Protein AF-0000000066191200 (afdb_homodimer)

Solvent-accessible surface area (backbone atoms only — not comparable to full-atom values): 23880 Å² total; per-residue (Å²): 100,79,45,73,62,51,55,38,44,75,76,69,47,83,77,57,67,74,49,50,51,47,50,52,52,48,51,20,62,73,69,69,31,70,76,47,74,62,40,51,51,49,48,55,51,48,44,44,68,54,44,47,63,60,53,66,74,54,88,66,87,59,62,50,33,34,36,16,46,46,16,55,95,29,44,56,43,51,54,49,34,61,74,22,79,61,20,36,28,38,33,28,24,67,48,64,70,37,46,52,52,46,52,53,49,39,59,75,62,66,52,83,44,58,47,79,45,80,41,52,55,29,58,48,19,56,72,45,51,47,69,18,46,28,31,32,42,38,91,70,67,57,52,23,33,45,50,44,39,44,47,33,19,29,20,67,73,15,38,38,47,36,58,36,51,77,62,44,65,63,33,53,63,45,16,47,49,30,29,59,66,44,28,39,42,82,72,46,76,42,74,49,70,48,95,87,65,52,56,38,30,39,40,32,29,34,24,78,40,78,47,52,82,73,43,36,51,59,82,68,42,45,77,77,60,49,48,98,102,78,45,74,62,48,55,38,45,75,74,72,49,83,78,56,67,72,47,49,51,47,50,51,53,49,51,18,62,74,69,70,32,69,75,46,74,64,43,52,52,48,48,53,53,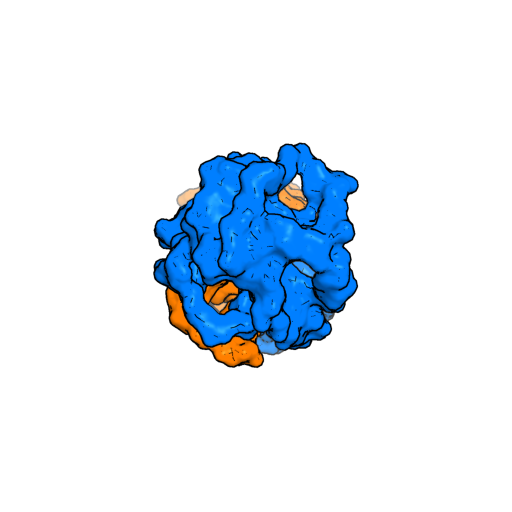50,43,43,67,54,45,47,63,61,54,67,74,53,88,67,88,59,64,50,34,35,38,16,45,44,16,56,96,29,44,54,41,50,53,49,34,62,74,20,79,61,22,37,29,39,35,28,25,66,46,65,69,36,48,52,53,46,52,51,50,38,61,75,62,66,54,83,43,57,47,78,45,80,41,52,54,31,59,49,19,56,72,45,51,47,70,17,46,27,32,31,44,37,92,68,67,58,54,23,34,45,50,43,40,44,46,32,18,30,21,68,71,14,37,39,47,36,60,36,51,78,63,44,64,62,32,52,65,45,15,48,49,28,29,60,65,44,28,39,42,82,72,44,78,42,74,50,69,47,94,86,66,51,56,38,28,39,39,32,29,35,24,77,40,78,49,54,82,73,44,35,50,59,80,66,42,43,77,77,58,50,47,98

Sequence (456 aa):
MDSVKNILLEYGLRFQEPQIEKVDKYIEELLGVPYNLTAHRDLDSAVHKNVVEILLPLKEELKGTLLDVGSGNGVPGLILAIFFSKLKVVLLDSREKSVNFLRGVIEKLDLENVSVVKERAENFSKERREEFDYVTARAVARLNVLVEICTPALKTGGKLLFYKGPSYIEELKEAQRAMKELKVELEKVREYSLKTGERRALLILRKYESSPEKYPRRVGVPFKRPLLMDSVKNILLEYGLRFQEPQIEKVDKYIEELLGVPYNLTAHRDLDSAVHKNVVEILLPLKEELKGTLLDVGSGNGVPGLILAIFFSKLKVVLLDSREKSVNFLRGVIEKLDLENVSVVKERAENFSKERREEFDYVTARAVARLNVLVEICTPALKTGGKLLFYKGPSYIEELKEAQRAMKELKVELEKVREYSLKTGERRALLILRKYESSPEKYPRRVGVPFKRPLL

Organism: Thermotoga petrophila (strain ATCC BAA-488 / DSM 13995 / JCM 10881 / RKU-1) (NCBI:txid390874)

Radius of gyration: 31.67 Å; Cα contacts (8 Å, |Δi|>4): 921; chains: 2; bounding box: 40×92×59 Å

InterPro domains:
  IPR003682 rRNA small subunit methyltransferase G [MF_00074] (12-205)
  IPR003682 rRNA small subunit methyltransferase G [PF02527] (19-193)
  IPR003682 rRNA small subunit methyltransferase G [PIRSF003078] (2-208)
  IPR003682 rRNA small subunit methyltransferase G [PTHR31760] (13-227)
  IPR003682 rRNA small subunit methyltransferase G [TIGR00138] (35-199)
  IPR029063 S-adenosyl-L-methionine-dependent methyltransferase superfamily [G3DSA:3.40.50.150] (1-228)
  IPR029063 S-adenosyl-L-methionine-dependent methyltransferase superfamily [SSF53335] (7-227)

Foldseek 3Di:
DQQLQNVCVVVPHDDDPVVSVVVQVVVCVVVVHRPDPVVVVVVVVCCCVAACLQCVLDPDQDAWEEEEAQCQQHPPQNNSCVVHVRYQYEYEEQDPVRQVNVVVVCVVVVRDRYYYDHDHLQVVLLVQFQRGQEYEYEPPDQPLLCLQSTLRNHHQFHKYKYKAFPCNVVSVVQNVQSCVQQQKAWDDKGWDADPVGGTMIITIIHHHDHHDSCTPPDPPCCHVPGDD/DQQLQNVCVVVPHDDDPVVSVVVQVVVCVVVVHRPDPVVVVVVVVCCCVAACLQCVLDPDQDAWEEEEAQCQQHPPQNNSCVVHVRYQYEYEDQDPVRQVNVVVVCVVVVRDRYYYDHDHLQVVLLVQFQRGQEYEYEPPDQPQLCLQSTLRNHHQFHKYKYKAFPCNVVSVVQNVQSCVQQQKDWDDKGWDADPVGGTIIITIIHHHDHHDSCTPPDPPCCHVPGDD

Nearest PDB structures (foldseek):
  3g8a-assembly1_A  TM=9.547E-01  e=7.821E-21  Thermus thermophilus HB8
  3g8a-assembly3_C  TM=8.118E-01  e=1.588E-20  Thermus thermophilus HB8
  1xdz-assembly1_A  TM=7.901E-01  e=1.926E-20  Bacillus subtilis
  3g8a-assembly4_D  TM=8.098E-01  e=4.447E-20  Thermus thermophilus HB8
  7cfe-assembly1_A  TM=8.409E-01  e=4.857E-14  Mycobacterium tuberculosis H37Rv

pLDDT: mean 92.58, std 9.24, range [41.25, 98.88]

Structure (mmCIF, N/CA/C/O backbone):
data_AF-0000000066191200-model_v1
#
loop_
_entity.id
_entity.type
_entity.pdbx_description
1 polymer 'Ribosomal RNA small subunit methyltransferase G'
#
loop_
_atom_site.group_PDB
_atom_site.id
_atom_site.type_symbol
_atom_site.label_atom_id
_atom_site.label_alt_id
_atom_site.label_comp_id
_atom_site.label_asym_id
_atom_site.label_entity_id
_atom_site.label_seq_id
_atom_site.pdbx_PDB_ins_code
_atom_site.Cartn_x
_atom_site.Cartn_y
_atom_site.Cartn_z
_atom_site.occupancy
_atom_site.B_iso_or_equiv
_atom_site.auth_seq_id
_atom_site.auth_comp_id
_atom_site.auth_asym_id
_atom_site.auth_atom_id
_atom_site.pdbx_PDB_model_num
ATOM 1 N N . MET A 1 1 ? 2.039 -7.996 11.617 1 41.59 1 MET A N 1
ATOM 2 C CA . MET A 1 1 ? 1.553 -7.867 10.25 1 41.59 1 MET A CA 1
ATOM 3 C C . MET A 1 1 ? 2.131 -8.961 9.359 1 41.59 1 MET A C 1
ATOM 5 O O . MET A 1 1 ? 3.35 -9.086 9.234 1 41.59 1 MET A O 1
ATOM 9 N N . ASP A 1 2 ? 1.38 -10.008 9.25 1 57.22 2 ASP A N 1
ATOM 10 C CA . ASP A 1 2 ? 2.082 -11.242 8.898 1 57.22 2 ASP A CA 1
ATOM 11 C C . ASP A 1 2 ? 2.633 -11.172 7.477 1 57.22 2 ASP A C 1
ATOM 13 O O . ASP A 1 2 ? 1.9 -10.859 6.535 1 57.22 2 ASP A O 1
ATOM 17 N N . SER A 1 3 ? 4 -10.922 7.441 1 70.94 3 SER A N 1
ATOM 18 C CA . SER A 1 3 ? 4.789 -11.008 6.219 1 70.94 3 SER A CA 1
ATOM 19 C C . SER A 1 3 ? 4.488 -12.289 5.453 1 70.94 3 SER A C 1
ATOM 21 O O . SER A 1 3 ? 3.877 -13.211 5.996 1 70.94 3 SER A O 1
ATOM 23 N N . VAL A 1 4 ? 4.57 -12.258 4.203 1 84.12 4 VAL A N 1
ATOM 24 C CA . VAL A 1 4 ? 4.492 -13.461 3.383 1 84.12 4 VAL A CA 1
ATOM 25 C C . VAL A 1 4 ? 5.18 -14.625 4.098 1 84.12 4 VAL A C 1
ATOM 27 O O . VAL A 1 4 ? 4.629 -15.719 4.191 1 84.12 4 VAL A O 1
ATOM 30 N N . LYS A 1 5 ? 6.211 -14.242 4.676 1 83.81 5 LYS A N 1
ATOM 31 C CA . LYS A 1 5 ? 7.008 -15.25 5.371 1 83.81 5 LYS A CA 1
ATOM 32 C C . LYS A 1 5 ? 6.234 -15.844 6.551 1 83.81 5 LYS A C 1
ATOM 34 O O . LYS A 1 5 ? 6.172 -17.062 6.707 1 83.81 5 LYS A O 1
ATOM 39 N N . ASN A 1 6 ? 5.578 -15.031 7.305 1 82.88 6 ASN A N 1
ATOM 40 C CA . ASN A 1 6 ? 4.852 -15.484 8.484 1 82.88 6 ASN A CA 1
ATOM 41 C C . ASN A 1 6 ? 3.641 -16.328 8.109 1 82.88 6 ASN A C 1
ATOM 43 O O . ASN A 1 6 ? 3.348 -17.328 8.766 1 82.88 6 ASN A O 1
ATOM 47 N N . ILE A 1 7 ? 2.967 -15.945 7.125 1 85 7 ILE A N 1
ATOM 48 C CA . ILE A 1 7 ? 1.795 -16.688 6.676 1 85 7 ILE A CA 1
ATOM 49 C C . ILE A 1 7 ? 2.215 -18.078 6.207 1 85 7 ILE A C 1
ATOM 51 O O . ILE A 1 7 ? 1.591 -19.078 6.57 1 85 7 ILE A O 1
ATOM 55 N N . LEU A 1 8 ? 3.293 -18.188 5.422 1 89.88 8 LEU A N 1
ATOM 56 C CA . LEU A 1 8 ? 3.787 -19.484 4.941 1 89.88 8 LEU A CA 1
ATOM 57 C C . LEU A 1 8 ? 4.219 -20.359 6.105 1 89.88 8 LEU A C 1
ATOM 59 O O . LEU A 1 8 ? 3.934 -21.562 6.121 1 89.88 8 LEU A O 1
ATOM 63 N N . LEU A 1 9 ? 4.789 -19.734 7.102 1 86.88 9 LEU A N 1
ATOM 64 C CA . LEU A 1 9 ? 5.27 -20.469 8.266 1 86.88 9 LEU A CA 1
ATOM 65 C C . LEU A 1 9 ? 4.109 -21.078 9.047 1 86.88 9 LEU A C 1
ATOM 67 O O . LEU A 1 9 ? 4.238 -22.156 9.617 1 86.88 9 LEU A O 1
ATOM 71 N N . GLU A 1 10 ? 2.998 -20.391 9.055 1 85.44 10 GLU A N 1
ATOM 72 C CA . GLU A 1 10 ? 1.811 -20.891 9.742 1 85.44 10 GLU A CA 1
ATOM 73 C C . GLU A 1 10 ? 1.377 -22.25 9.172 1 85.44 10 GLU A C 1
ATOM 75 O O . GLU A 1 10 ? 0.724 -23.031 9.867 1 85.44 10 GLU A O 1
ATOM 80 N N . TYR A 1 11 ? 1.729 -22.625 7.914 1 90.38 11 TYR A N 1
ATOM 81 C CA . TYR A 1 11 ? 1.366 -23.891 7.27 1 90.38 11 TYR A CA 1
ATOM 82 C C . TYR A 1 11 ? 2.547 -24.844 7.254 1 90.38 11 TYR A C 1
ATOM 84 O O . TYR A 1 11 ? 2.502 -25.891 6.586 1 90.38 11 TYR A O 1
ATOM 92 N N . GLY A 1 12 ? 3.662 -24.391 7.844 1 86.56 12 GLY A N 1
ATOM 93 C CA . GLY A 1 12 ? 4.855 -25.234 7.879 1 86.56 12 GLY A CA 1
ATOM 94 C C . GLY A 1 12 ? 5.68 -25.141 6.609 1 86.56 12 GLY A C 1
ATOM 95 O O . GLY A 1 12 ? 6.52 -26.016 6.352 1 86.56 12 GLY A O 1
ATOM 96 N N . LEU A 1 13 ? 5.383 -24.188 5.828 1 88.88 13 LEU A N 1
ATOM 97 C CA . LEU A 1 13 ? 6.129 -23.984 4.594 1 88.88 13 LEU A CA 1
ATOM 98 C C . LEU A 1 13 ? 7.324 -23.062 4.832 1 88.88 13 LEU A C 1
ATOM 100 O O . LEU A 1 13 ? 7.156 -21.891 5.16 1 88.88 13 LEU A O 1
ATOM 104 N N . ARG A 1 14 ? 8.555 -23.531 4.648 1 86.25 14 ARG A N 1
ATOM 105 C CA . ARG A 1 14 ? 9.789 -22.781 4.852 1 86.25 14 ARG A CA 1
ATOM 106 C C . ARG A 1 14 ? 10.594 -22.688 3.561 1 86.25 14 ARG A C 1
ATOM 108 O O . ARG A 1 14 ? 10.859 -23.703 2.91 1 86.25 14 ARG A O 1
ATOM 115 N N . PHE A 1 15 ? 10.883 -21.547 3.215 1 88.5 15 PHE A N 1
ATOM 116 C CA . PHE A 1 15 ? 11.617 -21.312 1.979 1 88.5 15 PHE A CA 1
ATOM 117 C C . PHE A 1 15 ? 12.742 -20.312 2.201 1 88.5 15 PHE A C 1
ATOM 119 O O . PHE A 1 15 ? 12.82 -19.688 3.264 1 88.5 15 PHE A O 1
ATOM 126 N N . GLN A 1 16 ? 13.609 -20.188 1.279 1 87.69 16 GLN A N 1
ATOM 127 C CA . GLN A 1 16 ? 14.75 -19.281 1.376 1 87.69 16 GLN A CA 1
ATOM 128 C C . GLN A 1 16 ? 14.32 -17.844 1.173 1 87.69 16 GLN A C 1
ATOM 130 O O . GLN A 1 16 ? 13.336 -17.562 0.478 1 87.69 16 GLN A O 1
ATOM 135 N N . GLU A 1 17 ? 15.078 -16.922 1.713 1 87.5 17 GLU A N 1
ATOM 136 C CA . GLU A 1 17 ? 14.742 -15.5 1.727 1 87.5 17 GLU A CA 1
ATOM 137 C C . GLU A 1 17 ? 14.578 -14.961 0.31 1 87.5 17 GLU A C 1
ATOM 139 O O . GLU A 1 17 ? 13.648 -14.203 0.032 1 87.5 17 GLU A O 1
ATOM 144 N N . PRO A 1 18 ? 15.453 -15.391 -0.629 1 89.19 18 PRO A N 1
ATOM 145 C CA . PRO A 1 18 ? 15.273 -14.867 -1.983 1 89.19 18 PRO A CA 1
ATOM 146 C C . PRO A 1 18 ? 13.93 -15.25 -2.594 1 89.19 18 PRO A C 1
ATOM 148 O O . PRO A 1 18 ? 13.344 -14.461 -3.344 1 89.19 18 PRO A O 1
ATOM 151 N N . GLN A 1 19 ? 13.406 -16.422 -2.266 1 90.94 19 GLN A N 1
ATOM 152 C CA . GLN A 1 19 ? 12.109 -16.859 -2.764 1 90.94 19 GLN A CA 1
ATOM 153 C C . GLN A 1 19 ? 10.984 -16.047 -2.135 1 90.94 19 GLN A C 1
ATOM 155 O O . GLN A 1 19 ? 10.055 -15.617 -2.826 1 90.94 19 GLN A O 1
ATOM 160 N N . ILE A 1 20 ? 11.133 -15.773 -0.891 1 89.81 20 ILE A N 1
ATOM 161 C CA . ILE A 1 20 ? 10.133 -14.992 -0.168 1 89.81 20 ILE A CA 1
ATOM 162 C C . ILE A 1 20 ? 10.094 -13.57 -0.724 1 89.81 20 ILE A C 1
ATOM 164 O O . ILE A 1 20 ? 9.016 -13 -0.909 1 89.81 20 ILE A O 1
ATOM 168 N N . GLU A 1 21 ? 11.195 -13.039 -1.001 1 86.5 21 GLU A N 1
ATOM 169 C CA . GLU A 1 21 ? 11.289 -11.688 -1.545 1 86.5 21 GLU A CA 1
ATOM 170 C C . GLU A 1 21 ? 10.602 -11.586 -2.904 1 86.5 21 GLU A C 1
ATOM 172 O O . GLU A 1 21 ? 9.945 -10.594 -3.203 1 86.5 21 GLU A O 1
ATOM 177 N N . LYS A 1 22 ? 10.797 -12.594 -3.732 1 91.81 22 LYS A N 1
ATOM 178 C CA . LYS A 1 22 ? 10.148 -12.602 -5.039 1 91.81 22 LYS A CA 1
ATOM 179 C C . LYS A 1 22 ? 8.625 -12.656 -4.895 1 91.81 22 LYS A C 1
ATOM 181 O O . LYS A 1 22 ? 7.906 -11.969 -5.629 1 91.81 22 LYS A O 1
ATOM 186 N N . VAL A 1 23 ? 8.141 -13.43 -3.926 1 93.06 23 VAL A N 1
ATOM 187 C CA . VAL A 1 23 ? 6.699 -13.516 -3.688 1 93.06 23 VAL A CA 1
ATOM 188 C C . VAL A 1 23 ? 6.18 -12.164 -3.197 1 93.06 23 VAL A C 1
ATOM 190 O O . VAL A 1 23 ? 5.105 -11.719 -3.613 1 93.06 23 VAL A O 1
ATOM 193 N N . ASP A 1 24 ? 6.969 -11.547 -2.342 1 87 24 ASP A N 1
ATOM 194 C CA . ASP A 1 24 ? 6.59 -10.219 -1.858 1 87 24 ASP A CA 1
ATOM 195 C C . ASP A 1 24 ? 6.41 -9.242 -3.018 1 87 24 ASP A C 1
ATOM 197 O O . ASP A 1 24 ? 5.406 -8.531 -3.086 1 87 24 ASP A O 1
ATOM 201 N N . LYS A 1 25 ? 7.352 -9.227 -3.91 1 87.06 25 LYS A N 1
ATOM 202 C CA . LYS A 1 25 ? 7.297 -8.336 -5.066 1 87.06 25 LYS A CA 1
ATOM 203 C C . LYS A 1 25 ? 6.102 -8.672 -5.957 1 87.06 25 LYS A C 1
ATOM 205 O O . LYS A 1 25 ? 5.43 -7.773 -6.469 1 87.06 25 LYS A O 1
ATOM 210 N N . TYR A 1 26 ? 5.82 -9.977 -6.137 1 92.88 26 TYR A N 1
ATOM 211 C CA . TYR A 1 26 ? 4.68 -10.414 -6.934 1 92.88 26 TYR A CA 1
ATOM 212 C C . TYR A 1 26 ? 3.371 -9.914 -6.328 1 92.88 26 TYR A C 1
ATOM 214 O O . TYR A 1 26 ? 2.516 -9.375 -7.035 1 92.88 26 TYR A O 1
ATOM 222 N N . ILE A 1 27 ? 3.264 -10.094 -5.055 1 90.25 27 ILE A N 1
ATOM 223 C CA . ILE A 1 27 ? 2.037 -9.703 -4.367 1 90.25 27 ILE A CA 1
ATOM 224 C C . ILE A 1 27 ? 1.85 -8.188 -4.465 1 90.25 27 ILE A C 1
ATOM 226 O O . ILE A 1 27 ? 0.728 -7.707 -4.637 1 90.25 27 ILE A O 1
ATOM 230 N N . GLU A 1 28 ? 2.932 -7.473 -4.363 1 82.75 28 GLU A N 1
ATOM 231 C CA . GLU A 1 28 ? 2.875 -6.023 -4.531 1 82.75 28 GLU A CA 1
ATOM 232 C C . GLU A 1 28 ? 2.35 -5.648 -5.914 1 82.75 28 GLU A C 1
ATOM 234 O O . GLU A 1 28 ? 1.542 -4.727 -6.047 1 82.75 28 GLU A O 1
ATOM 239 N N . GLU A 1 29 ? 2.848 -6.312 -6.895 1 84.44 29 GLU A N 1
ATOM 240 C CA . GLU A 1 29 ? 2.387 -6.062 -8.258 1 84.44 29 GLU A CA 1
ATOM 241 C C . GLU A 1 29 ? 0.909 -6.41 -8.414 1 84.44 29 GLU A C 1
ATOM 243 O O . GLU A 1 29 ? 0.165 -5.695 -9.086 1 84.44 29 GLU A O 1
ATOM 248 N N . LEU A 1 30 ? 0.568 -7.508 -7.836 1 88 30 LEU A N 1
ATOM 249 C CA . LEU A 1 30 ? -0.807 -7.984 -7.934 1 88 30 LEU A CA 1
ATOM 250 C C . LEU A 1 30 ? -1.772 -6.996 -7.289 1 88 30 LEU A C 1
ATOM 252 O O . LEU A 1 30 ? -2.824 -6.691 -7.852 1 88 30 LEU A O 1
ATOM 256 N N . LEU A 1 31 ? -1.353 -6.551 -6.133 1 79.81 31 LEU A N 1
ATOM 257 C CA . LEU A 1 31 ? -2.246 -5.703 -5.352 1 79.81 31 LEU A CA 1
ATOM 258 C C . LEU A 1 31 ? -2.078 -4.238 -5.73 1 79.81 31 LEU A C 1
ATOM 260 O O . LEU A 1 31 ? -2.936 -3.408 -5.414 1 79.81 31 LEU A O 1
ATOM 264 N N . GLY A 1 32 ? -0.93 -3.996 -6.379 1 73.31 32 GLY A N 1
ATOM 265 C CA . GLY A 1 32 ? -0.67 -2.625 -6.789 1 73.31 32 GLY A CA 1
ATOM 266 C C . GLY A 1 32 ? -0.205 -1.739 -5.648 1 73.31 32 GLY A C 1
ATOM 267 O O . GLY A 1 32 ? -0.301 -0.513 -5.73 1 73.31 32 GLY A O 1
ATOM 268 N N . VAL A 1 33 ? 0.051 -2.355 -4.492 1 63.72 33 VAL A N 1
ATOM 269 C CA . VAL A 1 33 ? 0.463 -1.56 -3.342 1 63.72 33 VAL A CA 1
ATOM 270 C C . VAL A 1 33 ? 1.687 -2.195 -2.684 1 63.72 33 VAL A C 1
ATOM 272 O O . VAL A 1 33 ? 1.822 -3.422 -2.666 1 63.72 33 VAL A O 1
ATOM 275 N N . PRO A 1 34 ? 2.709 -1.412 -2.334 1 59.5 34 PRO A N 1
ATOM 276 C CA . PRO A 1 34 ? 3.832 -1.988 -1.589 1 59.5 34 PRO A CA 1
ATOM 277 C C . PRO A 1 34 ? 3.424 -2.496 -0.208 1 59.5 34 PRO A C 1
ATOM 279 O O . PRO A 1 34 ? 2.627 -1.854 0.48 1 59.5 34 PRO A O 1
ATOM 282 N N . TYR A 1 35 ? 3.518 -3.746 0.075 1 58.38 35 TYR A N 1
ATOM 283 C CA . TYR A 1 35 ? 3.162 -4.25 1.398 1 58.38 35 TYR A CA 1
ATOM 284 C C . TYR A 1 35 ? 4.406 -4.645 2.184 1 58.38 35 TYR A C 1
ATOM 286 O O . TYR A 1 35 ? 4.328 -4.934 3.381 1 58.38 35 TYR A O 1
ATOM 294 N N . ASN A 1 36 ? 5.527 -4.438 1.757 1 56.78 36 ASN A N 1
ATOM 295 C CA . ASN A 1 36 ? 6.762 -4.922 2.367 1 56.78 36 ASN A CA 1
ATOM 296 C C . ASN A 1 36 ? 7.207 -4.023 3.52 1 56.78 36 ASN A C 1
ATOM 298 O O . ASN A 1 36 ? 6.574 -3 3.793 1 56.78 36 ASN A O 1
ATOM 302 N N . LEU A 1 37 ? 8.219 -4.617 4.309 1 54.88 37 LEU A N 1
ATOM 303 C CA . LEU A 1 37 ? 8.914 -3.955 5.406 1 54.88 37 LEU A CA 1
ATOM 304 C C . LEU A 1 37 ? 9.148 -2.48 5.094 1 54.88 37 LEU A C 1
ATOM 306 O O . LEU A 1 37 ? 9.016 -1.628 5.973 1 54.88 37 LEU A O 1
ATOM 310 N N . THR A 1 38 ? 9.25 -2.248 3.871 1 55.5 38 THR A N 1
ATOM 311 C CA . THR A 1 38 ? 9.492 -0.864 3.482 1 55.5 38 THR A CA 1
ATOM 312 C C . THR A 1 38 ? 8.234 -0.026 3.66 1 55.5 38 THR A C 1
ATOM 314 O O . THR A 1 38 ? 8.297 1.115 4.121 1 55.5 38 THR A O 1
ATOM 317 N N . ALA A 1 39 ? 7.117 -0.71 3.344 1 63.22 39 ALA A N 1
ATOM 318 C CA . ALA A 1 39 ? 5.855 0.011 3.492 1 63.22 39 ALA A CA 1
ATOM 319 C C . ALA A 1 39 ? 5.562 0.306 4.961 1 63.22 39 ALA A C 1
ATOM 321 O O . ALA A 1 39 ? 5.086 1.393 5.301 1 63.22 39 ALA A O 1
ATOM 322 N N . HIS A 1 40 ? 5.977 -0.629 5.762 1 65.88 40 HIS A N 1
ATOM 323 C CA . HIS A 1 40 ? 5.781 -0.438 7.195 1 65.88 40 HIS A CA 1
ATOM 324 C C . HIS A 1 40 ? 6.668 0.684 7.727 1 65.88 40 HIS A C 1
ATOM 326 O O . HIS A 1 40 ? 6.223 1.506 8.531 1 65.88 40 HIS A O 1
ATOM 332 N N . ARG A 1 41 ? 7.852 0.611 7.309 1 69.31 41 ARG A N 1
ATOM 333 C CA . ARG A 1 41 ? 8.789 1.651 7.727 1 69.31 41 ARG A CA 1
ATOM 334 C C . ARG A 1 41 ? 8.344 3.02 7.219 1 69.31 41 ARG A C 1
ATOM 336 O O . ARG A 1 41 ? 8.438 4.016 7.941 1 69.31 41 ARG A O 1
ATOM 343 N N . ASP A 1 42 ? 7.84 3.002 6.043 1 75.88 42 ASP A N 1
ATOM 344 C CA . ASP A 1 42 ? 7.379 4.254 5.453 1 75.88 42 ASP A CA 1
ATOM 345 C C . ASP A 1 42 ? 6.164 4.801 6.207 1 75.88 42 ASP A C 1
ATOM 347 O O . ASP A 1 42 ? 6.066 6.008 6.438 1 75.88 42 ASP A O 1
ATOM 351 N N . LEU A 1 43 ? 5.309 3.869 6.562 1 79.94 43 LEU A N 1
ATOM 352 C CA . LEU A 1 43 ? 4.133 4.266 7.328 1 79.94 43 LEU A CA 1
ATOM 353 C C . LEU A 1 43 ? 4.531 4.84 8.68 1 79.94 43 LEU A C 1
ATOM 355 O O . LEU A 1 43 ? 4.039 5.895 9.086 1 79.94 43 LEU A O 1
ATOM 359 N N . ASP A 1 44 ? 5.395 4.125 9.359 1 83 44 ASP A N 1
ATOM 360 C CA . ASP A 1 44 ? 5.871 4.559 10.664 1 83 44 ASP A CA 1
ATOM 361 C C . ASP A 1 44 ? 6.492 5.953 10.594 1 83 44 ASP A C 1
ATOM 363 O O . ASP A 1 44 ? 6.148 6.832 11.383 1 83 44 ASP A O 1
ATOM 367 N N . SER A 1 45 ? 7.344 6.145 9.641 1 87.38 45 SER A N 1
ATOM 368 C CA . SER A 1 45 ? 8.008 7.43 9.461 1 87.38 45 SER A CA 1
ATOM 369 C C . SER A 1 45 ? 7.008 8.531 9.117 1 87.38 45 SER A C 1
ATOM 371 O O . SER A 1 45 ? 7.086 9.633 9.656 1 87.38 45 SER A O 1
ATOM 373 N N . ALA A 1 46 ? 6.059 8.227 8.297 1 89.88 46 ALA A N 1
ATOM 374 C CA . ALA A 1 46 ? 5.07 9.211 7.859 1 89.88 46 ALA A CA 1
ATOM 375 C C . ALA A 1 46 ? 4.188 9.656 9.023 1 89.88 46 ALA A C 1
ATOM 377 O O . ALA A 1 46 ? 3.893 10.844 9.164 1 89.88 46 ALA A O 1
ATOM 378 N N . VAL A 1 47 ? 3.803 8.711 9.875 1 90.94 47 VAL A N 1
ATOM 379 C CA . VAL A 1 47 ? 2.93 9.031 11 1 90.94 47 VAL A CA 1
ATOM 380 C C . VAL A 1 47 ? 3.691 9.867 12.023 1 90.94 47 VAL A C 1
ATOM 382 O O . VAL A 1 47 ? 3.168 10.859 12.539 1 90.94 47 VAL A O 1
ATOM 385 N N . HIS A 1 48 ? 4.891 9.547 12.305 1 92.94 48 HIS A N 1
ATOM 386 C CA . HIS A 1 48 ? 5.684 10.289 13.273 1 92.94 48 HIS A CA 1
ATOM 387 C C . HIS A 1 48 ? 5.945 11.719 12.805 1 92.94 48 HIS A C 1
ATOM 389 O O . HIS A 1 48 ? 5.738 12.672 13.555 1 92.94 48 HIS A O 1
ATOM 395 N N . LYS A 1 49 ? 6.344 11.844 11.57 1 93.31 49 LYS A N 1
ATOM 396 C CA . LYS A 1 49 ? 6.766 13.133 11.031 1 93.31 49 LYS A CA 1
ATOM 397 C C . LYS A 1 49 ? 5.57 14.055 10.789 1 93.31 49 LYS A C 1
ATOM 399 O O . LYS A 1 49 ? 5.656 15.258 11.016 1 93.31 49 LYS A O 1
ATOM 404 N N . ASN A 1 50 ? 4.445 13.461 10.391 1 95.12 50 ASN A N 1
ATOM 405 C CA . ASN A 1 50 ? 3.365 14.312 9.922 1 95.12 50 ASN A CA 1
ATOM 406 C C . ASN A 1 50 ? 2.256 14.445 10.961 1 95.12 50 ASN A C 1
ATOM 408 O O . ASN A 1 50 ? 1.439 15.367 10.891 1 95.12 50 ASN A O 1
ATOM 412 N N . VAL A 1 51 ? 2.193 13.523 11.93 1 95.25 51 VAL A N 1
ATOM 413 C CA . VAL A 1 51 ? 1.055 13.531 12.844 1 95.25 51 VAL A CA 1
ATOM 414 C C . VAL A 1 51 ? 1.543 13.695 14.281 1 95.25 51 VAL A C 1
ATOM 416 O O . VAL A 1 51 ? 1.217 14.68 14.945 1 95.25 51 VAL A O 1
ATOM 419 N N . VAL A 1 52 ? 2.432 12.844 14.727 1 94.88 52 VAL A N 1
ATOM 420 C CA . VAL A 1 52 ? 2.887 12.844 16.109 1 94.88 52 VAL A CA 1
ATOM 421 C C . VAL A 1 52 ? 3.637 14.141 16.406 1 94.88 52 VAL A C 1
ATOM 423 O O . VAL A 1 52 ? 3.381 14.797 17.422 1 94.88 52 VAL A O 1
ATOM 426 N N . GLU A 1 53 ? 4.535 14.492 15.516 1 95.75 53 GLU A N 1
ATOM 427 C CA . GLU A 1 53 ? 5.355 15.688 15.695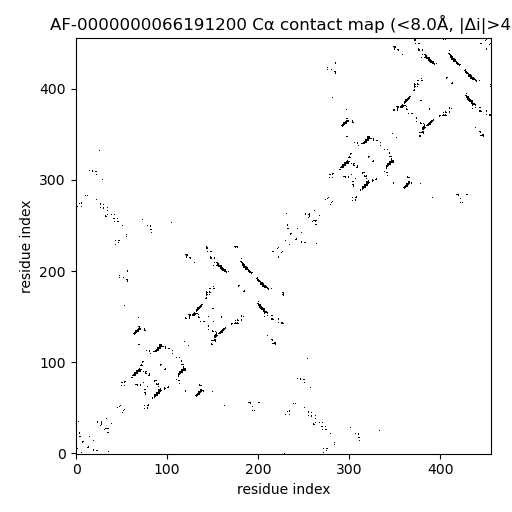 1 95.75 53 GLU A CA 1
ATOM 428 C C . GLU A 1 53 ? 4.488 16.922 15.891 1 95.75 53 GLU A C 1
ATOM 430 O O . GLU A 1 53 ? 4.855 17.828 16.641 1 95.75 53 GLU A O 1
ATOM 435 N N . ILE A 1 54 ? 3.328 16.969 15.305 1 97.06 54 ILE A N 1
ATOM 436 C CA . ILE A 1 54 ? 2.459 18.141 15.328 1 97.06 54 ILE A CA 1
ATOM 437 C C . ILE A 1 54 ? 1.622 18.125 16.609 1 97.06 54 ILE A C 1
ATOM 439 O O . ILE A 1 54 ? 1.461 19.156 17.266 1 97.06 54 ILE A O 1
ATOM 443 N N . LEU A 1 55 ? 1.13 16.969 17.047 1 96.25 55 LEU A N 1
ATOM 444 C CA . LEU A 1 55 ? 0.137 16.906 18.109 1 96.25 55 LEU A CA 1
ATOM 445 C C . LEU A 1 55 ? 0.812 16.812 19.484 1 96.25 55 LEU A C 1
ATOM 447 O O . LEU A 1 55 ? 0.272 17.297 20.469 1 96.25 55 LEU A O 1
ATOM 451 N N . LEU A 1 56 ? 1.996 16.297 19.5 1 94.44 56 LEU A N 1
ATOM 452 C CA . LEU A 1 56 ? 2.654 15.938 20.75 1 94.44 56 LEU A CA 1
ATOM 453 C C . LEU A 1 56 ? 2.902 17.172 21.625 1 94.44 56 LEU A C 1
ATOM 455 O O .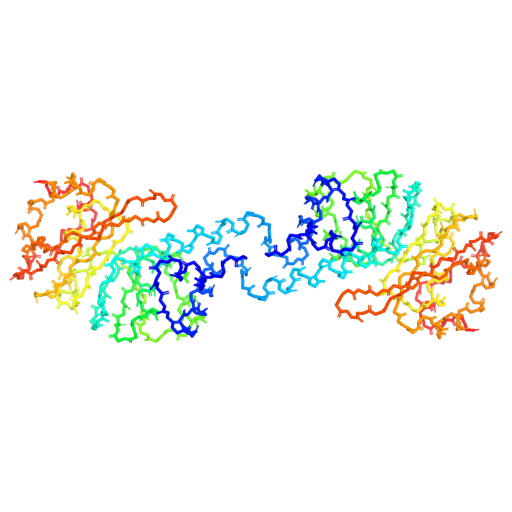 LEU A 1 56 ? 2.637 17.156 22.828 1 94.44 56 LEU A O 1
ATOM 459 N N . PRO A 1 57 ? 3.357 18.234 21.062 1 95.5 57 PRO A N 1
ATOM 460 C CA . PRO A 1 57 ? 3.691 19.375 21.922 1 95.5 57 PRO A CA 1
ATOM 461 C C . PRO A 1 57 ? 2.473 20.219 22.281 1 95.5 57 PRO A C 1
ATOM 463 O O . PRO A 1 57 ? 2.574 21.141 23.109 1 95.5 57 PRO A O 1
ATOM 466 N N . LEU A 1 58 ? 1.346 19.906 21.672 1 93.5 58 LEU A N 1
ATOM 467 C CA . LEU A 1 58 ? 0.162 20.703 21.938 1 93.5 58 LEU A CA 1
ATOM 468 C C . LEU A 1 58 ? -0.466 20.312 23.266 1 93.5 58 LEU A C 1
ATOM 470 O O . LEU A 1 58 ? -0.573 19.125 23.594 1 93.5 58 LEU A O 1
ATOM 474 N N . LYS A 1 59 ? -0.714 21.219 24.141 1 85.19 59 LYS A N 1
ATOM 475 C CA . LYS A 1 59 ? -1.23 20.938 25.469 1 85.19 59 LYS A CA 1
ATOM 476 C C . LYS A 1 59 ? -2.727 21.234 25.547 1 85.19 59 LYS A C 1
ATOM 478 O O . LYS A 1 59 ? -3.408 20.75 26.469 1 85.19 59 LYS A O 1
ATOM 483 N N . GLU A 1 60 ? -3.195 22.016 24.641 1 86 60 GLU A N 1
ATOM 484 C CA . GLU A 1 60 ? -4.609 22.375 24.656 1 86 60 GLU A CA 1
ATOM 485 C C . GLU A 1 60 ? -5.207 22.359 23.25 1 86 60 GLU A C 1
ATOM 487 O O . GLU A 1 60 ? -4.48 22.438 22.266 1 86 60 GLU A O 1
ATOM 492 N N . GLU A 1 61 ? -6.504 22.25 23.344 1 89.94 61 GLU A N 1
ATOM 493 C CA . GLU A 1 61 ? -7.227 22.328 22.078 1 89.94 61 GLU A CA 1
ATOM 494 C C . GLU A 1 61 ? -7.207 23.75 21.516 1 89.94 61 GLU A C 1
ATOM 496 O O . GLU A 1 61 ? -7.32 24.719 22.25 1 89.94 61 GLU A O 1
ATOM 501 N N . LEU A 1 62 ? -7.055 23.781 20.281 1 95 62 LEU A N 1
ATOM 502 C CA . LEU A 1 62 ? -7.117 25.078 19.609 1 95 62 LEU A CA 1
ATOM 503 C C . LEU A 1 62 ? -8.516 25.328 19.047 1 95 62 LEU A C 1
ATOM 505 O O . LEU A 1 62 ? -9.195 24.391 18.625 1 95 62 LEU A O 1
ATOM 509 N N . LYS A 1 63 ? -8.93 26.516 19.109 1 97.56 63 LYS A N 1
ATOM 510 C CA . LYS A 1 63 ? -10.195 26.969 18.531 1 97.56 63 LYS A CA 1
ATOM 511 C C . LYS A 1 63 ? -10.023 28.312 17.812 1 97.56 63 LYS A C 1
ATOM 513 O O . LYS A 1 63 ? -9.039 29.016 18.031 1 97.56 63 LYS A O 1
ATOM 518 N N . GLY A 1 64 ? -10.977 28.594 16.969 1 98.19 64 GLY A N 1
ATOM 519 C CA . GLY A 1 64 ? -10.875 29.828 16.203 1 98.19 64 GLY A CA 1
ATOM 520 C C . GLY A 1 64 ? -10.328 29.625 14.805 1 98.19 64 GLY A C 1
ATOM 521 O O . GLY A 1 64 ? -10.719 28.672 14.109 1 98.19 64 GLY A O 1
ATOM 522 N N . THR A 1 65 ? -9.422 30.641 14.398 1 98.75 65 THR A N 1
ATOM 523 C CA . THR A 1 65 ? -8.922 30.609 13.023 1 98.75 65 THR A CA 1
ATOM 524 C C . THR A 1 65 ? -7.414 30.406 13 1 98.75 65 THR A C 1
ATOM 526 O O . THR A 1 65 ? -6.695 30.938 13.852 1 98.75 65 THR A O 1
ATOM 529 N N . LEU A 1 66 ? -6.98 29.594 12.062 1 98.88 66 LEU A N 1
ATOM 530 C CA . LEU A 1 66 ? -5.559 29.312 11.922 1 98.88 66 LEU A CA 1
ATOM 531 C C . LEU A 1 66 ? -5.133 29.391 10.461 1 98.88 66 LEU A C 1
ATOM 533 O O . LEU A 1 66 ? -5.832 28.906 9.57 1 98.88 66 LEU A O 1
ATOM 537 N N . LEU A 1 67 ? -4.031 30.078 10.234 1 98.88 67 LEU A N 1
ATOM 538 C CA . LEU A 1 67 ? -3.381 30.125 8.93 1 98.88 67 LEU A CA 1
ATOM 539 C C . LEU A 1 67 ? -2.117 29.281 8.914 1 98.88 67 LEU A C 1
ATOM 541 O O . LEU A 1 67 ? -1.256 29.422 9.789 1 98.88 67 LEU A O 1
ATOM 545 N N . ASP A 1 68 ? -2.045 28.344 8.008 1 98.88 68 ASP A N 1
ATOM 546 C CA . ASP A 1 68 ? -0.833 27.562 7.773 1 98.88 68 ASP A CA 1
ATOM 547 C C . ASP A 1 68 ? -0.086 28.078 6.539 1 98.88 68 ASP A C 1
ATOM 549 O O . ASP A 1 68 ? -0.516 27.844 5.406 1 98.88 68 ASP A O 1
ATOM 553 N N . VAL A 1 69 ? 1.036 28.719 6.75 1 98.62 69 VAL A N 1
ATOM 554 C CA . VAL A 1 69 ? 1.814 29.312 5.672 1 98.62 69 VAL A CA 1
ATOM 555 C C . VAL A 1 69 ? 2.807 28.297 5.121 1 98.62 69 VAL A C 1
ATOM 557 O O . VAL A 1 69 ? 3.604 27.719 5.867 1 98.62 69 VAL A O 1
ATOM 560 N N . GLY A 1 70 ? 2.807 28.062 3.797 1 97.88 70 GLY A N 1
ATOM 561 C CA . GLY A 1 70 ? 3.621 27 3.209 1 97.88 70 GLY A CA 1
ATOM 562 C C . GLY A 1 70 ? 3.168 25.609 3.6 1 97.88 70 GLY A C 1
ATOM 563 O O . GLY A 1 70 ? 3.971 24.797 4.066 1 97.88 70 GLY A O 1
ATOM 564 N N . SER A 1 71 ? 1.926 25.328 3.281 1 97.44 71 SER A N 1
ATOM 565 C CA . SER A 1 71 ? 1.291 24.141 3.854 1 97.44 71 SER A CA 1
ATOM 566 C C . SER A 1 71 ? 1.854 22.859 3.246 1 97.44 71 SER A C 1
ATOM 568 O O . SER A 1 71 ? 1.786 21.797 3.859 1 97.44 71 SER A O 1
ATOM 570 N N . GLY A 1 72 ? 2.412 22.969 2.006 1 96.38 72 GLY A N 1
ATOM 571 C CA . GLY A 1 72 ? 2.975 21.781 1.384 1 96.38 72 GLY A CA 1
ATOM 572 C C . GLY A 1 72 ? 1.991 20.641 1.302 1 96.38 72 GLY A C 1
ATOM 573 O O . GLY A 1 72 ? 0.941 20.75 0.667 1 96.38 72 GLY A O 1
ATOM 574 N N . ASN A 1 73 ? 2.303 19.531 1.984 1 95.25 73 ASN A N 1
ATOM 575 C CA . ASN A 1 73 ? 1.399 18.391 2.004 1 95.25 73 ASN A CA 1
ATOM 576 C C . ASN A 1 73 ? 0.343 18.516 3.096 1 95.25 73 ASN A C 1
ATOM 578 O O . ASN A 1 73 ? -0.33 17.547 3.441 1 95.25 73 ASN A O 1
ATOM 582 N N . GLY A 1 74 ? 0.232 19.688 3.668 1 97.81 74 GLY A N 1
ATOM 583 C CA . GLY A 1 74 ? -0.877 20 4.555 1 97.81 74 GLY A CA 1
ATOM 584 C C . GLY A 1 74 ? -0.482 20.016 6.02 1 97.81 74 GLY A C 1
ATOM 585 O O . GLY A 1 74 ? -1.335 20.188 6.898 1 97.81 74 GLY A O 1
ATOM 586 N N . VAL A 1 75 ? 0.833 19.953 6.32 1 97.62 75 VAL A N 1
ATOM 587 C CA . VAL A 1 75 ? 1.294 19.828 7.703 1 97.62 75 VAL A CA 1
ATOM 588 C C . VAL A 1 75 ? 1.991 21.109 8.125 1 97.62 75 VAL A C 1
ATOM 590 O O . VAL A 1 75 ? 2.889 21.609 7.434 1 97.62 75 VAL A O 1
ATOM 593 N N . PRO A 1 76 ? 1.543 21.719 9.109 1 98 76 PRO A N 1
ATOM 594 C CA . PRO A 1 76 ? 0.736 21.141 10.18 1 98 76 PRO A CA 1
ATOM 595 C C . PRO A 1 76 ? -0.756 21.406 10.016 1 98 76 PRO A C 1
ATOM 597 O O . PRO A 1 76 ? -1.581 20.797 10.695 1 98 76 PRO A O 1
ATOM 600 N N . GLY A 1 77 ? -1.198 22.266 9.258 1 98.56 77 GLY A N 1
ATOM 601 C CA . GLY A 1 77 ? -2.545 22.812 9.211 1 98.56 77 GLY A CA 1
ATOM 602 C C . GLY A 1 77 ? -3.615 21.75 9.055 1 98.56 77 GLY A C 1
ATOM 603 O O . GLY A 1 77 ? -4.586 21.734 9.82 1 98.56 77 GLY A O 1
ATOM 604 N N . LEU A 1 78 ? -3.461 20.875 8.148 1 97.81 78 LEU A N 1
ATOM 605 C CA . LEU A 1 78 ? -4.449 19.844 7.859 1 97.81 78 LEU A CA 1
ATOM 606 C C . LEU A 1 78 ? -4.617 18.906 9.055 1 97.81 78 LEU A C 1
ATOM 608 O O . LEU A 1 78 ? -5.738 18.531 9.398 1 97.81 78 LEU A O 1
ATOM 612 N N . ILE A 1 79 ? -3.561 18.516 9.672 1 97.25 79 ILE A N 1
ATOM 613 C CA . ILE A 1 79 ? -3.588 17.625 10.836 1 97.25 79 ILE A CA 1
ATOM 614 C C . ILE A 1 79 ? -4.32 18.297 11.984 1 97.25 79 ILE A C 1
ATOM 616 O O . ILE A 1 79 ? -5.164 17.688 12.648 1 97.25 79 ILE A O 1
ATOM 620 N N . LEU A 1 80 ? -4.02 19.578 12.227 1 97.56 80 LEU A N 1
ATOM 621 C CA . LEU A 1 80 ? -4.691 20.312 13.281 1 97.56 80 LEU A CA 1
ATOM 622 C C . LEU A 1 80 ? -6.191 20.406 13.016 1 97.56 80 LEU A C 1
ATOM 624 O O . LEU A 1 80 ? -7 20.281 13.938 1 97.56 80 LEU A O 1
ATOM 628 N N . ALA A 1 81 ? -6.551 20.594 11.781 1 97.38 81 ALA A N 1
ATOM 629 C CA . ALA A 1 81 ? -7.961 20.672 11.414 1 97.38 81 ALA A CA 1
ATOM 630 C C . ALA A 1 81 ? -8.688 19.359 11.719 1 97.38 81 ALA A C 1
ATOM 632 O O . ALA A 1 81 ? -9.844 19.375 12.141 1 97.38 81 ALA A O 1
ATOM 633 N N . ILE A 1 82 ? -8.039 18.266 11.453 1 95.19 82 ILE A N 1
ATOM 634 C CA . ILE A 1 82 ? -8.641 16.953 11.656 1 95.19 82 ILE A CA 1
ATOM 635 C C . ILE A 1 82 ? -8.93 16.75 13.141 1 95.19 82 ILE A C 1
ATOM 637 O O . ILE A 1 82 ? -9.984 16.219 13.508 1 95.19 82 ILE A O 1
ATOM 641 N N . PHE A 1 83 ? -8.07 17.25 14.031 1 93.31 83 PHE A N 1
ATOM 642 C CA . PHE A 1 83 ? -8.164 16.891 15.438 1 93.31 83 PHE A CA 1
ATOM 643 C C . PHE A 1 83 ? -8.852 17.984 16.234 1 93.31 83 PHE A C 1
ATOM 645 O O . PHE A 1 83 ? -9.344 17.75 17.344 1 93.31 83 PHE A O 1
ATOM 652 N N . PHE A 1 84 ? -8.898 19.156 15.695 1 94.5 84 PHE A N 1
ATOM 653 C CA . PHE A 1 84 ? -9.57 20.266 16.359 1 94.5 84 PHE A CA 1
ATOM 654 C C . PHE A 1 84 ? -10.734 20.781 15.523 1 94.5 84 PHE A C 1
ATOM 656 O O . PHE A 1 84 ? -10.578 21.703 14.719 1 94.5 84 PHE A O 1
ATOM 663 N N . SER A 1 85 ? -11.898 20.297 15.836 1 91.94 85 SER A N 1
ATOM 664 C CA . SER A 1 85 ? -13.07 20.531 15 1 91.94 85 SER A CA 1
ATOM 665 C C . SER A 1 85 ? -13.531 21.969 15.078 1 91.94 85 SER A C 1
ATOM 667 O O . SER A 1 85 ? -14.234 22.453 14.188 1 91.94 85 SER A O 1
ATOM 669 N N . LYS A 1 86 ? -13.141 22.672 16.109 1 96.19 86 LYS A N 1
ATOM 670 C CA . LYS A 1 86 ? -13.57 24.047 16.281 1 96.19 86 LYS A CA 1
ATOM 671 C C . LYS A 1 86 ? -12.562 25.031 15.695 1 96.19 86 LYS A C 1
ATOM 673 O O . LYS A 1 86 ? -12.695 26.25 15.844 1 96.19 86 LYS A O 1
ATOM 678 N N . LEU A 1 87 ? -11.578 24.484 15.109 1 97.62 87 LEU A N 1
ATOM 679 C CA . LEU A 1 87 ? -10.555 25.281 14.453 1 97.62 87 LEU A CA 1
ATOM 680 C C . LEU A 1 87 ? -10.836 25.406 12.961 1 97.62 87 LEU A C 1
ATOM 682 O O . LEU A 1 87 ? -11 24.391 12.266 1 97.62 87 LEU A O 1
ATOM 686 N N . LYS A 1 88 ? -10.992 26.625 12.461 1 98.69 88 LYS A N 1
ATOM 687 C CA . LYS A 1 88 ? -11.078 26.891 11.031 1 98.69 88 LYS A CA 1
ATOM 688 C C . LYS A 1 88 ? -9.695 27.156 10.438 1 98.69 88 LYS A C 1
ATOM 690 O O . LYS A 1 88 ? -9.023 28.109 10.844 1 98.69 88 LYS A O 1
ATOM 695 N N . VAL A 1 89 ? -9.336 26.328 9.453 1 98.81 89 VAL A N 1
ATOM 696 C CA . VAL A 1 89 ? -7.953 26.359 8.992 1 98.81 89 VAL A CA 1
ATOM 697 C C . VAL A 1 89 ? -7.898 26.797 7.535 1 98.81 89 VAL A C 1
ATOM 699 O O . VAL A 1 89 ? -8.695 26.344 6.707 1 98.81 89 VAL A O 1
ATOM 702 N N . VAL A 1 90 ? -6.992 27.734 7.254 1 98.81 90 VAL A N 1
ATOM 703 C CA . VAL A 1 90 ? -6.645 28.109 5.891 1 98.81 90 VAL A CA 1
ATOM 704 C C . VAL A 1 90 ? -5.238 27.609 5.559 1 98.81 90 VAL A C 1
ATOM 706 O O . VAL A 1 90 ? -4.277 27.938 6.262 1 98.81 90 VAL A O 1
ATOM 709 N N . LEU A 1 91 ? -5.172 26.766 4.539 1 98.81 91 LEU A N 1
ATOM 710 C CA . LEU A 1 91 ? -3.893 26.297 4.02 1 98.81 91 LEU A CA 1
ATOM 711 C C . LEU A 1 91 ? -3.408 27.172 2.877 1 98.81 91 LEU A C 1
ATOM 713 O O . LEU A 1 91 ? -4.102 27.328 1.868 1 98.81 91 LEU A O 1
ATOM 717 N N . LEU A 1 92 ? -2.211 27.734 3.055 1 98.75 92 LEU A N 1
ATOM 718 C CA . LEU A 1 92 ? -1.662 28.672 2.082 1 98.75 92 LEU A CA 1
ATOM 719 C C . LEU A 1 92 ? -0.39 28.125 1.449 1 98.75 92 LEU A C 1
ATOM 721 O O . LEU A 1 92 ? 0.563 27.781 2.154 1 98.75 92 LEU A O 1
ATOM 725 N N . ASP A 1 93 ? -0.44 28.031 0.162 1 98.12 93 ASP A N 1
ATOM 726 C CA . ASP A 1 93 ? 0.743 27.625 -0.59 1 98.12 93 ASP A CA 1
ATOM 727 C C . ASP A 1 93 ? 0.772 28.281 -1.967 1 98.12 93 ASP A C 1
ATOM 729 O O . ASP A 1 93 ? -0.273 28.469 -2.594 1 98.12 93 ASP A O 1
ATOM 733 N N . SER A 1 94 ? 1.958 28.5 -2.41 1 96.44 94 SER A N 1
ATOM 734 C CA . SER A 1 94 ? 2.066 29.188 -3.699 1 96.44 94 SER A CA 1
ATOM 735 C C . SER A 1 94 ? 2.189 28.172 -4.84 1 96.44 94 SER A C 1
ATOM 737 O O . SER A 1 94 ? 2.047 28.531 -6.012 1 96.44 94 SER A O 1
ATOM 739 N N . ARG A 1 95 ? 2.418 26.969 -4.617 1 95.88 95 ARG A N 1
ATOM 740 C CA . ARG A 1 95 ? 2.664 25.953 -5.645 1 95.88 95 ARG A CA 1
ATOM 741 C C . ARG A 1 95 ? 1.375 25.234 -6.023 1 95.88 95 ARG A C 1
ATOM 743 O O . ARG A 1 95 ? 0.686 24.688 -5.164 1 95.88 95 ARG A O 1
ATOM 750 N N . GLU A 1 96 ? 1.23 25.109 -7.262 1 94.38 96 GLU A N 1
ATOM 751 C CA . GLU A 1 96 ? 0.013 24.516 -7.805 1 94.38 96 GLU A CA 1
ATOM 752 C C . GLU A 1 96 ? -0.097 23.031 -7.422 1 94.38 96 GLU A C 1
ATOM 754 O O . GLU A 1 96 ? -1.179 22.562 -7.074 1 94.38 96 GLU A O 1
ATOM 759 N N . LYS A 1 97 ? 0.918 22.312 -7.527 1 93.38 97 LYS A N 1
ATOM 760 C CA . LYS A 1 97 ? 0.92 20.891 -7.199 1 93.38 97 LYS A CA 1
ATOM 761 C C . LYS A 1 97 ? 0.478 20.656 -5.758 1 93.38 97 LYS A C 1
ATOM 763 O O . LYS A 1 97 ? -0.3 19.75 -5.48 1 93.38 97 LYS A O 1
ATOM 768 N N . SER A 1 98 ? 0.975 21.5 -4.875 1 94.69 98 SER A N 1
ATOM 769 C CA . SER A 1 98 ? 0.595 21.406 -3.471 1 94.69 98 SER A CA 1
ATOM 770 C C . SER A 1 98 ? -0.883 21.719 -3.271 1 94.69 98 SER A C 1
ATOM 772 O O . SER A 1 98 ? -1.594 20.984 -2.582 1 94.69 98 SER A O 1
ATOM 774 N N . VAL A 1 99 ? -1.325 22.719 -3.9 1 96.62 99 VAL A N 1
ATOM 775 C CA . VAL A 1 99 ? -2.707 23.172 -3.768 1 96.62 99 VAL A CA 1
ATOM 776 C C . VAL A 1 99 ? -3.654 22.094 -4.301 1 96.62 99 VAL A C 1
ATOM 778 O O . VAL A 1 99 ? -4.668 21.781 -3.67 1 96.62 99 VAL A O 1
ATOM 781 N N . ASN A 1 100 ? -3.342 21.531 -5.418 1 94.75 100 ASN A N 1
ATOM 782 C CA . ASN A 1 100 ? -4.16 20.469 -6.004 1 94.75 100 ASN A CA 1
ATOM 783 C C . ASN A 1 100 ? -4.199 19.234 -5.113 1 94.75 100 ASN A C 1
ATOM 785 O O . ASN A 1 100 ? -5.254 18.625 -4.934 1 94.75 100 ASN A O 1
ATOM 789 N N . PHE A 1 101 ? -3.082 18.859 -4.648 1 94.12 101 PHE A N 1
ATOM 790 C CA . PHE A 1 101 ? -3.023 17.734 -3.727 1 94.12 101 PHE A CA 1
ATOM 791 C C . PHE A 1 101 ? -3.934 17.969 -2.525 1 94.12 101 PHE A C 1
ATOM 793 O O . PHE A 1 101 ? -4.719 17.094 -2.16 1 94.12 101 PHE A O 1
ATOM 800 N N . LEU A 1 102 ? -3.842 19.188 -1.941 1 96.81 102 LEU A N 1
ATOM 801 C CA . LEU A 1 102 ? -4.59 19.531 -0.734 1 96.81 102 LEU A CA 1
ATOM 802 C C . LEU A 1 102 ? -6.09 19.547 -1.012 1 96.81 102 LEU A C 1
ATOM 804 O O . LEU A 1 102 ? -6.879 19.062 -0.201 1 96.81 102 LEU A O 1
ATOM 808 N N . ARG A 1 103 ? -6.461 20.062 -2.109 1 96 103 ARG A N 1
ATOM 809 C CA . ARG A 1 103 ? -7.871 20.062 -2.475 1 96 103 ARG A CA 1
ATOM 810 C C . ARG A 1 103 ? -8.414 18.641 -2.578 1 96 103 ARG A C 1
ATOM 812 O O . ARG A 1 103 ? -9.508 18.344 -2.09 1 96 103 ARG A O 1
ATOM 819 N N . GLY A 1 104 ? -7.672 17.812 -3.207 1 93.69 104 GLY A N 1
ATOM 820 C CA . GLY A 1 104 ? -8.047 16.406 -3.318 1 93.69 104 GLY A CA 1
ATOM 821 C C . GLY A 1 104 ? -8.211 15.727 -1.972 1 93.69 104 GLY A C 1
ATOM 822 O O . GLY A 1 104 ? -9.172 14.992 -1.754 1 93.69 104 GLY A O 1
ATOM 823 N N . VAL A 1 105 ? -7.301 15.969 -1.096 1 94.19 105 VAL A N 1
ATOM 824 C CA . VAL A 1 105 ? -7.316 15.352 0.228 1 94.19 105 VAL A CA 1
ATOM 825 C C . VAL A 1 105 ? -8.516 15.859 1.019 1 94.19 105 VAL A C 1
ATOM 827 O O . VAL A 1 105 ? -9.219 15.078 1.662 1 94.19 105 VAL A O 1
ATOM 830 N N . ILE A 1 106 ? -8.766 17.172 0.981 1 95.94 106 ILE A N 1
ATOM 831 C CA . ILE A 1 106 ? -9.867 17.781 1.716 1 95.94 106 ILE A CA 1
ATOM 832 C C . ILE A 1 106 ? -11.195 17.188 1.258 1 95.94 106 ILE A C 1
ATOM 834 O O . ILE A 1 106 ? -12.055 16.875 2.082 1 95.94 106 ILE A O 1
ATOM 838 N N . GLU A 1 107 ? -11.312 17.016 -0.002 1 93.5 107 GLU A N 1
ATOM 839 C CA . GLU A 1 107 ? -12.523 16.406 -0.56 1 93.5 107 GLU A CA 1
ATOM 840 C C . GLU A 1 107 ? -12.672 14.953 -0.116 1 93.5 107 GLU A C 1
ATOM 842 O O . GLU A 1 107 ? -13.75 14.547 0.334 1 93.5 107 GLU A O 1
ATOM 847 N N . LYS A 1 108 ? -11.641 14.242 -0.208 1 90.19 108 LYS A N 1
ATOM 848 C CA . LYS A 1 108 ? -11.656 12.82 0.121 1 90.19 108 LYS A CA 1
ATOM 849 C C . LYS A 1 108 ? -11.977 12.602 1.598 1 90.19 108 LYS A C 1
ATOM 851 O O . LYS A 1 108 ? -12.625 11.609 1.96 1 90.19 108 LYS A O 1
ATOM 856 N N . LEU A 1 109 ? -11.523 13.516 2.436 1 93.19 109 LEU A N 1
ATOM 857 C CA . LEU A 1 109 ? -11.703 13.375 3.877 1 93.19 109 LEU A CA 1
ATOM 858 C C . LEU A 1 109 ? -12.992 14.055 4.328 1 93.19 109 LEU A C 1
ATOM 860 O O . LEU A 1 109 ? -13.375 13.945 5.496 1 93.19 109 LEU A O 1
ATOM 864 N N . ASP A 1 110 ? -13.617 14.75 3.5 1 93.5 110 ASP A N 1
ATOM 865 C CA . ASP A 1 110 ? -14.852 15.469 3.785 1 93.5 110 ASP A CA 1
ATOM 866 C C . ASP A 1 110 ? -14.664 16.469 4.934 1 93.5 110 ASP A C 1
ATOM 868 O O . ASP A 1 110 ? -15.422 16.453 5.902 1 93.5 110 ASP A O 1
ATOM 872 N N . LEU A 1 111 ? -13.602 17.203 4.855 1 95.19 111 LEU A N 1
ATOM 873 C CA . LEU A 1 111 ? -13.328 18.234 5.863 1 95.19 111 LEU A CA 1
ATOM 874 C C . LEU A 1 111 ? -14.055 19.531 5.531 1 95.19 111 LEU A C 1
ATOM 876 O O . LEU A 1 111 ? -13.883 20.078 4.441 1 95.19 111 LEU A O 1
ATOM 880 N N . GLU A 1 112 ? -14.742 20.031 6.465 1 95.75 112 GLU A N 1
ATOM 881 C CA . GLU A 1 112 ? -15.547 21.234 6.227 1 95.75 112 GLU A CA 1
ATOM 882 C C . GLU A 1 112 ? -14.891 22.469 6.84 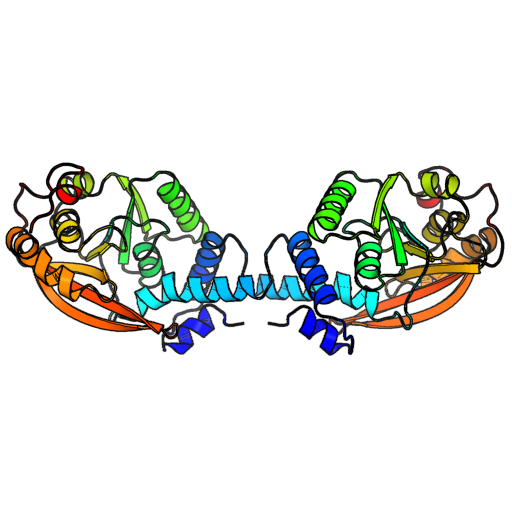1 95.75 112 GLU A C 1
ATOM 884 O O . GLU A 1 112 ? -15.25 23.594 6.504 1 95.75 112 GLU A O 1
ATOM 889 N N . ASN A 1 113 ? -13.914 22.25 7.688 1 98.06 113 ASN A N 1
ATOM 890 C CA . ASN A 1 113 ? -13.312 23.359 8.414 1 98.06 113 ASN A CA 1
ATOM 891 C C . ASN A 1 113 ? -11.953 23.734 7.828 1 98.06 113 ASN A C 1
ATOM 893 O O . ASN A 1 113 ? -11.125 24.328 8.516 1 98.06 113 ASN A O 1
ATOM 897 N N . VAL A 1 114 ? -11.672 23.359 6.598 1 98.44 114 VAL A N 1
ATOM 898 C CA . VAL A 1 114 ? -10.383 23.625 5.973 1 98.44 114 VAL A CA 1
ATOM 899 C C . VAL A 1 114 ? -10.594 24.219 4.586 1 98.44 114 VAL A C 1
ATOM 901 O O . VAL A 1 114 ? -11.477 23.797 3.844 1 98.44 114 VAL A O 1
ATOM 904 N N . SER A 1 115 ? -9.852 25.219 4.234 1 98.12 115 SER A N 1
ATOM 905 C CA . SER A 1 115 ? -9.797 25.766 2.881 1 98.12 115 SER A CA 1
ATOM 906 C C . SER A 1 115 ? -8.352 25.938 2.414 1 98.12 115 SER A C 1
ATOM 908 O O . SER A 1 115 ? -7.434 26 3.232 1 98.12 115 SER A O 1
ATOM 910 N N . VAL A 1 116 ? -8.18 25.953 1.082 1 98.38 116 VAL A N 1
ATOM 911 C CA . VAL A 1 116 ? -6.852 26.078 0.491 1 98.38 116 VAL A CA 1
ATOM 912 C C . VAL A 1 116 ? -6.805 27.328 -0.394 1 98.38 116 VAL A C 1
ATOM 914 O O . VAL A 1 116 ? -7.754 27.609 -1.128 1 98.38 116 VAL A O 1
ATOM 917 N N . VAL A 1 117 ? -5.719 28.062 -0.261 1 98.12 117 VAL A N 1
ATOM 918 C CA . VAL A 1 117 ? -5.531 29.266 -1.062 1 98.12 117 VAL A CA 1
ATOM 919 C C . VAL A 1 117 ? -4.172 29.219 -1.761 1 98.12 117 VAL A C 1
ATOM 921 O O . VAL A 1 117 ? -3.16 28.906 -1.137 1 98.12 117 VAL A O 1
ATOM 924 N N . LYS A 1 118 ? -4.188 29.484 -3.039 1 98 118 LYS A N 1
ATOM 925 C CA . LYS A 1 118 ? -2.938 29.609 -3.787 1 98 118 LYS A CA 1
ATOM 926 C C . LYS A 1 118 ? -2.484 31.062 -3.863 1 98 118 LYS A C 1
ATOM 928 O O . LYS A 1 118 ? -3.041 31.844 -4.625 1 98 118 LYS A O 1
ATOM 933 N N . GLU A 1 119 ? -1.483 31.375 -3.084 1 97.31 119 GLU A N 1
ATOM 934 C CA . GLU A 1 119 ? -0.961 32.719 -3.037 1 97.31 119 GLU A CA 1
ATOM 935 C C . GLU A 1 119 ? 0.395 32.781 -2.338 1 97.31 119 GLU A C 1
ATOM 937 O O . GLU A 1 119 ? 0.725 31.891 -1.552 1 97.31 119 GLU A O 1
ATOM 942 N N . ARG A 1 120 ? 1.105 33.812 -2.623 1 96.56 120 ARG A N 1
ATOM 943 C CA . ARG A 1 120 ? 2.334 34.062 -1.879 1 96.56 120 ARG A CA 1
ATOM 944 C C . ARG A 1 120 ? 2.027 34.594 -0.478 1 96.56 120 ARG A C 1
ATOM 946 O O . ARG A 1 120 ? 1.132 35.406 -0.299 1 96.56 120 ARG A O 1
ATOM 953 N N . ALA A 1 121 ? 2.824 34.188 0.464 1 97.44 121 ALA A N 1
ATOM 954 C CA . ALA A 1 121 ? 2.592 34.5 1.868 1 97.44 121 ALA A CA 1
ATOM 955 C C . ALA A 1 121 ? 2.609 36 2.09 1 97.44 121 ALA A C 1
ATOM 957 O O . ALA A 1 121 ? 1.773 36.531 2.822 1 97.44 121 ALA A O 1
ATOM 958 N N . GLU A 1 122 ? 3.578 36.688 1.486 1 96.62 122 GLU A N 1
ATOM 959 C CA . GLU A 1 122 ? 3.705 38.125 1.648 1 96.62 122 GLU A CA 1
ATOM 960 C C . GLU A 1 122 ? 2.445 38.844 1.182 1 96.62 122 GLU A C 1
ATOM 962 O O . GLU A 1 122 ? 1.916 39.719 1.89 1 96.62 122 GLU A O 1
ATOM 967 N N . ASN A 1 123 ? 1.983 38.469 0.063 1 96.88 123 ASN A N 1
ATOM 968 C CA . ASN A 1 123 ? 0.773 39.062 -0.487 1 96.88 123 ASN A CA 1
ATOM 969 C C . ASN A 1 123 ? -0.449 38.75 0.372 1 96.88 123 ASN A C 1
ATOM 971 O O . ASN A 1 123 ? -1.254 39.656 0.662 1 96.88 123 ASN A O 1
ATOM 975 N N . PHE A 1 124 ? -0.563 37.562 0.751 1 97.62 124 PHE A N 1
ATOM 976 C CA . PHE A 1 124 ? -1.721 37.125 1.52 1 97.62 124 PHE A CA 1
ATOM 977 C C . PHE A 1 124 ? -1.794 37.844 2.855 1 97.62 124 PHE A C 1
ATOM 979 O O . PHE A 1 124 ? -2.844 38.375 3.221 1 97.62 124 PHE A O 1
ATOM 986 N N . SER A 1 125 ? -0.666 37.938 3.549 1 97.12 125 SER A N 1
ATOM 987 C CA . SER A 1 125 ? -0.639 38.531 4.875 1 97.12 125 SER A CA 1
ATOM 988 C C . SER A 1 125 ? -0.851 40.062 4.793 1 97.12 125 SER A C 1
ATOM 990 O O . SER A 1 125 ? -1.373 40.656 5.727 1 97.12 125 SER A O 1
ATOM 992 N N . LYS A 1 126 ? -0.428 40.594 3.717 1 94.88 126 LYS A N 1
ATOM 993 C CA . LYS A 1 126 ? -0.654 42.031 3.508 1 94.88 126 LYS A CA 1
ATOM 994 C C . LYS A 1 126 ? -2.133 42.312 3.275 1 94.88 126 LYS A C 1
ATOM 996 O O . LYS A 1 126 ? -2.654 43.344 3.758 1 94.88 126 LYS A O 1
ATOM 1001 N N . GLU A 1 127 ? -2.736 41.438 2.57 1 95.88 127 GLU A N 1
ATOM 1002 C CA . GLU A 1 127 ? -4.137 41.656 2.211 1 95.88 127 GLU A CA 1
ATOM 1003 C C . GLU A 1 127 ? -5.062 41.219 3.354 1 95.88 127 GLU A C 1
ATOM 1005 O O . GLU A 1 127 ? -6.125 41.812 3.543 1 95.88 127 GLU A O 1
ATOM 1010 N N . ARG A 1 128 ? -4.707 40.219 4.059 1 96.88 128 ARG A N 1
ATOM 1011 C CA . ARG A 1 128 ? -5.535 39.688 5.133 1 96.88 128 ARG A CA 1
ATOM 1012 C C . ARG A 1 128 ? -4.895 39.906 6.492 1 96.88 128 ARG A C 1
ATOM 1014 O O . ARG A 1 128 ? -4.641 38.969 7.242 1 96.88 128 ARG A O 1
ATOM 1021 N N . ARG A 1 129 ? -4.805 41.156 6.859 1 97.38 129 ARG A N 1
ATOM 1022 C CA . ARG A 1 129 ? -4.129 41.531 8.094 1 97.38 129 ARG A CA 1
ATOM 1023 C C . ARG A 1 129 ? -5 41.281 9.312 1 97.38 129 ARG A C 1
ATOM 1025 O O . ARG A 1 129 ? -6.211 41.5 9.273 1 97.38 129 ARG A O 1
ATOM 1032 N N . GLU A 1 130 ? -4.41 40.781 10.336 1 97.94 130 GLU A N 1
ATOM 1033 C CA . GLU A 1 130 ? -4.996 40.594 11.664 1 97.94 130 GLU A CA 1
ATOM 1034 C C . GLU A 1 130 ? -6.324 39.844 11.578 1 97.94 130 GLU A C 1
ATOM 1036 O O . GLU A 1 130 ? -7.316 40.281 12.172 1 97.94 130 GLU A O 1
ATOM 1041 N N . GLU A 1 131 ? -6.32 38.75 10.891 1 98.44 131 GLU A N 1
ATOM 1042 C CA . GLU A 1 131 ? -7.551 37.969 10.695 1 98.44 131 GLU A CA 1
ATOM 1043 C C . GLU A 1 131 ? -7.5 36.656 11.438 1 98.44 131 GLU A C 1
ATOM 1045 O O . GLU A 1 131 ? -8.531 36 11.633 1 98.44 131 GLU A O 1
ATOM 1050 N N . PHE A 1 132 ? -6.363 36.281 11.867 1 98.88 132 PHE A N 1
ATOM 1051 C CA . PHE A 1 132 ? -6.227 34.906 12.367 1 98.88 132 PHE A CA 1
ATOM 1052 C C . PHE A 1 132 ? -5.844 34.906 13.836 1 98.88 132 PHE A C 1
ATOM 1054 O O . PHE A 1 132 ? -5.035 35.719 14.281 1 98.88 132 PHE A O 1
ATOM 1061 N N . ASP A 1 133 ? -6.371 33.938 14.562 1 98.81 133 ASP A N 1
ATOM 1062 C CA . ASP A 1 133 ? -6.012 33.719 15.969 1 98.81 133 ASP A CA 1
ATOM 1063 C C . ASP A 1 133 ? -4.645 33.062 16.094 1 98.81 133 ASP A C 1
ATOM 1065 O O . ASP A 1 133 ? -3.91 33.312 17.047 1 98.81 133 ASP A O 1
ATOM 1069 N N . TYR A 1 134 ? -4.359 32.188 15.141 1 98.81 134 TYR A N 1
ATOM 1070 C CA . TYR A 1 134 ? -3.092 31.484 15.086 1 98.81 134 TYR A CA 1
ATOM 1071 C C . TYR A 1 134 ? -2.51 31.516 13.672 1 98.81 134 TYR A C 1
ATOM 1073 O O . TYR A 1 134 ? -3.25 31.5 12.688 1 98.81 134 TYR A O 1
ATOM 1081 N N . VAL A 1 135 ? -1.203 31.578 13.594 1 98.88 135 VAL A N 1
ATOM 1082 C CA . VAL A 1 135 ? -0.487 31.359 12.344 1 98.88 135 VAL A CA 1
ATOM 1083 C C . VAL A 1 135 ? 0.655 30.375 12.562 1 98.88 135 VAL A C 1
ATOM 1085 O O . VAL A 1 135 ? 1.357 30.438 13.578 1 98.88 135 VAL A O 1
ATOM 1088 N N . THR A 1 136 ? 0.701 29.406 11.695 1 98.81 136 THR A N 1
ATOM 1089 C CA . THR A 1 136 ? 1.771 28.422 11.797 1 98.81 136 THR A CA 1
ATOM 1090 C C . THR A 1 136 ? 2.463 28.234 10.445 1 98.81 136 THR A C 1
ATOM 1092 O O . THR A 1 136 ? 1.979 28.719 9.422 1 98.81 136 THR A O 1
ATOM 1095 N N . ALA A 1 137 ? 3.648 27.672 10.492 1 98 137 ALA A N 1
ATOM 1096 C CA . ALA A 1 137 ? 4.473 27.312 9.344 1 98 137 ALA A CA 1
ATOM 1097 C C . ALA A 1 137 ? 5.531 26.281 9.734 1 98 137 ALA A C 1
ATOM 1099 O O . ALA A 1 137 ? 6.07 26.328 10.844 1 98 137 ALA A O 1
ATOM 1100 N N . ARG A 1 138 ? 5.773 25.391 8.82 1 96.75 138 ARG A N 1
ATOM 1101 C CA . ARG A 1 138 ? 6.812 24.391 9.047 1 96.75 138 ARG A CA 1
ATOM 1102 C C . ARG A 1 138 ? 7.648 24.172 7.789 1 96.75 138 ARG A C 1
ATOM 1104 O O . ARG A 1 138 ? 7.105 23.922 6.711 1 96.75 138 ARG A O 1
ATOM 1111 N N . ALA A 1 139 ? 9 24.234 7.973 1 92.62 139 ALA A N 1
ATOM 1112 C CA . ALA A 1 139 ? 9.984 23.938 6.934 1 92.62 139 ALA A CA 1
ATOM 1113 C C . ALA A 1 139 ? 9.891 24.938 5.785 1 92.62 139 ALA A C 1
ATOM 1115 O O . ALA A 1 139 ? 10.125 24.594 4.629 1 92.62 139 ALA A O 1
ATOM 1116 N N . VAL A 1 140 ? 9.477 26.141 6.094 1 91.81 140 VAL A N 1
ATOM 1117 C CA . VAL A 1 140 ? 9.328 27.172 5.074 1 91.81 140 VAL A CA 1
ATOM 1118 C C . VAL A 1 140 ? 10.578 28.062 5.047 1 91.81 140 VAL A C 1
ATOM 1120 O O . VAL A 1 140 ? 11.125 28.344 3.977 1 91.81 140 VAL A O 1
ATOM 1123 N N . ALA A 1 141 ? 11.016 28.547 6.184 1 94.25 141 ALA A N 1
ATOM 1124 C CA . ALA A 1 141 ? 12.125 29.484 6.297 1 94.25 141 ALA A CA 1
ATOM 1125 C C . ALA A 1 141 ? 12.641 29.562 7.734 1 94.25 141 ALA A C 1
ATOM 1127 O O . ALA A 1 141 ? 12.094 28.906 8.625 1 94.25 141 ALA A O 1
ATOM 1128 N N . ARG A 1 142 ? 13.727 30.297 7.828 1 95.62 142 ARG A N 1
ATOM 1129 C CA . ARG A 1 142 ? 14.242 30.547 9.172 1 95.62 142 ARG A CA 1
ATOM 1130 C C . ARG A 1 142 ? 13.297 31.453 9.953 1 95.62 142 ARG A C 1
ATOM 1132 O O . ARG A 1 142 ? 12.445 32.125 9.367 1 95.62 142 ARG A O 1
ATOM 1139 N N . LEU A 1 143 ? 13.492 31.562 11.242 1 97.69 143 LEU A N 1
ATOM 1140 C CA . LEU A 1 143 ? 12.531 32.188 12.148 1 97.69 143 LEU A CA 1
ATOM 1141 C C . LEU A 1 143 ? 12.352 33.656 11.828 1 97.69 143 LEU A C 1
ATOM 1143 O O . LEU A 1 143 ? 11.234 34.188 11.875 1 97.69 143 LEU A O 1
ATOM 1147 N N . ASN A 1 144 ? 13.438 34.344 11.508 1 97.25 144 ASN A N 1
ATOM 1148 C CA . ASN A 1 144 ? 13.336 35.781 11.242 1 97.25 144 ASN A CA 1
ATOM 1149 C C . ASN A 1 144 ? 12.461 36.062 10.023 1 97.25 144 ASN A C 1
ATOM 1151 O O . ASN A 1 144 ? 11.68 37 10.023 1 97.25 144 ASN A O 1
ATOM 1155 N N . VAL A 1 145 ? 12.547 35.219 9.039 1 97.25 145 VAL A N 1
ATOM 1156 C CA . VAL A 1 145 ? 11.719 35.375 7.84 1 97.25 145 VAL A CA 1
ATOM 1157 C C . VAL A 1 145 ? 10.273 35 8.164 1 97.25 145 VAL A C 1
ATOM 1159 O O . VAL A 1 145 ? 9.344 35.688 7.766 1 97.25 145 VAL A O 1
ATOM 1162 N N . LEU A 1 146 ? 10.109 33.969 8.914 1 98.38 146 LEU A N 1
ATOM 1163 C CA . LEU A 1 146 ? 8.773 33.5 9.266 1 98.38 146 LEU A CA 1
ATOM 1164 C C . LEU A 1 146 ? 8.008 34.562 10.047 1 98.38 146 LEU A C 1
ATOM 1166 O O . LEU A 1 146 ? 6.816 34.781 9.812 1 98.38 146 LEU A O 1
ATOM 1170 N N . VAL A 1 147 ? 8.664 35.156 10.977 1 98.38 147 VAL A N 1
ATOM 1171 C CA . VAL A 1 147 ? 8.031 36.219 11.773 1 98.38 147 VAL A CA 1
ATOM 1172 C C . VAL A 1 147 ? 7.508 37.312 10.852 1 98.38 147 VAL A C 1
ATOM 1174 O O . VAL A 1 147 ? 6.367 37.75 11 1 98.38 147 VAL A O 1
ATOM 1177 N N . GLU A 1 148 ? 8.305 37.656 9.891 1 97.62 148 GLU A N 1
ATOM 1178 C CA . GLU A 1 148 ? 7.914 38.75 9.023 1 97.62 148 GLU A CA 1
ATOM 1179 C C . GLU A 1 148 ? 6.723 38.375 8.148 1 97.62 148 GLU A C 1
ATOM 1181 O O . GLU A 1 148 ? 5.785 39.156 7.992 1 97.62 148 GLU A O 1
ATOM 1186 N N . ILE A 1 149 ? 6.684 37.219 7.605 1 97.81 149 ILE A N 1
ATOM 1187 C CA . ILE A 1 149 ? 5.691 36.875 6.586 1 97.81 149 ILE A CA 1
ATOM 1188 C C . ILE A 1 149 ? 4.41 36.406 7.246 1 97.81 149 ILE A C 1
ATOM 1190 O O . ILE A 1 149 ? 3.342 36.406 6.633 1 97.81 149 ILE A O 1
ATOM 1194 N N . CYS A 1 150 ? 4.438 36.062 8.523 1 98.62 150 CYS A N 1
ATOM 1195 C CA . CYS A 1 150 ? 3.283 35.438 9.172 1 98.62 150 CYS A CA 1
ATOM 1196 C C . CYS A 1 150 ? 2.586 36.438 10.094 1 98.62 150 CYS A C 1
ATOM 1198 O O . CYS A 1 150 ? 1.357 36.469 10.18 1 98.62 150 CYS A O 1
ATOM 1200 N N . THR A 1 151 ? 3.27 37.312 10.758 1 98.62 151 THR A N 1
ATOM 1201 C CA . THR A 1 151 ? 2.773 38.094 11.883 1 98.62 151 THR A CA 1
ATOM 1202 C C . THR A 1 151 ? 1.69 39.094 11.422 1 98.62 151 THR A C 1
ATOM 1204 O O . THR A 1 151 ? 0.703 39.281 12.125 1 98.62 151 THR A O 1
ATOM 1207 N N . PRO A 1 152 ? 1.833 39.656 10.266 1 98.62 152 PRO A N 1
ATOM 1208 C CA . PRO A 1 152 ? 0.818 40.656 9.867 1 98.62 152 PRO A CA 1
ATOM 1209 C C . PRO A 1 152 ? -0.579 40.031 9.766 1 98.62 152 PRO A C 1
ATOM 1211 O O . PRO A 1 152 ? -1.575 40.719 9.984 1 98.62 152 PRO A O 1
ATOM 1214 N N . ALA A 1 153 ? -0.66 38.812 9.445 1 98.62 153 ALA A N 1
ATOM 1215 C CA . ALA A 1 153 ? -1.952 38.125 9.328 1 98.62 153 ALA A CA 1
ATOM 1216 C C . ALA A 1 153 ? -2.521 37.781 10.703 1 98.62 153 ALA A C 1
ATOM 1218 O O . ALA A 1 153 ? -3.707 37.469 10.828 1 98.62 153 ALA A O 1
ATOM 1219 N N . LEU A 1 154 ? -1.753 37.844 11.703 1 98.75 154 LEU A N 1
ATOM 1220 C CA . LEU A 1 154 ? -2.092 37.438 13.062 1 98.75 154 LEU A CA 1
ATOM 1221 C C . LEU A 1 154 ? -2.781 38.594 13.805 1 98.75 154 LEU A C 1
ATOM 1223 O O . LEU A 1 154 ? -2.332 39.719 13.742 1 98.75 154 LEU A O 1
ATOM 1227 N N . LYS A 1 155 ? -3.842 38.25 14.516 1 98.69 155 LYS A N 1
ATOM 1228 C CA . LYS A 1 155 ? -4.496 39.219 15.375 1 98.69 155 LYS A CA 1
ATOM 1229 C C . LYS A 1 155 ? -3.588 39.656 16.531 1 98.69 155 LYS A C 1
ATOM 1231 O O . LYS A 1 155 ? -2.758 38.875 16.984 1 98.69 155 LYS A O 1
ATOM 1236 N N . THR A 1 156 ? -3.828 40.906 16.906 1 98.44 156 THR A N 1
ATOM 1237 C CA . THR A 1 156 ? -3.197 41.25 18.172 1 98.44 156 THR A CA 1
ATOM 1238 C C . THR A 1 156 ? -3.693 40.344 19.297 1 98.44 156 THR A C 1
ATOM 1240 O O . THR A 1 156 ? -4.898 40.125 19.422 1 98.44 156 THR A O 1
ATOM 1243 N N . GLY A 1 157 ? -2.789 39.812 20.094 1 98.31 157 GLY A N 1
ATOM 1244 C CA . GLY A 1 157 ? -3.135 38.844 21.109 1 98.31 157 GLY A CA 1
ATOM 1245 C C . GLY A 1 157 ? -3.064 37.406 20.609 1 98.31 157 GLY A C 1
ATOM 1246 O O . GLY A 1 157 ? -3.107 36.469 21.406 1 98.31 157 GLY A O 1
ATOM 1247 N N . GLY A 1 158 ? -2.943 37.281 19.281 1 98.69 158 GLY A N 1
ATOM 1248 C CA . GLY A 1 158 ? -2.84 35.969 18.688 1 98.69 158 GLY A CA 1
ATOM 1249 C C . GLY A 1 158 ? -1.476 35.344 18.891 1 98.69 158 GLY A C 1
ATOM 1250 O O . GLY A 1 158 ? -0.569 35.969 19.438 1 98.69 158 GLY A O 1
ATOM 1251 N N . LYS A 1 159 ? -1.346 34.094 18.359 1 98.69 159 LYS A N 1
ATOM 1252 C CA . LYS A 1 159 ? -0.103 33.375 18.609 1 98.69 159 LYS A CA 1
ATOM 1253 C C . LYS A 1 159 ? 0.456 32.781 17.312 1 98.69 159 LYS A C 1
ATOM 1255 O O . LYS A 1 159 ? -0.298 32.281 16.484 1 98.69 159 LYS A O 1
ATOM 1260 N N . LEU A 1 160 ? 1.764 32.906 17.219 1 98.81 160 LEU A N 1
ATOM 1261 C CA . LEU A 1 160 ? 2.512 32.125 16.234 1 98.81 160 LEU A CA 1
ATOM 1262 C C . LEU A 1 160 ? 2.939 30.781 16.797 1 98.81 160 LEU A C 1
ATOM 1264 O O . LEU A 1 160 ? 3.398 30.703 17.938 1 98.81 160 LEU A O 1
ATOM 1268 N N . LEU A 1 161 ? 2.711 29.75 16.047 1 98.75 161 LEU A N 1
ATOM 1269 C CA . LEU A 1 161 ? 3.119 28.391 16.422 1 98.75 161 LEU A CA 1
ATOM 1270 C C . LEU A 1 161 ? 4.098 27.812 15.398 1 98.75 161 LEU A C 1
ATOM 1272 O O . LEU A 1 161 ? 3.684 27.297 14.359 1 98.75 161 LEU A O 1
ATOM 1276 N N . PHE A 1 162 ? 5.406 27.812 15.734 1 98.69 162 PHE A N 1
ATOM 1277 C CA . PHE A 1 162 ? 6.398 27.359 14.766 1 98.69 162 PHE A CA 1
ATOM 1278 C C . PHE A 1 162 ? 7.098 26.094 15.242 1 98.69 162 PHE A C 1
ATOM 1280 O O . PHE A 1 162 ? 7.707 26.078 16.312 1 98.69 162 PHE A O 1
ATOM 1287 N N . TYR A 1 163 ? 6.973 25.062 14.453 1 97.75 163 TYR A N 1
ATOM 1288 C CA . TYR A 1 163 ? 7.684 23.812 14.703 1 97.75 163 TYR A CA 1
ATOM 1289 C C . TYR A 1 163 ? 9.117 23.891 14.18 1 97.75 163 TYR A C 1
ATOM 1291 O O . TYR A 1 163 ? 9.336 24.141 12.992 1 97.75 163 TYR A O 1
ATOM 1299 N N . LYS A 1 164 ? 10.094 23.672 15.07 1 97.44 164 LYS A N 1
ATOM 1300 C CA . LYS A 1 164 ? 11.492 23.844 14.695 1 97.44 164 LYS A CA 1
ATOM 1301 C C . LYS A 1 164 ? 12.336 22.656 15.164 1 97.44 164 LYS A C 1
ATOM 1303 O O . LYS A 1 164 ? 11.945 21.938 16.078 1 97.44 164 LYS A O 1
ATOM 1308 N N . GLY A 1 165 ? 13.438 22.453 14.469 1 95.56 165 GLY A N 1
ATOM 1309 C CA . GLY A 1 165 ? 14.453 21.516 14.922 1 95.56 165 GLY A CA 1
ATOM 1310 C C . GLY A 1 165 ? 15.352 22.094 16 1 95.56 165 GLY A C 1
ATOM 1311 O O . GLY A 1 165 ? 15.062 23.156 16.562 1 95.56 165 GLY A O 1
ATOM 1312 N N . PRO A 1 166 ? 16.453 21.438 16.188 1 93 166 PRO A N 1
ATOM 1313 C CA . PRO A 1 166 ? 17.328 21.781 17.312 1 93 166 PRO A CA 1
ATOM 1314 C C . PRO A 1 166 ? 18.016 23.125 17.109 1 93 166 PRO A C 1
ATOM 1316 O O . PRO A 1 166 ? 18.484 23.734 18.078 1 93 166 PRO A O 1
ATOM 1319 N N . SER A 1 167 ? 18.109 23.609 16 1 94.94 167 SER A N 1
ATOM 1320 C CA . SER A 1 167 ? 18.812 24.859 15.734 1 94.94 167 SER A CA 1
ATOM 1321 C C . SER A 1 167 ? 17.953 26.062 16.094 1 94.94 167 SER A C 1
ATOM 1323 O O . SER A 1 167 ? 18.281 27.203 15.734 1 94.94 167 SER A O 1
ATOM 1325 N N . TYR A 1 168 ? 16.844 25.812 16.781 1 96.5 168 TYR A N 1
ATOM 1326 C CA . TYR A 1 168 ? 15.906 26.891 17.031 1 96.5 168 TYR A CA 1
ATOM 1327 C C . TYR A 1 168 ? 16.531 27.953 17.938 1 96.5 168 TYR A C 1
ATOM 1329 O O . TYR A 1 168 ? 16.172 29.141 17.859 1 96.5 168 TYR A O 1
ATOM 1337 N N . ILE A 1 169 ? 17.484 27.578 18.734 1 96.19 169 ILE A N 1
ATOM 1338 C CA . ILE A 1 169 ? 18.125 28.516 19.656 1 96.19 169 ILE A CA 1
ATOM 1339 C C . ILE A 1 169 ? 18.875 29.594 18.859 1 96.19 169 ILE A C 1
ATOM 1341 O O . ILE A 1 169 ? 18.766 30.781 19.156 1 96.19 169 ILE A O 1
ATOM 1345 N N . GLU A 1 170 ? 19.594 29.109 17.906 1 97.06 170 GLU A N 1
ATOM 1346 C CA . GLU A 1 170 ? 20.312 30.031 17.031 1 97.06 170 GLU A CA 1
ATOM 1347 C C . GLU A 1 170 ? 19.328 30.906 16.25 1 97.06 170 GLU A C 1
ATOM 1349 O O . GLU A 1 170 ? 19.562 32.094 16.062 1 97.06 170 GLU A O 1
ATOM 1354 N N . GLU A 1 171 ? 18.297 30.359 15.867 1 97.25 171 GLU A N 1
ATOM 1355 C CA . GLU A 1 171 ? 17.297 31.094 15.094 1 97.25 171 GLU A CA 1
ATOM 1356 C C . GLU A 1 171 ? 16.641 32.156 15.938 1 97.25 171 GLU A C 1
ATOM 1358 O O . GLU A 1 171 ? 16.328 33.25 15.43 1 97.25 171 GLU A O 1
ATOM 1363 N N . LEU A 1 172 ? 16.391 31.875 17.172 1 97.44 172 LEU A N 1
ATOM 1364 C CA . LEU A 1 172 ? 15.789 32.844 18.062 1 97.44 172 LEU A CA 1
ATOM 1365 C C . LEU A 1 172 ? 16.672 34.094 18.219 1 97.44 172 LEU A C 1
ATOM 1367 O O . LEU A 1 172 ? 16.188 35.219 18.234 1 97.44 172 LEU A O 1
ATOM 1371 N N . LYS A 1 173 ? 17.938 33.812 18.266 1 96.62 173 LYS A N 1
ATOM 1372 C CA . LYS A 1 173 ? 18.891 34.906 18.375 1 96.62 173 LYS A CA 1
ATOM 1373 C C . LYS A 1 173 ? 18.859 35.781 17.109 1 96.62 173 LYS A C 1
ATOM 1375 O O . LYS A 1 173 ? 18.859 37 17.203 1 96.62 173 LYS A O 1
ATOM 1380 N N . GLU A 1 174 ? 18.766 35.156 16.016 1 96.5 174 GLU A N 1
ATOM 1381 C CA . GLU A 1 174 ? 18.781 35.844 14.727 1 96.5 174 GLU A CA 1
ATOM 1382 C C . GLU A 1 174 ? 17.484 36.625 14.5 1 96.5 174 GLU A C 1
ATOM 1384 O O . GLU A 1 174 ? 17.469 37.594 13.766 1 96.5 174 GLU A O 1
ATOM 1389 N N . ALA A 1 175 ? 16.453 36.219 15.234 1 97.81 175 ALA A N 1
ATOM 1390 C CA . ALA A 1 175 ? 15.117 36.75 14.914 1 97.81 175 ALA A CA 1
ATOM 1391 C C . ALA A 1 175 ? 14.742 37.906 15.844 1 97.81 175 ALA A C 1
ATOM 1393 O O . ALA A 1 175 ? 13.641 38.438 15.758 1 97.81 175 ALA A O 1
ATOM 1394 N N . GLN A 1 176 ? 15.641 38.312 16.688 1 97.62 176 GLN A N 1
ATOM 1395 C CA . GLN A 1 176 ? 15.336 39.312 17.719 1 97.62 176 GLN A CA 1
ATOM 1396 C C . GLN A 1 176 ? 14.844 40.625 17.078 1 97.62 176 GLN A C 1
ATOM 1398 O O . GLN A 1 176 ? 13.844 41.188 17.516 1 97.62 176 GLN A O 1
ATOM 1403 N N . ARG A 1 177 ? 15.492 41.094 16.109 1 96.88 177 ARG A N 1
ATOM 1404 C CA . ARG A 1 177 ? 15.109 42.312 15.438 1 96.88 177 ARG A CA 1
ATOM 1405 C C . ARG A 1 177 ? 13.742 42.188 14.781 1 96.88 177 ARG A C 1
ATOM 1407 O O . ARG A 1 177 ? 12.906 43.094 14.898 1 96.88 177 ARG A O 1
ATOM 1414 N N . ALA A 1 178 ? 13.555 41.125 14.094 1 97.5 178 ALA A N 1
ATOM 1415 C CA . ALA A 1 178 ? 12.266 40.875 13.453 1 97.5 178 ALA A CA 1
ATOM 1416 C C . ALA A 1 178 ? 11.133 40.844 14.477 1 97.5 178 ALA A C 1
ATOM 1418 O O . ALA A 1 178 ? 10.078 41.469 14.258 1 97.5 178 ALA A O 1
ATOM 1419 N N . MET A 1 179 ? 11.359 40.219 15.57 1 98.44 179 MET A N 1
ATOM 1420 C CA . MET A 1 179 ? 10.359 40.094 16.625 1 98.44 179 MET A CA 1
ATOM 1421 C C . MET A 1 179 ? 10.016 41.469 17.203 1 98.44 179 MET A C 1
ATOM 1423 O O . MET A 1 179 ? 8.852 41.781 17.422 1 98.44 179 MET A O 1
ATOM 1427 N N . LYS A 1 180 ? 11.031 42.219 17.391 1 98.06 180 LYS A N 1
ATOM 1428 C CA . LYS A 1 180 ? 10.828 43.562 17.906 1 98.06 180 LYS A CA 1
ATOM 1429 C C . LYS A 1 180 ? 10.062 44.406 16.922 1 98.06 180 LYS A C 1
ATOM 1431 O O . LYS A 1 180 ? 9.102 45.094 17.281 1 98.06 180 LYS A O 1
ATOM 1436 N N . GLU A 1 181 ? 10.492 44.375 15.719 1 97.38 181 GLU A N 1
ATOM 1437 C CA . GLU A 1 181 ? 9.883 45.188 14.688 1 97.38 181 GLU A CA 1
ATOM 1438 C C . GLU A 1 181 ? 8.43 44.812 14.453 1 97.38 181 GLU A C 1
ATOM 1440 O O . GLU A 1 181 ? 7.578 45.656 14.188 1 97.38 181 GLU A O 1
ATOM 1445 N N . LEU A 1 182 ? 8.141 43.562 14.57 1 98.06 182 LEU A N 1
ATOM 1446 C CA . LEU A 1 182 ? 6.816 43.062 14.227 1 98.06 182 LEU A CA 1
ATOM 1447 C C . LEU A 1 182 ? 5.953 42.906 15.469 1 98.06 182 LEU A C 1
ATOM 1449 O O . LEU A 1 182 ? 4.805 42.469 15.391 1 98.06 182 LEU A O 1
ATOM 1453 N N . LYS A 1 183 ? 6.461 43.219 16.578 1 98.44 183 LYS A N 1
ATOM 1454 C CA . LYS A 1 183 ? 5.742 43.344 17.844 1 98.44 183 LYS A CA 1
ATOM 1455 C C . LYS A 1 183 ? 5.258 41.969 18.328 1 98.44 183 LYS A C 1
ATOM 1457 O O . LYS A 1 183 ? 4.102 41.812 18.734 1 98.44 183 LYS A O 1
ATOM 1462 N N . VAL A 1 184 ? 6.172 41.031 18.312 1 98.56 184 VAL A N 1
ATOM 1463 C CA . VAL A 1 184 ? 5.891 39.719 18.875 1 98.56 184 VAL A CA 1
ATOM 1464 C C . VAL A 1 184 ? 6.949 39.344 19.922 1 98.56 184 VAL A C 1
ATOM 1466 O O . VAL A 1 184 ? 8.07 39.875 19.875 1 98.56 184 VAL A O 1
ATOM 1469 N N . GLU A 1 185 ? 6.543 38.531 20.844 1 98.62 185 GLU A N 1
ATOM 1470 C CA . GLU A 1 185 ? 7.465 38.094 21.875 1 98.62 185 GLU A CA 1
ATOM 1471 C C . GLU A 1 185 ? 7.34 36.562 22.094 1 98.62 185 GLU A C 1
ATOM 1473 O O . GLU A 1 185 ? 6.266 36 21.906 1 98.62 185 GLU A O 1
ATOM 1478 N N . LEU A 1 186 ? 8.414 36 22.484 1 98.5 186 LEU A N 1
ATOM 1479 C CA . LEU A 1 186 ? 8.422 34.562 22.797 1 98.5 186 LEU A CA 1
ATOM 1480 C C . LEU A 1 186 ? 7.691 34.281 24.094 1 98.5 186 LEU A C 1
ATOM 1482 O O . LEU A 1 186 ? 8.094 34.781 25.156 1 98.5 186 LEU A O 1
ATOM 1486 N N . GLU A 1 187 ? 6.707 33.531 23.984 1 98.12 187 GLU A N 1
ATOM 1487 C CA . GLU A 1 187 ? 5.918 33.219 25.172 1 98.12 187 GLU A CA 1
ATOM 1488 C C . GLU A 1 187 ? 6.375 31.891 25.781 1 98.12 187 GLU A C 1
ATOM 1490 O O . GLU A 1 187 ? 6.473 31.766 27.016 1 98.12 187 GLU A O 1
ATOM 1495 N N . LYS A 1 188 ? 6.633 30.953 24.938 1 97.5 188 LYS A N 1
ATOM 1496 C CA . LYS A 1 188 ? 6.965 29.625 25.438 1 97.5 188 LYS A CA 1
ATOM 1497 C C . LYS A 1 188 ? 7.734 28.812 24.406 1 97.5 188 LYS A C 1
ATOM 1499 O O . LYS A 1 188 ? 7.508 28.953 23.203 1 97.5 188 LYS A O 1
ATOM 1504 N N . VAL A 1 189 ? 8.648 28.031 24.906 1 97.69 189 VAL A N 1
ATOM 1505 C CA . VAL A 1 189 ? 9.289 26.984 24.109 1 97.69 189 VAL A CA 1
ATOM 1506 C C . VAL A 1 189 ? 8.938 25.609 24.672 1 97.69 189 VAL A C 1
ATOM 1508 O O . VAL A 1 189 ? 9.172 25.328 25.859 1 97.69 189 VAL A O 1
ATOM 1511 N N . ARG A 1 190 ? 8.359 24.781 23.875 1 97.44 190 ARG A N 1
ATOM 1512 C CA . ARG A 1 190 ? 8.07 23.406 24.266 1 97.44 190 ARG A CA 1
ATOM 1513 C C . ARG A 1 190 ? 8.977 22.422 23.531 1 97.44 190 ARG A C 1
ATOM 1515 O O . ARG A 1 190 ? 8.742 22.109 22.359 1 97.44 190 ARG A O 1
ATOM 1522 N N . GLU A 1 191 ? 9.898 21.922 24.281 1 96.81 191 GLU A N 1
ATOM 1523 C CA . GLU A 1 191 ? 10.805 20.938 23.703 1 96.81 191 GLU A CA 1
ATOM 1524 C C . GLU A 1 191 ? 10.242 19.531 23.828 1 96.81 191 GLU A C 1
ATOM 1526 O O . GLU A 1 191 ? 9.594 19.203 24.828 1 96.81 191 GLU A O 1
ATOM 1531 N N . TYR A 1 192 ? 10.461 18.734 22.859 1 94.62 192 TYR A N 1
ATOM 1532 C CA . TYR A 1 192 ? 10 17.344 22.875 1 94.62 192 TYR A CA 1
ATOM 1533 C C . TYR A 1 192 ? 10.859 16.469 21.953 1 94.62 192 TYR A C 1
ATOM 1535 O O . TYR A 1 192 ? 11.641 16.984 21.156 1 94.62 192 TYR A O 1
ATOM 1543 N N . SER A 1 193 ? 10.742 15.18 22.188 1 93.56 193 SER A N 1
ATOM 1544 C CA . SER A 1 193 ? 11.477 14.203 21.391 1 93.56 193 SER A CA 1
ATOM 1545 C C . SER A 1 193 ? 10.555 13.109 20.859 1 93.56 193 SER A C 1
ATOM 1547 O O . SER A 1 193 ? 9.617 12.703 21.547 1 93.56 193 SER A O 1
ATOM 1549 N N . LEU A 1 194 ? 10.82 12.695 19.703 1 91.5 194 LEU A N 1
ATOM 1550 C CA . LEU A 1 194 ? 10.094 11.57 19.125 1 91.5 194 LEU A CA 1
ATOM 1551 C C . LEU A 1 194 ? 10.789 10.258 19.469 1 91.5 194 LEU A C 1
ATOM 1553 O O . LEU A 1 194 ? 11.984 10.234 19.75 1 91.5 194 LEU A O 1
ATOM 1557 N N . LYS A 1 195 ? 10.055 9.234 19.391 1 86 195 LYS A N 1
ATOM 1558 C CA . LYS A 1 195 ? 10.625 7.922 19.672 1 86 195 LYS A CA 1
ATOM 1559 C C . LYS A 1 195 ? 11.633 7.52 18.594 1 86 195 LYS A C 1
ATOM 1561 O O . LYS A 1 195 ? 12.469 6.645 18.828 1 86 195 LYS A O 1
ATOM 1566 N N . THR A 1 196 ? 11.555 8.195 17.5 1 84.44 196 THR A N 1
ATOM 1567 C CA . THR A 1 196 ? 12.492 7.938 16.406 1 84.44 196 THR A CA 1
ATOM 1568 C C . THR A 1 196 ? 13.828 8.625 16.672 1 84.44 196 THR A C 1
ATOM 1570 O O . THR A 1 196 ? 14.789 8.438 15.914 1 84.44 196 THR A O 1
ATOM 1573 N N . GLY A 1 197 ? 13.914 9.477 17.656 1 87.88 197 GLY A N 1
ATOM 1574 C CA . GLY A 1 197 ? 15.18 10.062 18.078 1 87.88 197 GLY A CA 1
ATOM 1575 C C . GLY A 1 197 ? 15.289 11.539 17.766 1 87.88 197 GLY A C 1
ATOM 1576 O O . GLY A 1 197 ? 16.172 12.227 18.281 1 87.88 197 GLY A O 1
ATOM 1577 N N . GLU A 1 198 ? 14.398 12.023 17.031 1 90.38 198 GLU A N 1
ATOM 1578 C CA . GLU A 1 198 ? 14.461 13.438 16.641 1 90.38 198 GLU A CA 1
ATOM 1579 C C . GLU A 1 198 ? 14.102 14.344 17.812 1 90.38 198 GLU A C 1
ATOM 1581 O O . GLU A 1 198 ? 13.164 14.055 18.562 1 90.38 198 GLU A O 1
ATOM 1586 N N . ARG A 1 199 ? 14.883 15.406 17.953 1 94.69 199 ARG A N 1
ATOM 1587 C CA . ARG A 1 199 ? 14.578 16.469 18.906 1 94.69 199 ARG A CA 1
ATOM 1588 C C . ARG A 1 199 ? 13.914 17.656 18.219 1 94.69 199 ARG A C 1
ATOM 1590 O O . ARG A 1 199 ? 14.383 18.109 17.172 1 94.69 199 ARG A O 1
ATOM 1597 N N . ARG A 1 200 ? 12.812 18.078 18.844 1 96.5 200 ARG A N 1
ATOM 1598 C CA . ARG A 1 200 ? 12.008 19.125 18.234 1 96.5 200 ARG A CA 1
ATOM 1599 C C . ARG A 1 200 ? 11.594 20.156 19.281 1 96.5 200 ARG A C 1
ATOM 1601 O O . ARG A 1 200 ? 11.742 19.938 20.484 1 96.5 200 ARG A O 1
ATOM 1608 N N . ALA A 1 201 ? 11.172 21.344 18.797 1 97.88 201 ALA A N 1
ATOM 1609 C CA . ALA A 1 201 ? 10.625 22.375 19.672 1 97.88 201 ALA A CA 1
ATOM 1610 C C . ALA A 1 201 ? 9.461 23.094 19 1 97.88 201 ALA A C 1
ATOM 1612 O O . ALA A 1 201 ? 9.508 23.375 17.797 1 97.88 201 ALA A O 1
ATOM 1613 N N . LEU A 1 202 ? 8.445 23.297 19.781 1 98.31 202 LEU A N 1
ATOM 1614 C CA . LEU A 1 202 ? 7.383 24.219 19.375 1 98.31 202 LEU A CA 1
ATOM 1615 C C . LEU A 1 202 ? 7.59 25.594 19.984 1 98.31 202 LEU A C 1
ATOM 1617 O O . LEU A 1 202 ? 7.555 25.75 21.219 1 98.31 202 LEU A O 1
ATOM 1621 N N . LEU A 1 203 ? 7.832 26.594 19.141 1 98.69 203 LEU A N 1
ATOM 1622 C CA . LEU A 1 203 ? 7.941 27.984 19.594 1 98.69 203 LEU A CA 1
ATOM 1623 C C . LEU A 1 203 ? 6.582 28.672 19.562 1 98.69 203 LEU A C 1
ATOM 1625 O O . LEU A 1 203 ? 5.91 28.688 18.516 1 98.69 203 LEU A O 1
ATOM 1629 N N . ILE A 1 204 ? 6.215 29.188 20.688 1 98.62 204 ILE A N 1
ATOM 1630 C CA . ILE A 1 204 ? 4.973 29.938 20.797 1 98.62 204 ILE A CA 1
ATOM 1631 C C . ILE A 1 204 ? 5.293 31.422 21.016 1 98.62 204 ILE A C 1
ATOM 1633 O O . ILE A 1 204 ? 5.863 31.797 22.031 1 98.62 204 ILE A O 1
ATOM 1637 N N . LEU A 1 205 ? 4.957 32.25 20.031 1 98.81 205 LEU A N 1
ATOM 1638 C CA . LEU A 1 205 ? 5.16 33.688 20.109 1 98.81 205 LEU A CA 1
ATOM 1639 C C . LEU A 1 205 ? 3.822 34.406 20.172 1 98.81 205 LEU A C 1
ATOM 1641 O O . LEU A 1 205 ? 2.877 34.062 19.469 1 98.81 205 LEU A O 1
ATOM 1645 N N . ARG A 1 206 ? 3.754 35.438 20.922 1 98.75 206 ARG A N 1
ATOM 1646 C CA . ARG A 1 206 ? 2.531 36.188 21.078 1 98.75 206 ARG A CA 1
ATOM 1647 C C . ARG A 1 206 ? 2.695 37.594 20.5 1 98.75 206 ARG A C 1
ATOM 1649 O O . ARG A 1 206 ? 3.705 38.281 20.75 1 98.75 206 ARG A O 1
ATOM 1656 N N . LYS A 1 207 ? 1.709 38.031 19.766 1 98.75 207 LYS A N 1
ATOM 1657 C CA . LYS A 1 207 ? 1.685 39.375 19.25 1 98.75 207 LYS A CA 1
ATOM 1658 C C . LYS A 1 207 ? 1.091 40.344 20.266 1 98.75 207 LYS A C 1
ATOM 1660 O O . LYS A 1 207 ? -0.046 40.156 20.703 1 98.75 207 LYS A O 1
ATOM 1665 N N . TYR A 1 208 ? 1.825 41.375 20.531 1 98.31 208 TYR A N 1
ATOM 1666 C CA . TYR A 1 208 ? 1.345 42.219 21.625 1 98.31 208 TYR A CA 1
ATOM 1667 C C . TYR A 1 208 ? 0.896 43.594 21.109 1 98.31 208 TYR A C 1
ATOM 1669 O O . TYR A 1 208 ? 0.243 44.344 21.828 1 98.31 208 TYR A O 1
ATOM 1677 N N . GLU A 1 209 ? 1.208 43.906 19.875 1 98.19 209 GLU A N 1
ATOM 1678 C CA . GLU A 1 209 ? 0.772 45.125 19.188 1 98.19 209 GLU A CA 1
ATOM 1679 C C . GLU A 1 209 ? 0.638 44.906 17.688 1 98.19 209 GLU A C 1
ATOM 1681 O O . GLU A 1 209 ? 1.208 43.969 17.141 1 98.19 209 GLU A O 1
ATOM 1686 N N . SER A 1 210 ? -0.091 45.781 17.062 1 97.56 210 SER A N 1
ATOM 1687 C CA . SER A 1 210 ? -0.263 45.656 15.617 1 97.56 210 SER A CA 1
ATOM 1688 C C . SER A 1 210 ? 1.07 45.812 14.891 1 97.56 210 SER A C 1
ATOM 1690 O O . SER A 1 210 ? 1.91 46.625 15.258 1 97.56 210 SER A O 1
ATOM 1692 N N . SER A 1 211 ? 1.187 45.031 13.867 1 96.31 211 SER A N 1
ATOM 1693 C CA . SER A 1 211 ? 2.404 45.125 13.07 1 96.31 211 SER A CA 1
ATOM 1694 C C . SER A 1 211 ? 2.428 46.375 12.211 1 96.31 211 SER A C 1
ATOM 1696 O O . SER A 1 211 ? 1.398 46.781 11.664 1 96.31 211 SER A O 1
ATOM 1698 N N . PRO A 1 212 ? 3.629 46.938 12.055 1 96.5 212 PRO A N 1
ATOM 1699 C CA . PRO A 1 212 ? 3.729 48.094 11.141 1 96.5 212 PRO A CA 1
ATOM 1700 C C . PRO A 1 212 ? 3.283 47.75 9.719 1 96.5 212 PRO A C 1
ATOM 1702 O O . PRO A 1 212 ? 3.537 46.656 9.234 1 96.5 212 PRO A O 1
ATOM 1705 N N . GLU A 1 213 ? 2.725 48.719 9 1 94.94 213 GLU A N 1
ATOM 1706 C CA . GLU A 1 213 ? 2.127 48.531 7.68 1 94.94 213 GLU A CA 1
ATOM 1707 C C . GLU A 1 213 ? 3.186 48.188 6.637 1 94.94 213 GLU A C 1
ATOM 1709 O O . GLU A 1 213 ? 2.883 47.562 5.617 1 94.94 213 GLU A O 1
ATOM 1714 N N . LYS A 1 214 ? 4.336 48.531 6.949 1 95.12 214 LYS A N 1
ATOM 1715 C CA . LYS A 1 214 ? 5.398 48.312 5.973 1 95.12 214 LYS A CA 1
ATOM 1716 C C . LYS A 1 214 ? 5.734 46.844 5.855 1 95.12 214 LYS A C 1
ATOM 1718 O O . LYS A 1 214 ? 6.395 46.406 4.902 1 95.12 214 LYS A O 1
ATOM 1723 N N . TYR A 1 215 ? 5.203 46.156 6.812 1 95.06 215 TYR A N 1
ATOM 1724 C CA . TYR A 1 215 ? 5.449 44.719 6.781 1 95.06 215 TYR A CA 1
ATOM 1725 C C . TYR A 1 215 ? 4.184 43.938 6.402 1 95.06 215 TYR A C 1
ATOM 1727 O O . TYR A 1 215 ? 3.074 44.375 6.715 1 95.06 215 TYR A O 1
ATOM 1735 N N . PRO A 1 216 ? 4.352 42.719 5.723 1 94.5 216 PRO A N 1
ATOM 1736 C CA . PRO A 1 216 ? 5.609 42.156 5.207 1 94.5 216 PRO A CA 1
ATOM 1737 C C . PRO A 1 216 ? 6.16 42.969 4.027 1 94.5 216 PRO A C 1
ATOM 1739 O O . PRO A 1 216 ? 5.41 43.688 3.352 1 94.5 216 PRO A O 1
ATOM 1742 N N . ARG A 1 217 ? 7.352 42.938 3.83 1 88.44 217 ARG A N 1
ATOM 1743 C CA . ARG A 1 217 ? 7.953 43.531 2.637 1 88.44 217 ARG A CA 1
ATOM 1744 C C . ARG A 1 217 ? 7.547 42.75 1.385 1 88.44 217 ARG A C 1
ATOM 1746 O O . ARG A 1 217 ? 6.852 41.75 1.472 1 88.44 217 ARG A O 1
ATOM 1753 N N . ARG A 1 218 ? 7.922 43.25 0.306 1 88.62 218 ARG A N 1
ATOM 1754 C CA . ARG A 1 218 ? 7.504 42.719 -0.978 1 88.62 218 ARG A CA 1
ATOM 1755 C C . ARG A 1 218 ? 7.938 41.25 -1.119 1 88.62 218 ARG A C 1
ATOM 1757 O O . ARG A 1 218 ? 8.875 40.812 -0.445 1 88.62 218 ARG A O 1
ATOM 1764 N N . VAL A 1 219 ? 7.207 40.656 -2.094 1 90.62 219 VAL A N 1
ATOM 1765 C CA . VAL A 1 219 ? 7.426 39.25 -2.318 1 90.62 219 VAL A CA 1
ATOM 1766 C C . VAL A 1 219 ? 8.906 38.969 -2.584 1 90.62 219 VAL A C 1
ATOM 1768 O O . VAL A 1 219 ? 9.531 39.688 -3.391 1 90.62 219 VAL A O 1
ATOM 1771 N N . GLY A 1 220 ? 9.445 37.969 -1.871 1 90.5 220 GLY A N 1
ATOM 1772 C CA . GLY A 1 220 ? 10.82 37.562 -2.096 1 90.5 220 GLY A CA 1
ATOM 1773 C C . GLY A 1 220 ? 11.812 38.281 -1.202 1 90.5 220 GLY A C 1
ATOM 1774 O O . GLY A 1 220 ? 12.867 37.75 -0.868 1 90.5 220 GLY A O 1
ATOM 1775 N N . VAL A 1 221 ? 11.609 39.469 -0.717 1 90.38 221 VAL A N 1
ATOM 1776 C CA . VAL A 1 221 ? 12.547 40.312 0.012 1 90.38 221 VAL A CA 1
ATOM 1777 C C . VAL A 1 221 ? 12.844 39.688 1.378 1 90.38 221 VAL A C 1
ATOM 1779 O O . VAL A 1 221 ? 14.008 39.531 1.767 1 90.38 221 VAL A O 1
ATOM 1782 N N . PRO A 1 222 ? 11.859 39.281 2.113 1 90.31 222 PRO A N 1
ATOM 1783 C CA . PRO A 1 222 ? 12.164 38.688 3.422 1 90.31 222 PRO A CA 1
ATOM 1784 C C . PRO A 1 222 ? 13.102 37.469 3.328 1 90.31 222 PRO A C 1
ATOM 1786 O O . PRO A 1 222 ? 13.898 37.25 4.238 1 90.31 222 PRO A O 1
ATOM 1789 N N . PHE A 1 223 ? 13.047 36.812 2.273 1 88.62 223 PHE A N 1
ATOM 1790 C CA . PHE A 1 223 ? 13.852 35.594 2.086 1 88.62 223 PHE A CA 1
ATOM 1791 C C . PHE A 1 223 ? 15.273 35.938 1.664 1 88.62 223 PHE A C 1
ATOM 1793 O O . PHE A 1 223 ? 16.234 35.312 2.105 1 88.62 223 PHE A O 1
ATOM 1800 N N . LYS A 1 224 ? 15.383 36.938 0.811 1 86.5 224 LYS A N 1
ATOM 1801 C CA . LYS A 1 224 ? 16.672 37.344 0.28 1 86.5 224 LYS A CA 1
ATOM 1802 C C . LYS A 1 224 ? 17.438 38.219 1.287 1 86.5 224 LYS A C 1
ATOM 1804 O O . LYS A 1 224 ? 18.656 38.125 1.393 1 86.5 224 LYS A O 1
ATOM 1809 N N . ARG A 1 225 ? 16.703 39.125 2.033 1 89.06 225 ARG A N 1
ATOM 1810 C CA . ARG A 1 225 ? 17.281 40.031 3.012 1 89.06 225 ARG A CA 1
ATOM 1811 C C . ARG A 1 225 ? 16.531 39.969 4.336 1 89.06 225 ARG A C 1
ATOM 1813 O O . ARG A 1 225 ? 15.852 40.906 4.723 1 89.06 225 ARG A O 1
ATOM 1820 N N . PRO A 1 226 ? 16.781 38.969 5.012 1 91.25 226 PRO A N 1
ATOM 1821 C CA . PRO A 1 226 ? 16.062 38.812 6.281 1 91.25 226 PRO A CA 1
ATOM 1822 C C . PRO A 1 226 ? 16.422 39.906 7.293 1 91.25 226 PRO A C 1
ATOM 1824 O O . PRO A 1 226 ? 17.5 40.469 7.234 1 91.25 226 PRO A O 1
ATOM 1827 N N . LEU A 1 227 ? 15.438 40.125 8.164 1 89.25 227 LEU A N 1
ATOM 1828 C CA . LEU A 1 227 ? 15.688 41.062 9.266 1 89.25 227 LEU A CA 1
ATOM 1829 C C . LEU A 1 227 ? 16.609 40.438 10.305 1 89.25 227 LEU A C 1
ATOM 1831 O O . LEU A 1 227 ? 16.281 39.406 10.906 1 89.25 227 LEU A O 1
ATOM 1835 N N . LEU A 1 228 ? 17.812 40.906 10.406 1 87.06 228 LEU A N 1
ATOM 1836 C CA . LEU A 1 228 ? 18.797 40.344 11.32 1 87.06 228 LEU A CA 1
ATOM 1837 C C . LEU A 1 228 ? 19.047 41.312 12.492 1 87.06 228 LEU A C 1
ATOM 1839 O O . LEU A 1 228 ? 18.984 42.531 12.336 1 87.06 228 LEU A O 1
ATOM 1843 N N . MET B 1 1 ? 1.657 -4.496 13.422 1 41.25 1 MET B N 1
ATOM 1844 C CA . MET B 1 1 ? 1.847 -3.469 12.398 1 41.25 1 MET B CA 1
ATOM 1845 C C . MET B 1 1 ? 1.204 -2.152 12.828 1 41.25 1 MET B C 1
ATOM 1847 O O . MET B 1 1 ? -0.001 -2.1 13.078 1 41.25 1 MET B O 1
ATOM 1851 N N . ASP B 1 2 ? 1.996 -1.329 13.438 1 57.12 2 ASP B N 1
ATOM 1852 C CA . ASP B 1 2 ? 1.349 -0.361 14.32 1 57.12 2 ASP B CA 1
ATOM 1853 C C . ASP B 1 2 ? 0.531 0.65 13.516 1 57.12 2 ASP B C 1
ATOM 1855 O O . ASP B 1 2 ? 1.042 1.264 12.578 1 57.12 2 ASP B O 1
ATOM 1859 N N . SER B 1 3 ? -0.838 0.375 13.539 1 71.06 3 SER B N 1
ATOM 1860 C CA . SER B 1 3 ? -1.842 1.3 13.016 1 71.06 3 SER B CA 1
ATOM 1861 C C . SER B 1 3 ? -1.582 2.723 13.5 1 71.06 3 SER B C 1
ATOM 1863 O O . SER B 1 3 ? -0.803 2.938 14.43 1 71.06 3 SER B O 1
ATOM 1865 N N . VAL B 1 4 ? -1.911 3.674 12.734 1 84.25 4 VAL B N 1
ATOM 1866 C CA . VAL B 1 4 ? -1.886 5.066 13.164 1 84.25 4 VAL B CA 1
ATOM 1867 C C . VAL B 1 4 ? -2.316 5.168 14.625 1 84.25 4 VAL B C 1
ATOM 1869 O O . VAL B 1 4 ? -1.66 5.836 15.43 1 84.25 4 VAL B O 1
ATOM 1872 N N . LYS B 1 5 ? -3.238 4.383 14.883 1 83.81 5 LYS B N 1
ATOM 1873 C CA . LYS B 1 5 ? -3.789 4.395 16.234 1 83.81 5 LYS B CA 1
ATOM 1874 C C . LYS B 1 5 ? -2.756 3.924 17.25 1 83.81 5 LYS B C 1
ATOM 1876 O O . LYS B 1 5 ? -2.557 4.566 18.281 1 83.81 5 LYS B O 1
ATOM 1881 N N . ASN B 1 6 ? -2.039 2.893 16.938 1 82.88 6 ASN B N 1
ATOM 1882 C CA . ASN B 1 6 ? -1.057 2.328 17.859 1 82.88 6 ASN B CA 1
ATOM 1883 C C . ASN B 1 6 ? 0.128 3.27 18.062 1 82.88 6 ASN B C 1
ATOM 1885 O O . ASN B 1 6 ? 0.635 3.404 19.172 1 82.88 6 ASN B O 1
ATOM 1889 N N . ILE B 1 7 ? 0.555 3.855 17.047 1 85.06 7 ILE B N 1
ATOM 1890 C CA . ILE B 1 7 ? 1.679 4.781 17.125 1 85.06 7 ILE B CA 1
ATOM 1891 C C . ILE B 1 7 ? 1.303 5.969 18.016 1 85.06 7 ILE B C 1
ATOM 1893 O O . ILE B 1 7 ? 2.072 6.367 18.891 1 85.06 7 ILE B O 1
ATOM 1897 N N . LEU B 1 8 ? 0.109 6.547 17.828 1 90 8 LEU B N 1
ATOM 1898 C CA . LEU B 1 8 ? -0.35 7.672 18.641 1 90 8 LEU B CA 1
ATOM 1899 C C . LEU B 1 8 ? -0.468 7.273 20.109 1 90 8 LEU B C 1
ATOM 1901 O O . LEU B 1 8 ? -0.079 8.039 20.984 1 90 8 LEU B O 1
ATOM 1905 N N . LEU B 1 9 ? -0.885 6.07 20.328 1 86.88 9 LEU B N 1
ATOM 1906 C CA . LEU B 1 9 ? -1.064 5.574 21.688 1 86.88 9 LEU B CA 1
ATOM 1907 C C . LEU B 1 9 ? 0.275 5.461 22.406 1 86.88 9 LEU B C 1
ATOM 1909 O O . LEU B 1 9 ? 0.355 5.672 23.625 1 86.88 9 LEU B O 1
ATOM 1913 N N . GLU B 1 10 ? 1.293 5.133 21.672 1 85.62 10 GLU B N 1
ATOM 1914 C CA . GLU B 1 10 ? 2.631 5.031 22.25 1 85.62 10 GLU B CA 1
ATOM 1915 C C . GLU B 1 10 ? 3.064 6.352 22.875 1 85.62 10 GLU B C 1
ATOM 1917 O O . GLU B 1 10 ? 3.9 6.371 23.781 1 85.62 10 GLU B O 1
ATOM 1922 N N . TYR B 1 11 ? 2.508 7.527 22.484 1 90.31 11 TYR B N 1
ATOM 1923 C CA . TYR B 1 11 ? 2.848 8.844 23 1 90.31 11 TYR B CA 1
ATOM 1924 C C . TYR B 1 11 ? 1.776 9.336 23.969 1 90.31 11 TYR B C 1
ATOM 1926 O O . TYR B 1 11 ? 1.785 10.508 24.375 1 90.31 11 TYR B O 1
ATOM 1934 N N . GLY B 1 12 ? 0.772 8.492 24.188 1 86.56 12 GLY B N 1
ATOM 1935 C CA . GLY B 1 12 ? -0.309 8.867 25.078 1 86.56 12 GLY B CA 1
ATOM 1936 C C . GLY B 1 12 ? -1.372 9.719 24.422 1 86.56 12 GLY B C 1
ATOM 1937 O O . GLY B 1 12 ? -2.17 10.367 25.094 1 86.56 12 GLY B O 1
ATOM 1938 N N . LEU B 1 13 ? -1.322 9.766 23.156 1 88.94 13 LEU B N 1
ATOM 1939 C CA . LEU B 1 13 ? -2.314 10.516 22.391 1 88.94 13 LEU B CA 1
ATOM 1940 C C . LEU B 1 13 ? -3.514 9.641 22.047 1 88.94 13 LEU B C 1
ATOM 1942 O O . LEU B 1 13 ? -3.387 8.672 21.297 1 88.94 13 LEU B O 1
ATOM 1946 N N . ARG B 1 14 ? -4.711 9.953 22.547 1 86.31 14 ARG B N 1
ATOM 1947 C CA . ARG B 1 14 ? -5.938 9.203 22.328 1 86.31 14 ARG B CA 1
ATOM 1948 C C . ARG B 1 14 ? -6.984 10.062 21.625 1 86.31 14 ARG B C 1
ATOM 1950 O O . ARG B 1 14 ? -7.293 11.164 22.078 1 86.31 14 ARG B O 1
ATOM 1957 N N . PHE B 1 15 ? -7.434 9.594 20.578 1 88.75 15 PHE B N 1
ATOM 1958 C CA . PHE B 1 15 ? -8.414 10.336 19.781 1 88.75 15 PHE B CA 1
ATOM 1959 C C . PHE B 1 15 ? -9.555 9.422 19.344 1 88.75 15 PHE B C 1
ATOM 1961 O O . PHE B 1 15 ? -9.484 8.203 19.531 1 88.75 15 PHE B O 1
ATOM 1968 N N . GLN B 1 16 ? -10.594 9.984 18.875 1 87.94 16 GLN B N 1
ATOM 1969 C CA . GLN B 1 16 ? -11.766 9.234 18.438 1 87.94 16 GLN B CA 1
ATOM 1970 C C . GLN B 1 16 ? -11.516 8.539 17.109 1 87.94 16 GLN B C 1
ATOM 1972 O O . GLN B 1 16 ? -10.719 9.008 16.297 1 87.94 16 GLN B O 1
ATOM 1977 N N . GLU B 1 17 ? -12.234 7.484 16.875 1 87.62 17 GLU B N 1
ATOM 1978 C CA . GLU B 1 17 ? -12.031 6.625 15.703 1 87.62 17 GLU B CA 1
ATOM 1979 C C . GLU B 1 17 ? -12.195 7.406 14.406 1 87.62 17 GLU B C 1
ATOM 1981 O O . GLU B 1 17 ? -11.414 7.242 13.469 1 87.62 17 GLU B O 1
ATOM 1986 N N . PRO B 1 18 ? -13.203 8.32 14.352 1 89.31 18 PRO B N 1
ATOM 1987 C CA . PRO B 1 18 ? -13.344 9.062 13.102 1 89.31 18 PRO B CA 1
ATOM 1988 C C . PRO B 1 18 ? -12.109 9.906 12.773 1 89.31 18 PRO B C 1
ATOM 1990 O O . PRO B 1 18 ? -11.758 10.055 11.602 1 89.31 18 PRO B O 1
ATOM 1993 N N . GLN B 1 19 ? -11.43 10.438 13.781 1 90.94 19 GLN B N 1
ATOM 1994 C CA . GLN B 1 19 ? -10.211 11.219 13.57 1 90.94 19 GLN B CA 1
ATOM 1995 C C . GLN B 1 19 ? -9.062 10.328 13.102 1 90.94 19 GLN B C 1
ATOM 1997 O O . GLN B 1 19 ? -8.328 10.695 12.18 1 90.94 19 GLN B O 1
ATOM 2002 N N . ILE B 1 20 ? -8.992 9.18 13.664 1 89.75 20 ILE B N 1
ATOM 2003 C CA . ILE B 1 20 ? -7.949 8.227 13.297 1 89.75 20 ILE B CA 1
ATOM 2004 C C . ILE B 1 20 ? -8.141 7.777 11.852 1 89.75 20 ILE B C 1
ATOM 2006 O O . ILE B 1 20 ? -7.176 7.672 11.094 1 89.75 20 ILE B O 1
ATOM 2010 N N . GLU B 1 21 ? -9.336 7.555 11.484 1 86.62 21 GLU B N 1
ATOM 2011 C CA . GLU B 1 21 ? -9.648 7.129 10.125 1 86.62 21 GLU B CA 1
ATOM 2012 C C . GLU B 1 21 ? -9.25 8.195 9.109 1 86.62 21 GLU B C 1
ATOM 2014 O O . GLU B 1 21 ? -8.758 7.871 8.023 1 86.62 21 GLU B O 1
ATOM 2019 N N . LYS B 1 22 ? -9.508 9.438 9.43 1 91.88 22 LYS B N 1
ATOM 2020 C CA . LYS B 1 22 ? -9.117 10.523 8.531 1 91.88 22 LYS B CA 1
ATOM 2021 C C . LYS B 1 22 ? -7.605 10.594 8.367 1 91.88 22 LYS B C 1
ATOM 2023 O O . LYS B 1 22 ? -7.105 10.812 7.266 1 91.88 22 LYS B O 1
ATOM 2028 N N . VAL B 1 23 ? -6.863 10.375 9.461 1 93.19 23 VAL B N 1
ATOM 2029 C CA . VAL B 1 23 ? -5.406 10.383 9.398 1 93.19 23 VAL B CA 1
ATOM 2030 C C . VAL B 1 23 ? -4.922 9.219 8.539 1 93.19 23 VAL B C 1
ATOM 2032 O O . VAL B 1 23 ? -3.988 9.367 7.746 1 93.19 23 VAL B O 1
ATOM 2035 N N . ASP B 1 24 ? -5.594 8.086 8.719 1 87.12 24 ASP B N 1
ATOM 2036 C CA . ASP B 1 24 ? -5.246 6.922 7.902 1 87.12 24 ASP B CA 1
ATOM 2037 C C . ASP B 1 24 ? -5.383 7.234 6.414 1 87.12 24 ASP B C 1
ATOM 2039 O O . ASP B 1 24 ? -4.48 6.938 5.629 1 87.12 24 ASP B O 1
ATOM 2043 N N . LYS B 1 25 ? -6.469 7.816 6.047 1 87 25 LYS B N 1
ATOM 2044 C CA . LYS B 1 25 ? -6.715 8.164 4.652 1 87 25 LYS B CA 1
ATOM 2045 C C . LYS B 1 25 ? -5.691 9.18 4.152 1 87 25 LYS B C 1
ATOM 2047 O O . LYS B 1 25 ? -5.219 9.086 3.016 1 87 25 LYS B O 1
ATOM 2052 N N . TYR B 1 26 ? -5.34 10.164 4.988 1 92.88 26 TYR B N 1
ATOM 2053 C CA . TYR B 1 26 ? -4.344 11.164 4.633 1 92.88 26 TYR B CA 1
ATOM 2054 C C . TYR B 1 26 ? -2.99 10.516 4.363 1 92.88 26 TYR B C 1
ATOM 2056 O O . TYR B 1 26 ? -2.34 10.82 3.359 1 92.88 26 TYR B O 1
ATOM 2064 N N . ILE B 1 27 ? -2.613 9.648 5.258 1 90.25 27 ILE B N 1
ATOM 2065 C CA . ILE B 1 27 ? -1.317 8.992 5.133 1 90.25 27 ILE B CA 1
ATOM 2066 C C . ILE B 1 27 ? -1.287 8.148 3.859 1 90.25 27 ILE B C 1
ATOM 2068 O O . ILE B 1 27 ? -0.266 8.086 3.17 1 90.25 27 ILE B O 1
ATOM 2072 N N . GLU B 1 28 ? -2.393 7.52 3.566 1 82.75 28 GLU B N 1
ATOM 2073 C CA . GLU B 1 28 ? -2.496 6.754 2.328 1 82.75 28 GLU B CA 1
ATOM 2074 C C . GLU B 1 28 ? -2.283 7.645 1.108 1 82.75 28 GLU B C 1
ATOM 2076 O O . GLU B 1 28 ? -1.604 7.254 0.158 1 82.75 28 GLU B O 1
ATOM 2081 N N . GLU B 1 29 ? -2.902 8.773 1.124 1 84.56 29 GLU B N 1
ATOM 2082 C CA . GLU B 1 29 ? -2.74 9.719 0.025 1 84.56 29 GLU B CA 1
ATOM 2083 C C . GLU B 1 29 ? -1.297 10.203 -0.077 1 84.56 29 GLU B C 1
ATOM 2085 O O . GLU B 1 29 ? -0.767 10.367 -1.178 1 84.56 29 GLU B O 1
ATOM 2090 N N . LEU B 1 30 ? -0.751 10.477 1.054 1 88.06 30 LEU B N 1
ATOM 2091 C CA . LEU B 1 30 ? 0.615 10.984 1.106 1 88.06 30 LEU B CA 1
ATOM 2092 C C . LEU B 1 30 ? 1.597 9.961 0.539 1 88.06 30 LEU B C 1
ATOM 2094 O O . LEU B 1 30 ? 2.484 10.312 -0.24 1 88.06 30 LEU B O 1
ATOM 2098 N N . LEU B 1 31 ? 1.369 8.742 0.971 1 79.81 31 LEU B N 1
ATOM 2099 C CA . LEU B 1 31 ? 2.322 7.699 0.61 1 79.81 31 LEU B CA 1
ATOM 2100 C C . LEU B 1 31 ? 1.954 7.066 -0.729 1 79.81 31 LEU B C 1
ATOM 2102 O O . LEU B 1 31 ? 2.779 6.391 -1.349 1 79.81 31 LEU B O 1
ATOM 2106 N N . GLY B 1 32 ? 0.681 7.32 -1.086 1 73.19 32 GLY B N 1
ATOM 2107 C CA . GLY B 1 32 ? 0.229 6.762 -2.35 1 73.19 32 GLY B CA 1
ATOM 2108 C C . GLY B 1 32 ? -0.083 5.277 -2.27 1 73.19 32 GLY B C 1
ATOM 2109 O O . GLY B 1 32 ? -0.106 4.586 -3.291 1 73.19 32 GLY B O 1
ATOM 2110 N N . VAL B 1 33 ? -0.066 4.73 -1.043 1 63.62 33 VAL B N 1
ATOM 2111 C CA . VAL B 1 33 ? -0.317 3.303 -0.896 1 63.62 33 VAL B CA 1
ATOM 2112 C C . VAL B 1 33 ? -1.326 3.066 0.225 1 63.62 33 VAL B C 1
ATOM 2114 O O . VAL B 1 33 ? -1.346 3.801 1.216 1 63.62 33 VAL B O 1
ATOM 2117 N N . PRO B 1 34 ? -2.322 2.213 0.004 1 59.53 34 PRO B N 1
ATOM 2118 C CA . PRO B 1 34 ? -3.221 1.88 1.11 1 59.53 34 PRO B CA 1
ATOM 2119 C C . PRO B 1 34 ? -2.51 1.161 2.254 1 59.53 34 PRO B C 1
ATOM 2121 O O . PRO B 1 34 ? -1.652 0.307 2.014 1 59.53 34 PRO B O 1
ATOM 2124 N N . TYR B 1 35 ? -2.434 1.722 3.424 1 58.31 35 TYR B N 1
ATOM 2125 C CA . TYR B 1 35 ? -1.781 1.035 4.535 1 58.31 35 TYR B CA 1
ATOM 2126 C C . TYR B 1 35 ? -2.805 0.558 5.559 1 58.31 35 TYR B C 1
ATOM 2128 O O . TYR B 1 35 ? -2.471 -0.196 6.473 1 58.31 35 TYR B O 1
ATOM 2136 N N . ASN B 1 36 ? -4.004 0.677 5.379 1 56.47 36 ASN B N 1
ATOM 2137 C CA . ASN B 1 36 ? -5.031 0.39 6.371 1 56.47 36 ASN B CA 1
ATOM 2138 C C . ASN B 1 36 ? -5.336 -1.103 6.449 1 56.47 36 ASN B C 1
ATOM 2140 O O . ASN B 1 36 ? -4.77 -1.896 5.691 1 56.47 36 ASN B O 1
ATOM 2144 N N . LEU B 1 37 ? -6.129 -1.432 7.57 1 55.06 37 LEU B N 1
ATOM 2145 C CA . LEU B 1 37 ? -6.668 -2.756 7.848 1 55.06 37 LEU B CA 1
ATOM 2146 C C . LEU B 1 37 ? -7.094 -3.453 6.562 1 55.06 37 LEU B C 1
ATOM 2148 O O . LEU B 1 37 ? -6.887 -4.66 6.406 1 55.06 37 LEU B O 1
ATOM 2152 N N . THR B 1 38 ? -7.457 -2.67 5.664 1 55.72 38 THR B N 1
ATOM 2153 C CA . THR B 1 38 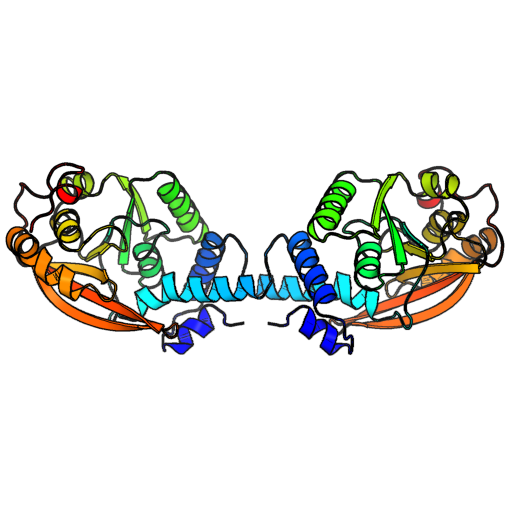? -7.902 -3.254 4.402 1 55.72 38 THR B CA 1
ATOM 2154 C C . THR B 1 38 ? -6.715 -3.797 3.611 1 55.72 38 THR B C 1
ATOM 2156 O O . THR B 1 38 ? -6.797 -4.871 3.014 1 55.72 38 THR B O 1
ATOM 2159 N N . ALA B 1 39 ? -5.621 -3.033 3.754 1 63.06 39 ALA B N 1
ATOM 2160 C CA . ALA B 1 39 ? -4.426 -3.482 3.041 1 63.06 39 ALA B CA 1
ATOM 2161 C C . ALA B 1 39 ? -3.889 -4.781 3.633 1 63.06 39 ALA B C 1
ATOM 2163 O O . ALA B 1 39 ? -3.465 -5.676 2.898 1 63.06 39 ALA B O 1
ATOM 2164 N N . HIS B 1 40 ? -4.051 -4.855 4.918 1 65.69 40 HIS B N 1
ATOM 2165 C CA . HIS B 1 40 ? -3.607 -6.07 5.586 1 65.69 40 HIS B CA 1
ATOM 2166 C C . HIS B 1 40 ? -4.48 -7.262 5.203 1 65.69 40 HIS B C 1
ATOM 2168 O O . HIS B 1 40 ? -3.969 -8.359 4.957 1 65.69 40 HIS B O 1
ATOM 2174 N N . ARG B 1 41 ? -5.711 -7.004 5.242 1 69.19 41 ARG B N 1
ATOM 2175 C CA . ARG B 1 41 ? -6.645 -8.055 4.863 1 69.19 41 ARG B CA 1
ATOM 2176 C C . ARG B 1 41 ? -6.441 -8.477 3.412 1 69.19 41 ARG B C 1
ATOM 2178 O O . ARG B 1 41 ? -6.484 -9.664 3.09 1 69.19 41 ARG B O 1
ATOM 2185 N N . ASP B 1 42 ? -6.164 -7.496 2.629 1 75.81 42 ASP B N 1
ATOM 2186 C CA . ASP B 1 42 ? -5.945 -7.773 1.212 1 75.81 42 ASP B CA 1
ATOM 2187 C C . ASP B 1 42 ? -4.672 -8.594 1.004 1 75.81 42 ASP B C 1
ATOM 2189 O O . ASP B 1 42 ? -4.648 -9.516 0.191 1 75.81 42 ASP B O 1
ATOM 2193 N N . LEU B 1 43 ? -3.674 -8.211 1.768 1 79.88 43 LEU B N 1
ATOM 2194 C CA . LEU B 1 43 ? -2.414 -8.945 1.69 1 79.88 43 LEU B CA 1
ATOM 2195 C C . LEU B 1 43 ? -2.604 -10.398 2.131 1 79.88 43 LEU B C 1
ATOM 2197 O O . LEU B 1 43 ? -2.156 -11.32 1.449 1 79.88 43 LEU B O 1
ATOM 2201 N N . ASP B 1 44 ? -3.252 -10.547 3.258 1 82.94 44 ASP B N 1
ATOM 2202 C CA . ASP B 1 44 ? -3.512 -11.875 3.797 1 82.94 44 ASP B CA 1
ATOM 2203 C C . ASP B 1 44 ? -4.266 -12.742 2.787 1 82.94 44 ASP B C 1
ATOM 2205 O O . ASP B 1 44 ? -3.861 -13.867 2.502 1 82.94 44 ASP B O 1
ATOM 2209 N N . SER B 1 45 ? -5.297 -12.203 2.238 1 87.31 45 SER B N 1
ATOM 2210 C CA . SER B 1 45 ? -6.105 -12.914 1.259 1 87.31 45 SER B CA 1
ATOM 2211 C C . SER B 1 45 ? -5.297 -13.242 0.008 1 87.31 45 SER B C 1
ATOM 2213 O O . SER B 1 45 ? -5.379 -14.359 -0.516 1 87.31 45 SER B O 1
ATOM 2215 N N . ALA B 1 46 ? -4.492 -12.328 -0.438 1 89.88 46 ALA B N 1
ATOM 2216 C CA . ALA B 1 46 ? -3.703 -12.516 -1.654 1 89.88 46 ALA B CA 1
ATOM 2217 C C . ALA B 1 46 ? -2.668 -13.617 -1.475 1 89.88 46 ALA B C 1
ATOM 2219 O O . ALA B 1 46 ? -2.469 -14.445 -2.369 1 89.88 46 ALA B O 1
ATOM 2220 N N . VAL B 1 47 ? -2.037 -13.672 -0.304 1 90.94 47 VAL B N 1
ATOM 2221 C CA . VAL B 1 47 ? -1.003 -14.672 -0.048 1 90.94 47 VAL B CA 1
ATOM 2222 C C . VAL B 1 47 ? -1.636 -16.062 0.058 1 90.94 47 VAL B C 1
ATOM 2224 O O . VAL B 1 47 ? -1.125 -17.031 -0.511 1 90.94 47 VAL B O 1
ATOM 2227 N N . HIS B 1 48 ? -2.715 -16.172 0.705 1 92.94 48 HIS B N 1
ATOM 2228 C CA . HIS B 1 48 ? -3.377 -17.469 0.865 1 92.94 48 HIS B CA 1
ATOM 2229 C C . HIS B 1 48 ? -3.861 -18 -0.476 1 92.94 48 HIS B C 1
ATOM 2231 O O . HIS B 1 48 ? -3.607 -19.156 -0.812 1 92.94 48 HIS B O 1
ATOM 2237 N N . LYS B 1 49 ? -4.504 -17.156 -1.237 1 93.25 49 LYS B N 1
ATOM 2238 C CA . LYS B 1 49 ? -5.148 -17.578 -2.479 1 93.25 49 LYS B CA 1
ATOM 2239 C C . LYS B 1 49 ? -4.121 -17.859 -3.568 1 93.25 49 LYS B C 1
ATOM 2241 O O . LYS B 1 49 ? -4.281 -18.797 -4.359 1 93.25 49 LYS B O 1
ATOM 2246 N N . ASN B 1 50 ? -3.033 -17.078 -3.557 1 95.12 50 ASN B N 1
ATOM 2247 C CA . ASN B 1 50 ? -2.15 -17.156 -4.715 1 95.12 50 ASN B CA 1
ATOM 2248 C C . ASN B 1 50 ? -0.883 -17.938 -4.41 1 95.12 50 ASN B C 1
ATOM 2250 O O . ASN B 1 50 ? -0.189 -18.391 -5.324 1 95.12 50 ASN B O 1
ATOM 2254 N N . VAL B 1 51 ? -0.554 -18.125 -3.129 1 95.25 51 VAL B N 1
ATOM 2255 C CA . VAL B 1 51 ? 0.731 -18.734 -2.811 1 95.25 51 VAL B CA 1
ATOM 2256 C C . VAL B 1 51 ? 0.511 -20 -1.984 1 95.25 51 VAL B C 1
ATOM 2258 O O . VAL B 1 51 ? 0.851 -21.094 -2.422 1 95.25 51 VAL B O 1
ATOM 2261 N N . VAL B 1 52 ? -0.183 -19.891 -0.872 1 94.94 52 VAL B N 1
ATOM 2262 C CA . VAL B 1 52 ? -0.361 -21.016 0.043 1 94.94 52 VAL B CA 1
ATOM 2263 C C . VAL B 1 52 ? -1.168 -22.125 -0.64 1 94.94 52 VAL B C 1
ATOM 2265 O O . VAL B 1 52 ? -0.785 -23.297 -0.604 1 94.94 52 VAL B O 1
ATOM 2268 N N . GLU B 1 53 ? -2.254 -21.719 -1.266 1 95.81 53 GLU B N 1
ATOM 2269 C CA . GLU B 1 53 ? -3.139 -22.672 -1.929 1 95.81 53 GLU B CA 1
ATOM 2270 C C . GLU B 1 53 ? -2.377 -23.516 -2.941 1 95.81 53 GLU B C 1
ATOM 2272 O O . GLU B 1 53 ? -2.688 -24.703 -3.131 1 95.81 53 GLU B O 1
ATOM 2277 N N . ILE B 1 54 ? -1.353 -22.984 -3.551 1 97.12 54 ILE B N 1
ATOM 2278 C CA . ILE B 1 54 ? -0.616 -23.656 -4.613 1 97.12 54 ILE B CA 1
ATOM 2279 C C . ILE B 1 54 ? 0.446 -24.562 -4.008 1 97.12 54 ILE B C 1
ATOM 2281 O O . ILE B 1 54 ? 0.624 -25.703 -4.449 1 97.12 54 ILE B O 1
ATOM 2285 N N . LEU B 1 55 ? 1.126 -24.141 -2.955 1 96.31 55 LEU B N 1
ATOM 2286 C CA . LEU B 1 55 ? 2.307 -24.844 -2.451 1 96.31 55 LEU B CA 1
ATOM 2287 C C . LEU B 1 55 ? 1.915 -25.906 -1.437 1 96.31 55 LEU B C 1
ATOM 2289 O O . LEU B 1 55 ? 2.588 -26.938 -1.32 1 96.31 55 LEU B O 1
ATOM 2293 N N . LEU B 1 56 ? 0.812 -25.719 -0.791 1 94.5 56 LEU B N 1
ATOM 2294 C CA . LEU B 1 56 ? 0.445 -26.531 0.368 1 94.5 56 LEU B CA 1
ATOM 2295 C C . LEU B 1 56 ? 0.248 -27.984 -0.026 1 94.5 56 LEU B C 1
ATOM 2297 O O . LEU B 1 56 ? 0.744 -28.891 0.652 1 94.5 56 LEU B O 1
ATOM 2301 N N . PRO B 1 57 ? -0.415 -28.266 -1.094 1 95.5 57 PRO B N 1
ATOM 2302 C CA . PRO B 1 57 ? -0.688 -29.672 -1.396 1 95.5 57 PRO B CA 1
ATOM 2303 C C . PRO B 1 57 ? 0.49 -30.359 -2.074 1 95.5 57 PRO B C 1
ATOM 2305 O O . PRO B 1 57 ? 0.459 -31.578 -2.277 1 95.5 57 PRO B O 1
ATOM 2308 N N . LEU B 1 58 ? 1.504 -29.578 -2.426 1 93.56 58 LEU B N 1
ATOM 2309 C CA . LEU B 1 58 ? 2.635 -30.188 -3.117 1 93.56 58 LEU B CA 1
ATOM 2310 C C . LEU B 1 58 ? 3.539 -30.922 -2.137 1 93.56 58 LEU B C 1
ATOM 2312 O O . LEU B 1 58 ? 3.816 -30.422 -1.044 1 93.56 58 LEU B O 1
ATOM 2316 N N . LYS B 1 59 ? 3.859 -32.125 -2.375 1 85.25 59 LYS B N 1
ATOM 2317 C CA . LYS B 1 59 ? 4.645 -32.969 -1.455 1 85.25 59 LYS B CA 1
ATOM 2318 C C . LYS B 1 59 ? 6.094 -33.062 -1.926 1 85.25 59 LYS B C 1
ATOM 2320 O O . LYS B 1 59 ? 6.977 -33.438 -1.147 1 85.25 59 LYS B O 1
ATOM 2325 N N . GLU B 1 60 ? 6.301 -32.781 -3.166 1 86.12 60 GLU B N 1
ATOM 2326 C CA . GLU B 1 60 ? 7.652 -32.906 -3.713 1 86.12 60 GLU B CA 1
ATOM 2327 C C . GLU B 1 60 ? 7.973 -31.75 -4.648 1 86.12 60 GLU B C 1
ATOM 2329 O O . GLU B 1 60 ? 7.066 -31.094 -5.16 1 86.12 60 GLU B O 1
ATOM 2334 N N . GLU B 1 61 ? 9.266 -31.641 -4.777 1 89.94 61 GLU B N 1
ATOM 2335 C CA . GLU B 1 61 ? 9.727 -30.641 -5.738 1 89.94 61 GLU B CA 1
ATOM 2336 C C . GLU B 1 61 ? 9.461 -31.094 -7.172 1 89.94 61 GLU B C 1
ATOM 2338 O O . GLU B 1 61 ? 9.633 -32.281 -7.504 1 89.94 61 GLU B O 1
ATOM 2343 N N . LEU B 1 62 ? 9.078 -30.172 -7.902 1 95 62 LEU B N 1
ATOM 2344 C CA . LEU B 1 62 ? 8.883 -30.438 -9.32 1 95 62 LEU B CA 1
ATOM 2345 C C . LEU B 1 62 ? 10.109 -30.047 -10.125 1 95 62 LEU B C 1
ATOM 2347 O O . LEU B 1 62 ? 10.789 -29.062 -9.797 1 95 62 LEU B O 1
ATOM 2351 N N . LYS B 1 63 ? 10.406 -30.812 -11.109 1 97.56 63 LYS B N 1
ATOM 2352 C CA . LYS B 1 63 ? 11.484 -30.531 -12.047 1 97.56 63 LYS B CA 1
ATOM 2353 C C . LYS B 1 63 ? 11.047 -30.812 -13.484 1 97.56 63 LYS B C 1
ATOM 2355 O O . LYS B 1 63 ? 10.055 -31.5 -13.711 1 97.56 63 LYS B O 1
ATOM 2360 N N . GLY B 1 64 ? 11.781 -30.25 -14.398 1 98.19 64 GLY B N 1
ATOM 2361 C CA . GLY B 1 64 ? 11.422 -30.422 -15.797 1 98.19 64 GLY B CA 1
ATOM 2362 C C . GLY B 1 64 ? 10.648 -29.25 -16.359 1 98.19 64 GLY B C 1
ATOM 2363 O O . GLY B 1 64 ? 11 -28.094 -16.125 1 98.19 64 GLY B O 1
ATOM 2364 N N . THR B 1 65 ? 9.586 -29.641 -17.219 1 98.75 65 THR B N 1
ATOM 2365 C CA . THR B 1 65 ? 8.844 -28.594 -17.922 1 98.75 65 THR B CA 1
ATOM 2366 C C . THR B 1 65 ? 7.379 -28.594 -17.484 1 98.75 65 THR B C 1
ATOM 2368 O O . THR B 1 65 ? 6.789 -29.641 -17.25 1 98.75 65 THR B O 1
ATOM 2371 N N . LEU B 1 66 ? 6.859 -27.391 -17.312 1 98.88 66 LEU B N 1
ATOM 2372 C CA . LEU B 1 66 ? 5.469 -27.234 -16.906 1 98.88 66 LEU B CA 1
ATOM 2373 C C . LEU B 1 66 ? 4.766 -26.188 -17.766 1 98.88 66 LEU B C 1
ATOM 2375 O O . LEU B 1 66 ? 5.324 -25.125 -18.031 1 98.88 66 LEU B O 1
ATOM 2379 N N . LEU B 1 67 ? 3.584 -26.531 -18.219 1 98.88 67 LEU B N 1
ATOM 2380 C CA . LEU B 1 67 ? 2.691 -25.609 -18.922 1 98.88 67 LEU B CA 1
ATOM 2381 C C . LEU B 1 67 ? 1.541 -25.188 -18.016 1 98.88 67 LEU B C 1
ATOM 2383 O O . LEU B 1 67 ? 0.854 -26.031 -17.438 1 98.88 67 LEU B O 1
ATOM 2387 N N . ASP B 1 68 ? 1.38 -23.922 -17.828 1 98.88 68 ASP B N 1
ATOM 2388 C CA . ASP B 1 68 ? 0.229 -23.359 -17.125 1 98.88 68 ASP B CA 1
ATOM 2389 C C . ASP B 1 68 ? -0.786 -22.781 -18.109 1 98.88 68 ASP B C 1
ATOM 2391 O O . ASP B 1 68 ? -0.558 -21.719 -18.688 1 98.88 68 ASP B O 1
ATOM 2395 N N . VAL B 1 69 ? -1.903 -23.422 -18.266 1 98.62 69 VAL B N 1
ATOM 2396 C CA . VAL B 1 69 ? -2.926 -23.031 -19.219 1 98.62 69 VAL B CA 1
ATOM 2397 C C . VAL B 1 69 ? -3.902 -22.062 -18.562 1 98.62 69 VAL B C 1
ATOM 2399 O O . VAL B 1 69 ? -4.48 -22.359 -17.516 1 98.62 69 VAL B O 1
ATOM 2402 N N . GLY B 1 70 ? -4.121 -20.891 -19.188 1 97.88 70 GLY B N 1
ATOM 2403 C CA . GLY B 1 70 ? -4.926 -19.859 -18.562 1 97.88 70 GLY B CA 1
ATOM 2404 C C . GLY B 1 70 ? -4.273 -19.25 -17.328 1 97.88 70 GLY B C 1
ATOM 2405 O O . GLY B 1 70 ? -4.895 -19.188 -16.266 1 97.88 70 GLY B O 1
ATOM 2406 N N . SER B 1 71 ? -3.09 -18.703 -17.516 1 97.44 71 SER B N 1
ATOM 2407 C CA . SER B 1 71 ? -2.242 -18.359 -16.391 1 97.44 71 SER B CA 1
ATOM 2408 C C . SER B 1 71 ? -2.781 -17.141 -15.641 1 97.44 71 SER B C 1
ATOM 2410 O O . SER B 1 71 ? -2.494 -16.953 -14.453 1 97.44 71 SER B O 1
ATOM 2412 N N . GLY B 1 72 ? -3.576 -16.297 -16.359 1 96.38 72 GLY B N 1
ATOM 2413 C CA . GLY B 1 72 ? -4.125 -15.125 -15.703 1 96.38 72 GLY B CA 1
ATOM 2414 C C . GLY B 1 72 ? -3.062 -14.258 -15.047 1 96.38 72 GLY B C 1
ATOM 2415 O O . GLY B 1 72 ? -2.168 -13.742 -15.727 1 96.38 72 GLY B O 1
ATOM 2416 N N . ASN B 1 73 ? -3.129 -14.133 -13.719 1 95.25 73 ASN B N 1
ATOM 2417 C CA . ASN B 1 73 ? -2.127 -13.352 -12.992 1 95.25 73 ASN B CA 1
ATOM 2418 C C . ASN B 1 73 ? -0.904 -14.203 -12.648 1 95.25 73 ASN B C 1
ATOM 2420 O O . ASN B 1 73 ? -0.079 -13.805 -11.82 1 95.25 73 ASN B O 1
ATOM 2424 N N . GLY B 1 74 ? -0.805 -15.359 -13.242 1 97.81 74 GLY B N 1
ATOM 2425 C CA . GLY B 1 74 ? 0.415 -16.156 -13.172 1 97.81 74 GLY B CA 1
ATOM 2426 C C . GLY B 1 74 ? 0.307 -17.328 -12.227 1 97.81 74 GLY B C 1
ATOM 2427 O O . GLY B 1 74 ? 1.293 -18.031 -11.984 1 97.81 74 GLY B O 1
ATOM 2428 N N . VAL B 1 75 ? -0.916 -17.625 -11.742 1 97.69 75 VAL B N 1
ATOM 2429 C CA . VAL B 1 75 ? -1.09 -18.672 -10.734 1 97.69 75 VAL B CA 1
ATOM 2430 C C . VAL B 1 75 ? -1.816 -19.859 -11.344 1 97.69 75 VAL B C 1
ATOM 2432 O O . VAL B 1 75 ? -2.875 -19.703 -11.961 1 97.69 75 VAL B O 1
ATOM 2435 N N . PRO B 1 76 ? -1.242 -20.969 -11.312 1 98 76 PRO B N 1
ATOM 2436 C CA . PRO B 1 76 ? -0.191 -21.359 -10.375 1 98 76 PRO B CA 1
ATOM 2437 C C . PRO B 1 76 ? 1.208 -21.266 -10.977 1 98 76 PRO B C 1
ATOM 2439 O O . PRO B 1 76 ? 2.203 -21.328 -10.25 1 98 76 PRO B O 1
ATOM 2442 N N . GLY B 1 77 ? 1.402 -21.172 -12.18 1 98.56 77 GLY B N 1
ATOM 2443 C CA . GLY B 1 77 ? 2.654 -21.359 -12.898 1 98.56 77 GLY B CA 1
ATOM 2444 C C . GLY B 1 77 ? 3.777 -20.484 -12.375 1 98.56 77 GLY B C 1
ATOM 2445 O O . GLY B 1 77 ? 4.875 -20.984 -12.094 1 98.56 77 GLY B O 1
ATOM 2446 N N . LEU B 1 78 ? 3.537 -19.25 -12.211 1 97.88 78 LEU B N 1
ATOM 2447 C CA . LEU B 1 78 ? 4.547 -18.281 -11.773 1 97.88 78 LEU B CA 1
ATOM 2448 C C . LEU B 1 78 ? 5.031 -18.625 -10.359 1 97.88 78 LEU B C 1
ATOM 2450 O O . LEU B 1 78 ? 6.23 -18.562 -10.086 1 97.88 78 LEU B O 1
ATOM 2454 N N . ILE B 1 79 ? 4.152 -18.953 -9.477 1 97.31 79 ILE B N 1
ATOM 2455 C CA . ILE B 1 79 ? 4.484 -19.297 -8.102 1 97.31 79 ILE B CA 1
ATOM 2456 C C . ILE B 1 79 ? 5.352 -20.562 -8.078 1 97.31 79 ILE B C 1
ATOM 2458 O O . ILE B 1 79 ? 6.367 -20.609 -7.379 1 97.31 79 ILE B O 1
ATOM 2462 N N . LEU B 1 80 ? 4.984 -21.547 -8.867 1 97.56 80 LEU B N 1
ATOM 2463 C CA . LEU B 1 80 ? 5.77 -22.781 -8.945 1 97.56 80 LEU B CA 1
ATOM 2464 C C . LEU B 1 80 ? 7.172 -22.5 -9.469 1 97.56 80 LEU B C 1
ATOM 2466 O O . LEU B 1 80 ? 8.148 -23.062 -8.977 1 97.56 80 LEU B O 1
ATOM 2470 N N . ALA B 1 81 ? 7.273 -21.609 -10.406 1 97.44 81 ALA B N 1
ATOM 2471 C CA . ALA B 1 81 ? 8.57 -21.25 -10.969 1 97.44 81 ALA B CA 1
ATOM 2472 C C . ALA B 1 81 ? 9.461 -20.609 -9.914 1 97.44 81 ALA B C 1
ATOM 2474 O O . ALA B 1 81 ? 10.672 -20.844 -9.891 1 97.44 81 ALA B O 1
ATOM 2475 N N . ILE B 1 82 ? 8.883 -19.781 -9.094 1 95.25 82 ILE B N 1
ATOM 2476 C CA . ILE B 1 82 ? 9.633 -19.078 -8.07 1 95.25 82 ILE B CA 1
ATOM 2477 C C . ILE B 1 82 ? 10.227 -20.078 -7.074 1 95.25 82 ILE B C 1
ATOM 2479 O O . ILE B 1 82 ? 11.375 -19.938 -6.656 1 95.25 82 ILE B O 1
ATOM 2483 N N . PHE B 1 83 ? 9.516 -21.156 -6.77 1 93.38 83 PHE B N 1
ATOM 2484 C CA . PHE B 1 83 ? 9.906 -22.031 -5.664 1 93.38 83 PHE B CA 1
ATOM 2485 C C . PHE B 1 83 ? 10.633 -23.266 -6.18 1 93.38 83 PHE B C 1
ATOM 2487 O O . PHE B 1 83 ? 11.344 -23.938 -5.426 1 93.38 83 PHE B O 1
ATOM 2494 N N . PHE B 1 84 ? 10.453 -23.547 -7.422 1 94.62 84 PHE B N 1
ATOM 2495 C CA . PHE B 1 84 ? 11.125 -24.703 -8.016 1 94.62 84 PHE B CA 1
ATOM 2496 C C . PHE B 1 84 ? 12.062 -24.266 -9.141 1 94.62 84 PHE B C 1
ATOM 2498 O O . PHE B 1 84 ? 11.656 -24.219 -10.305 1 94.62 84 PHE B O 1
ATOM 2505 N N . SER B 1 85 ? 13.289 -24.109 -8.805 1 92 85 SER B N 1
ATOM 2506 C CA . SER B 1 85 ? 14.258 -23.5 -9.711 1 92 85 SER B CA 1
ATOM 2507 C C . SER B 1 85 ? 14.578 -24.422 -10.883 1 92 85 SER B C 1
ATOM 2509 O O . SER B 1 85 ? 15.039 -23.953 -11.93 1 92 85 SER B O 1
ATOM 2511 N N . LYS B 1 86 ? 14.328 -25.703 -10.734 1 96.25 86 LYS B N 1
ATOM 2512 C CA . LYS B 1 86 ? 14.648 -26.656 -11.781 1 96.25 86 LYS B CA 1
ATOM 2513 C C . LYS B 1 86 ? 13.445 -26.891 -12.695 1 96.25 86 LYS B C 1
ATOM 2515 O O . LYS B 1 86 ? 13.484 -27.766 -13.57 1 96.25 86 LYS B O 1
ATOM 2520 N N . LEU B 1 87 ? 12.43 -26.188 -12.438 1 97.62 87 LEU B N 1
ATOM 2521 C CA . LEU B 1 87 ? 11.219 -26.25 -13.25 1 97.62 87 LEU B CA 1
ATOM 2522 C C . LEU B 1 87 ? 11.195 -25.141 -14.289 1 97.62 87 LEU B C 1
ATOM 2524 O O . LEU B 1 87 ? 11.336 -23.969 -13.953 1 97.62 87 LEU B O 1
ATOM 2528 N N . LYS B 1 88 ? 11.141 -25.5 -15.562 1 98.69 88 LYS B N 1
ATOM 2529 C CA . LYS B 1 88 ? 10.922 -24.531 -16.641 1 98.69 88 LYS B CA 1
ATOM 2530 C C . LYS B 1 88 ? 9.438 -24.375 -16.938 1 98.69 88 LYS B C 1
ATOM 2532 O O . LYS B 1 88 ? 8.758 -25.344 -17.297 1 98.69 88 LYS B O 1
ATOM 2537 N N . VAL B 1 89 ? 8.977 -23.125 -16.797 1 98.81 89 VAL B N 1
ATOM 2538 C CA . VAL B 1 89 ? 7.535 -22.906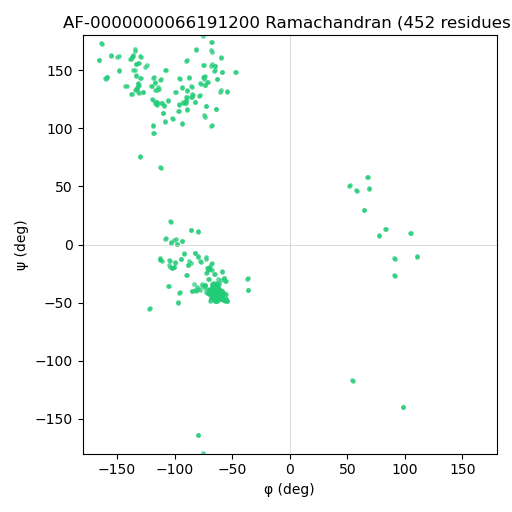 -16.828 1 98.81 89 VAL B CA 1
ATOM 2539 C C . VAL B 1 89 ? 7.164 -22.062 -18.047 1 98.81 89 VAL B C 1
ATOM 2541 O O . VAL B 1 89 ? 7.828 -21.062 -18.344 1 98.81 89 VAL B O 1
ATOM 2544 N N . VAL B 1 90 ? 6.133 -22.5 -18.766 1 98.81 90 VAL B N 1
ATOM 2545 C CA . VAL B 1 90 ? 5.496 -21.703 -19.797 1 98.81 90 VAL B CA 1
ATOM 2546 C C . VAL B 1 90 ? 4.105 -21.25 -19.344 1 98.81 90 VAL B C 1
ATOM 2548 O O . VAL B 1 90 ? 3.273 -22.094 -18.984 1 98.81 90 VAL B O 1
ATOM 2551 N N . LEU B 1 91 ? 3.932 -19.953 -19.281 1 98.81 91 LEU B N 1
ATOM 2552 C CA . LEU B 1 91 ? 2.629 -19.375 -18.969 1 98.81 91 LEU B CA 1
ATOM 2553 C C . LEU B 1 91 ? 1.85 -19.078 -20.25 1 98.81 91 LEU B C 1
ATOM 2555 O O . LEU B 1 91 ? 2.322 -18.328 -21.109 1 98.81 91 LEU B O 1
ATOM 2559 N N . LEU B 1 92 ? 0.665 -19.656 -20.344 1 98.75 92 LEU B N 1
ATOM 2560 C CA . LEU B 1 92 ? -0.148 -19.547 -21.547 1 98.75 92 LEU B CA 1
ATOM 2561 C C . LEU B 1 92 ? -1.457 -18.812 -21.25 1 98.75 92 LEU B C 1
ATOM 2563 O O . LEU B 1 92 ? -2.221 -19.234 -20.375 1 98.75 92 LEU B O 1
ATOM 2567 N N . ASP B 1 93 ? -1.646 -17.75 -21.953 1 98.12 93 ASP B N 1
ATOM 2568 C CA . ASP B 1 93 ? -2.906 -17.031 -21.859 1 98.12 93 ASP B CA 1
ATOM 2569 C C . ASP B 1 93 ? -3.26 -16.359 -23.203 1 98.12 93 ASP B C 1
ATOM 2571 O O . ASP B 1 93 ? -2.375 -15.898 -23.922 1 98.12 93 ASP B O 1
ATOM 2575 N N . SER B 1 94 ? -4.516 -16.25 -23.406 1 96.44 94 SER B N 1
ATOM 2576 C CA . SER B 1 94 ? -4.93 -15.68 -24.688 1 96.44 94 SER B CA 1
ATOM 2577 C C . SER B 1 94 ? -5.172 -14.18 -24.562 1 96.44 94 SER B C 1
ATOM 2579 O O . SER B 1 94 ? -5.297 -13.484 -25.578 1 96.44 94 SER B O 1
ATOM 2581 N N . ARG B 1 95 ? -5.238 -13.641 -23.453 1 95.88 95 ARG B N 1
ATOM 2582 C CA . ARG B 1 95 ? -5.574 -12.234 -23.234 1 95.88 95 ARG B CA 1
ATOM 2583 C C . ARG B 1 95 ? -4.32 -11.375 -23.141 1 95.88 95 ARG B C 1
ATOM 2585 O O . ARG B 1 95 ? -3.428 -11.641 -22.344 1 95.88 95 ARG B O 1
ATOM 2592 N N . GLU B 1 96 ? -4.402 -10.305 -23.797 1 94.31 96 GLU B N 1
ATOM 2593 C CA . GLU B 1 96 ? -3.256 -9.406 -23.906 1 94.31 96 GLU B CA 1
ATOM 2594 C C . GLU B 1 96 ? -2.934 -8.773 -22.547 1 94.31 96 GLU B C 1
ATOM 2596 O O . GLU B 1 96 ? -1.764 -8.656 -22.172 1 94.31 96 GLU B O 1
ATOM 2601 N N . LYS B 1 97 ? -3.877 -8.336 -21.844 1 93.25 97 LYS B N 1
ATOM 2602 C CA . LYS B 1 97 ? -3.678 -7.703 -20.547 1 93.25 97 LYS B CA 1
ATOM 2603 C C . LYS B 1 97 ? -2.949 -8.641 -19.594 1 93.25 97 LYS B C 1
ATOM 2605 O O . LYS B 1 97 ? -2.043 -8.219 -18.875 1 93.25 97 LYS B O 1
ATOM 2610 N N . SER B 1 98 ? -3.348 -9.906 -19.625 1 94.62 98 SER B N 1
ATOM 2611 C CA . SER B 1 98 ? -2.699 -10.898 -18.781 1 94.62 98 SER B CA 1
ATOM 2612 C C . SER B 1 98 ? -1.248 -11.117 -19.188 1 94.62 98 SER B C 1
ATOM 2614 O O . SER B 1 98 ? -0.351 -11.133 -18.344 1 94.62 98 SER B O 1
ATOM 2616 N N . VAL B 1 99 ? -1.037 -11.211 -20.438 1 96.62 99 VAL B N 1
ATOM 2617 C CA . VAL B 1 99 ? 0.293 -11.469 -20.969 1 96.62 99 VAL B CA 1
ATOM 2618 C C . VAL B 1 99 ? 1.224 -10.305 -20.641 1 96.62 99 VAL B C 1
ATOM 2620 O O . VAL B 1 99 ? 2.361 -10.516 -20.219 1 96.62 99 VAL B O 1
ATOM 2623 N N . ASN B 1 100 ? 0.759 -9.117 -20.812 1 94.69 100 ASN B N 1
ATOM 2624 C CA . ASN B 1 100 ? 1.551 -7.93 -20.5 1 94.69 100 ASN B CA 1
ATOM 2625 C C . ASN B 1 100 ? 1.879 -7.852 -19.016 1 94.69 100 ASN B C 1
ATOM 2627 O O . ASN B 1 100 ? 3.006 -7.52 -18.641 1 94.69 100 ASN B O 1
ATOM 2631 N N . PHE B 1 101 ? 0.912 -8.078 -18.234 1 94.12 101 PHE B N 1
ATOM 2632 C CA . PHE B 1 101 ? 1.141 -8.102 -16.797 1 94.12 101 PHE B CA 1
ATOM 2633 C C . PHE B 1 101 ? 2.236 -9.102 -16.438 1 94.12 101 PHE B C 1
ATOM 2635 O O . PHE B 1 101 ? 3.162 -8.766 -15.688 1 94.12 101 PHE B O 1
ATOM 2642 N N . LEU B 1 102 ? 2.135 -10.32 -17.016 1 96.81 102 LEU B N 1
ATOM 2643 C CA . LEU B 1 102 ? 3.062 -11.406 -16.688 1 96.81 102 LEU B CA 1
ATOM 2644 C C . LEU B 1 102 ? 4.473 -11.07 -17.172 1 96.81 102 LEU B C 1
ATOM 2646 O O . LEU B 1 102 ? 5.449 -11.328 -16.453 1 96.81 102 LEU B O 1
ATOM 2650 N N . ARG B 1 103 ? 4.582 -10.5 -18.297 1 96 103 ARG B N 1
ATOM 2651 C CA . ARG B 1 103 ? 5.891 -10.086 -18.797 1 96 103 ARG B CA 1
ATOM 2652 C C . ARG B 1 103 ? 6.539 -9.07 -17.859 1 96 103 ARG B C 1
ATOM 2654 O O . ARG B 1 103 ? 7.73 -9.172 -17.562 1 96 103 ARG B O 1
ATOM 2661 N N . GLY B 1 104 ? 5.77 -8.141 -17.453 1 93.69 104 GLY B N 1
ATOM 2662 C CA . GLY B 1 104 ? 6.254 -7.148 -16.5 1 93.69 104 GLY B CA 1
ATOM 2663 C C . GLY B 1 104 ? 6.734 -7.754 -15.195 1 93.69 104 GLY B C 1
ATOM 2664 O O . GLY B 1 104 ? 7.793 -7.379 -14.688 1 93.69 104 GLY B O 1
ATOM 2665 N N . VAL B 1 105 ? 5.988 -8.664 -14.68 1 94.19 105 VAL B N 1
ATOM 2666 C CA . VAL B 1 105 ? 6.316 -9.312 -13.414 1 94.19 105 VAL B CA 1
ATOM 2667 C C . VAL B 1 105 ? 7.594 -10.133 -13.57 1 94.19 105 VAL B C 1
ATOM 2669 O O . VAL B 1 105 ? 8.484 -10.078 -12.719 1 94.19 105 VAL B O 1
ATOM 2672 N N . ILE B 1 106 ? 7.703 -10.898 -14.648 1 96 106 ILE B N 1
ATOM 2673 C CA . ILE B 1 106 ? 8.859 -11.75 -14.906 1 96 106 ILE B CA 1
ATOM 2674 C C . ILE B 1 106 ? 10.125 -10.906 -14.969 1 96 106 ILE B C 1
ATOM 2676 O O . ILE B 1 106 ? 11.156 -11.273 -14.398 1 96 106 ILE B O 1
ATOM 2680 N N . GLU B 1 107 ? 10.023 -9.805 -15.617 1 93.62 107 GLU B N 1
ATOM 2681 C CA . GLU B 1 107 ? 11.156 -8.891 -15.727 1 93.62 107 GLU B CA 1
ATOM 2682 C C . GLU B 1 107 ? 11.531 -8.32 -14.359 1 93.62 107 GLU B C 1
ATOM 2684 O O . GLU B 1 107 ? 12.703 -8.328 -13.977 1 93.62 107 GLU B O 1
ATOM 2689 N N . LYS B 1 108 ? 10.57 -7.898 -13.656 1 90.31 108 LYS B N 1
ATOM 2690 C CA . LYS B 1 108 ? 10.797 -7.266 -12.352 1 90.31 108 LYS B CA 1
ATOM 2691 C C . LYS B 1 108 ? 11.406 -8.25 -11.359 1 90.31 108 LYS B C 1
ATOM 2693 O O . LYS B 1 108 ? 12.211 -7.859 -10.516 1 90.31 108 LYS B O 1
ATOM 2698 N N . LEU B 1 109 ? 11.039 -9.508 -11.484 1 93.31 109 LEU B N 1
ATOM 2699 C CA . LEU B 1 109 ? 11.5 -10.523 -10.547 1 93.31 109 LEU B CA 1
ATOM 2700 C C . LEU B 1 109 ? 12.781 -11.188 -11.055 1 93.31 109 LEU B C 1
ATOM 2702 O O . LEU B 1 109 ? 13.391 -11.992 -10.352 1 93.31 109 LEU B O 1
ATOM 2706 N N . ASP B 1 110 ? 13.164 -10.906 -12.211 1 93.69 110 ASP B N 1
ATOM 2707 C CA . ASP B 1 110 ? 14.352 -11.461 -12.836 1 93.69 110 ASP B CA 1
ATOM 2708 C C . ASP B 1 110 ? 14.289 -12.992 -12.883 1 93.69 110 ASP B C 1
ATOM 2710 O O . ASP B 1 110 ? 15.219 -13.672 -12.453 1 93.69 110 ASP B O 1
ATOM 2714 N N . LEU B 1 111 ? 13.164 -13.508 -13.305 1 95.19 111 LEU B N 1
ATOM 2715 C CA . LEU B 1 111 ? 12.992 -14.953 -13.445 1 95.19 111 LEU B CA 1
ATOM 2716 C C . LEU B 1 111 ? 13.508 -15.438 -14.789 1 95.19 111 LEU B C 1
ATOM 2718 O O . LEU B 1 111 ? 13.078 -14.945 -15.836 1 95.19 111 LEU B O 1
ATOM 2722 N N . GLU B 1 112 ? 14.312 -16.422 -14.758 1 95.94 112 GLU B N 1
ATOM 2723 C CA . GLU B 1 112 ? 14.938 -16.906 -15.984 1 95.94 112 GLU B CA 1
ATOM 2724 C C . GLU B 1 112 ? 14.289 -18.203 -16.453 1 95.94 112 GLU B C 1
ATOM 2726 O O . GLU B 1 112 ? 14.484 -18.625 -17.594 1 95.94 112 GLU B O 1
ATOM 2731 N N . ASN B 1 113 ? 13.523 -18.812 -15.586 1 98.06 113 ASN B N 1
ATOM 2732 C CA . ASN B 1 113 ? 12.961 -20.125 -15.898 1 98.06 113 ASN B CA 1
ATOM 2733 C C . ASN B 1 113 ? 11.484 -20.031 -16.281 1 98.06 113 ASN B C 1
ATOM 2735 O O . ASN B 1 113 ? 10.742 -21.016 -16.172 1 98.06 113 ASN B O 1
ATOM 2739 N N . VAL B 1 114 ? 11.016 -18.859 -16.656 1 98.44 114 VAL B N 1
ATOM 2740 C CA . VAL B 1 114 ? 9.609 -18.656 -17 1 98.44 114 VAL B CA 1
ATOM 2741 C C . VAL B 1 114 ? 9.492 -17.922 -18.328 1 98.44 114 VAL B C 1
ATOM 2743 O O . VAL B 1 114 ? 10.25 -17 -18.609 1 98.44 114 VAL B O 1
ATOM 2746 N N . SER B 1 115 ? 8.602 -18.328 -19.172 1 98.12 115 SER B N 1
ATOM 2747 C CA . SER B 1 115 ? 8.234 -17.625 -20.391 1 98.12 115 SER B CA 1
ATOM 2748 C C . SER B 1 115 ? 6.723 -17.5 -20.531 1 98.12 115 SER B C 1
ATOM 2750 O O . SER B 1 115 ? 5.977 -18.25 -19.906 1 98.12 115 SER B O 1
ATOM 2752 N N . VAL B 1 116 ? 6.301 -16.484 -21.297 1 98.38 116 VAL B N 1
ATOM 2753 C CA . VAL B 1 116 ? 4.879 -16.234 -21.5 1 98.38 116 VAL B CA 1
ATOM 2754 C C . VAL B 1 116 ? 4.539 -16.328 -22.984 1 98.38 116 VAL B C 1
ATOM 2756 O O . VAL B 1 116 ? 5.293 -15.836 -23.828 1 98.38 116 VAL B O 1
ATOM 2759 N N . VAL B 1 117 ? 3.432 -16.984 -23.266 1 98.12 117 VAL B N 1
ATOM 2760 C CA . VAL B 1 117 ? 2.975 -17.125 -24.641 1 98.12 117 VAL B CA 1
ATOM 2761 C C . VAL B 1 117 ? 1.521 -16.672 -24.75 1 98.12 117 VAL B C 1
ATOM 2763 O O . VAL B 1 117 ? 0.681 -17.047 -23.938 1 98.12 117 VAL B O 1
ATOM 2766 N N . LYS B 1 118 ? 1.263 -15.844 -25.719 1 98 118 LYS B N 1
ATOM 2767 C CA . LYS B 1 118 ? -0.11 -15.445 -26.031 1 98 118 LYS B CA 1
ATOM 2768 C C . LYS B 1 118 ? -0.711 -16.328 -27.109 1 98 118 LYS B C 1
ATOM 2770 O O . LYS B 1 118 ? -0.394 -16.172 -28.297 1 98 118 LYS B O 1
ATOM 2775 N N . GLU B 1 119 ? -1.565 -17.219 -26.688 1 97.31 119 GLU B N 1
ATOM 2776 C CA . GLU B 1 119 ? -2.201 -18.156 -27.625 1 97.31 119 GLU B CA 1
ATOM 2777 C C . GLU B 1 119 ? -3.396 -18.844 -26.969 1 97.31 119 GLU B C 1
ATOM 2779 O O . GLU B 1 119 ? -3.479 -18.938 -25.75 1 97.31 119 GLU B O 1
ATOM 2784 N N . ARG B 1 120 ? -4.25 -19.328 -27.812 1 96.5 120 ARG B N 1
ATOM 2785 C CA . ARG B 1 120 ? -5.33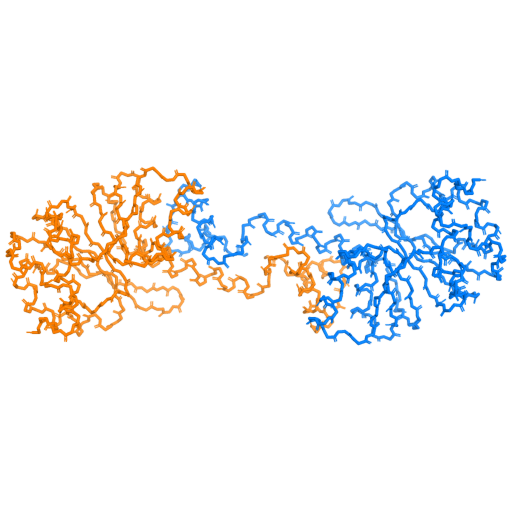6 -20.172 -27.328 1 96.5 120 ARG B CA 1
ATOM 2786 C C . ARG B 1 120 ? -4.824 -21.562 -26.953 1 96.5 120 ARG B C 1
ATOM 2788 O O . ARG B 1 120 ? -3.996 -22.125 -27.672 1 96.5 120 ARG B O 1
ATOM 2795 N N . ALA B 1 121 ? -5.375 -22.109 -25.906 1 97.38 121 ALA B N 1
ATOM 2796 C CA . ALA B 1 121 ? -4.914 -23.391 -25.375 1 97.38 121 ALA B CA 1
ATOM 2797 C C . ALA B 1 121 ? -5.039 -24.5 -26.406 1 97.38 121 ALA B C 1
ATOM 2799 O O . ALA B 1 121 ? -4.137 -25.328 -26.547 1 97.38 121 ALA B O 1
ATOM 2800 N N . GLU B 1 122 ? -6.16 -24.531 -27.094 1 96.5 122 GLU B N 1
ATOM 2801 C CA . GLU B 1 122 ? -6.398 -25.562 -28.094 1 96.5 122 GLU B CA 1
ATOM 2802 C C . GLU B 1 122 ? -5.328 -25.531 -29.188 1 96.5 122 GLU B C 1
ATOM 2804 O O . GLU B 1 122 ? -4.77 -26.578 -29.531 1 96.5 122 GLU B O 1
ATOM 2809 N N . ASN B 1 123 ? -5.059 -24.391 -29.656 1 96.88 123 ASN B N 1
ATOM 2810 C CA . ASN B 1 123 ? -4.039 -24.234 -30.688 1 96.88 123 ASN B CA 1
ATOM 2811 C C . ASN B 1 123 ? -2.652 -24.594 -30.172 1 96.88 123 ASN B C 1
ATOM 2813 O O . ASN B 1 123 ? -1.903 -25.312 -30.844 1 96.88 123 ASN B O 1
ATOM 2817 N N . PHE B 1 124 ? -2.348 -24.141 -29.031 1 97.62 124 PHE B N 1
ATOM 2818 C CA . PHE B 1 124 ? -1.027 -24.359 -28.453 1 97.62 124 PHE B CA 1
ATOM 2819 C C . PHE B 1 124 ? -0.773 -25.844 -28.234 1 97.62 124 PHE B C 1
ATOM 2821 O O . PHE B 1 124 ? 0.265 -26.375 -28.641 1 97.62 124 PHE B O 1
ATOM 2828 N N . SER B 1 125 ? -1.756 -26.531 -27.656 1 97.06 125 SER B N 1
ATOM 2829 C CA . SER B 1 125 ? -1.59 -27.953 -27.328 1 97.06 125 SER B CA 1
ATOM 2830 C C . SER B 1 125 ? -1.547 -28.812 -28.594 1 97.06 125 SER B C 1
ATOM 2832 O O . SER B 1 125 ? -0.92 -29.875 -28.609 1 97.06 125 SER B O 1
ATOM 2834 N N . LYS B 1 126 ? -2.215 -28.344 -29.578 1 94.81 126 LYS B N 1
ATOM 2835 C CA . LYS B 1 126 ? -2.176 -29.047 -30.859 1 94.81 126 LYS B CA 1
ATOM 2836 C C . LYS B 1 126 ? -0.804 -28.922 -31.516 1 94.81 126 LYS B C 1
ATOM 2838 O O . LYS B 1 126 ? -0.298 -29.875 -32.094 1 94.81 126 LYS B O 1
ATOM 2843 N N . GLU B 1 127 ? -0.26 -27.781 -31.391 1 95.81 127 GLU B N 1
ATOM 2844 C CA . GLU B 1 127 ? 1.021 -27.484 -32.031 1 95.81 127 GLU B CA 1
ATOM 2845 C C . GLU B 1 127 ? 2.182 -28.047 -31.203 1 95.81 127 GLU B C 1
ATOM 2847 O O . GLU B 1 127 ? 3.195 -28.469 -31.75 1 95.81 127 GLU B O 1
ATOM 2852 N N . ARG B 1 128 ? 2.07 -28 -29.922 1 96.88 128 ARG B N 1
ATOM 2853 C CA . ARG B 1 128 ? 3.135 -28.422 -29.016 1 96.88 128 ARG B CA 1
ATOM 2854 C C . ARG B 1 128 ? 2.74 -29.688 -28.266 1 96.88 128 ARG B C 1
ATOM 2856 O O . ARG B 1 128 ? 2.721 -29.703 -27.047 1 96.88 128 ARG B O 1
ATOM 2863 N N . ARG B 1 129 ? 2.605 -30.75 -29 1 97.38 129 ARG B N 1
ATOM 2864 C CA . ARG B 1 129 ? 2.139 -32 -28.438 1 97.38 129 ARG B CA 1
ATOM 2865 C C . ARG B 1 129 ? 3.252 -32.719 -27.656 1 97.38 129 ARG B C 1
ATOM 2867 O O . ARG B 1 129 ? 4.406 -32.719 -28.094 1 97.38 129 ARG B O 1
ATOM 2874 N N . GLU B 1 130 ? 2.912 -33.25 -26.547 1 97.94 130 GLU B N 1
ATOM 2875 C CA . GLU B 1 130 ? 3.754 -34.125 -25.719 1 97.94 130 GLU B CA 1
ATOM 2876 C C . GLU B 1 130 ? 5.109 -33.469 -25.453 1 97.94 130 GLU B C 1
ATOM 2878 O O . GLU B 1 130 ? 6.152 -34.094 -25.625 1 97.94 130 GLU B O 1
ATOM 2883 N N . GLU B 1 131 ? 5.086 -32.25 -25 1 98.44 131 GLU B N 1
ATOM 2884 C CA . GLU B 1 131 ? 6.324 -31.5 -24.766 1 98.44 131 GLU B CA 1
ATOM 2885 C C . GLU B 1 131 ? 6.547 -31.25 -23.281 1 98.44 131 GLU B C 1
ATOM 2887 O O . GLU B 1 131 ? 7.656 -30.922 -22.859 1 98.44 131 GLU B O 1
ATOM 2892 N N . PHE B 1 132 ? 5.559 -31.469 -22.5 1 98.88 132 PHE B N 1
ATOM 2893 C CA . PHE B 1 132 ? 5.652 -31.016 -21.125 1 98.88 132 PHE B CA 1
ATOM 2894 C C . PHE B 1 132 ? 5.559 -32.188 -20.156 1 98.88 132 PHE B C 1
ATOM 2896 O O . PHE B 1 132 ? 4.773 -33.125 -20.375 1 98.88 132 PHE B O 1
ATOM 2903 N N . ASP B 1 133 ? 6.316 -32.094 -19.078 1 98.81 133 ASP B N 1
ATOM 2904 C CA . ASP B 1 133 ? 6.254 -33.094 -18.016 1 98.81 133 ASP B CA 1
ATOM 2905 C C . ASP B 1 133 ? 5.004 -32.906 -17.156 1 98.81 133 ASP B C 1
ATOM 2907 O O . ASP B 1 133 ? 4.445 -33.875 -16.625 1 98.81 133 ASP B O 1
ATOM 2911 N N . TYR B 1 134 ? 4.629 -31.656 -17 1 98.81 134 TYR B N 1
ATOM 2912 C CA . TYR B 1 134 ? 3.451 -31.266 -16.234 1 98.81 134 TYR B CA 1
ATOM 2913 C C . TYR B 1 134 ? 2.609 -30.25 -16.984 1 98.81 134 TYR B C 1
ATOM 2915 O O . TYR B 1 134 ? 3.148 -29.406 -17.703 1 98.81 134 TYR B O 1
ATOM 2923 N N . VAL B 1 135 ? 1.307 -30.344 -16.828 1 98.88 135 VAL B N 1
ATOM 2924 C CA . VAL B 1 135 ? 0.391 -29.297 -17.266 1 98.88 135 VAL B CA 1
ATOM 2925 C C . VAL B 1 135 ? -0.586 -28.953 -16.141 1 98.88 135 VAL B C 1
ATOM 2927 O O . VAL B 1 135 ? -1.093 -29.859 -15.469 1 98.88 135 VAL B O 1
ATOM 2930 N N . THR B 1 136 ? -0.692 -27.672 -15.891 1 98.81 136 THR B N 1
ATOM 2931 C CA . THR B 1 136 ? -1.623 -27.234 -14.859 1 98.81 136 THR B CA 1
ATOM 2932 C C . THR B 1 136 ? -2.537 -26.141 -15.383 1 98.81 136 THR B C 1
ATOM 2934 O O . THR B 1 136 ? -2.297 -25.578 -16.469 1 98.81 136 THR B O 1
ATOM 2937 N N . ALA B 1 137 ? -3.637 -25.938 -14.703 1 98 137 ALA B N 1
ATOM 2938 C CA . ALA B 1 137 ? -4.629 -24.891 -14.945 1 98 137 ALA B CA 1
ATOM 2939 C C . ALA B 1 137 ? -5.484 -24.641 -13.711 1 98 137 ALA B C 1
ATOM 2941 O O . ALA B 1 137 ? -5.805 -25.578 -12.977 1 98 137 ALA B O 1
ATOM 2942 N N . ARG B 1 138 ? -5.793 -23.391 -13.508 1 96.75 138 ARG B N 1
ATOM 2943 C CA . ARG B 1 138 ? -6.664 -23.047 -12.391 1 96.75 138 ARG B CA 1
ATOM 2944 C C . ARG B 1 138 ? -7.699 -22.016 -12.805 1 96.75 138 ARG B C 1
ATOM 2946 O O . ARG B 1 138 ? -7.352 -20.969 -13.359 1 96.75 138 ARG B O 1
ATOM 2953 N N . ALA B 1 139 ? -9 -22.312 -12.484 1 92.75 139 ALA B N 1
ATOM 2954 C CA . ALA B 1 139 ? -10.133 -21.406 -12.68 1 92.75 139 ALA B CA 1
ATOM 2955 C C . ALA B 1 139 ? -10.359 -21.125 -14.164 1 92.75 139 ALA B C 1
ATOM 2957 O O . ALA B 1 139 ? -10.773 -20.031 -14.539 1 92.75 139 ALA B O 1
ATOM 2958 N N . VAL B 1 140 ? -10.016 -22.078 -14.984 1 92.19 140 VAL B N 1
ATOM 2959 C CA . VAL B 1 140 ? -10.172 -21.906 -16.422 1 92.19 140 VAL B CA 1
ATOM 2960 C C . VAL B 1 140 ? -11.477 -22.547 -16.875 1 92.19 140 VAL B C 1
ATOM 2962 O O . VAL B 1 140 ? -12.242 -21.953 -17.641 1 92.19 140 VAL B O 1
ATOM 2965 N N . ALA B 1 141 ? -11.734 -23.781 -16.5 1 94.25 141 ALA B N 1
ATOM 2966 C CA . ALA B 1 141 ? -12.883 -24.562 -16.953 1 94.25 141 ALA B CA 1
ATOM 2967 C C . ALA B 1 141 ? -13.117 -25.766 -16.047 1 94.25 141 ALA B C 1
ATOM 2969 O O . ALA B 1 141 ? -12.352 -26.016 -15.109 1 94.25 141 ALA B O 1
ATOM 2970 N N . ARG B 1 142 ? -14.234 -26.391 -16.344 1 95.56 142 ARG B N 1
ATOM 2971 C CA . ARG B 1 142 ? -14.516 -27.641 -15.648 1 95.56 142 ARG B CA 1
ATOM 2972 C C . ARG B 1 142 ? -13.531 -28.734 -16.062 1 95.56 142 ARG B C 1
ATOM 2974 O O . ARG B 1 142 ? -12.875 -28.625 -17.109 1 95.56 142 ARG B O 1
ATOM 2981 N N . LEU B 1 143 ? -13.477 -29.812 -15.328 1 97.69 143 LEU B N 1
ATOM 2982 C CA . LEU B 1 143 ? -12.422 -30.812 -15.461 1 97.69 143 LEU B CA 1
ATOM 2983 C C . LEU B 1 143 ? -12.461 -31.469 -16.828 1 97.69 143 LEU B C 1
ATOM 2985 O O . LEU B 1 143 ? -11.414 -31.734 -17.438 1 97.69 143 LEU B O 1
ATOM 2989 N N . ASN B 1 144 ? -13.656 -31.75 -17.359 1 97.19 144 ASN B N 1
ATOM 2990 C CA . ASN B 1 144 ? -13.75 -32.406 -18.656 1 97.19 144 ASN B CA 1
ATOM 2991 C C . ASN B 1 144 ? -13.156 -31.562 -19.766 1 97.19 144 ASN B C 1
ATOM 2993 O O . ASN B 1 144 ? -12.477 -32.094 -20.656 1 97.19 144 ASN B O 1
ATOM 2997 N N . VAL B 1 145 ? -13.344 -30.297 -19.703 1 97.19 145 VAL B N 1
ATOM 2998 C CA . VAL B 1 145 ? -12.781 -29.375 -20.688 1 97.19 145 VAL B CA 1
ATOM 2999 C C . VAL B 1 145 ? -11.273 -29.266 -20.484 1 97.19 145 VAL B C 1
ATOM 3001 O O . VAL B 1 145 ? -10.508 -29.312 -21.453 1 97.19 145 VAL B O 1
ATOM 3004 N N . LEU B 1 146 ? -10.859 -29.203 -19.281 1 98.38 146 LEU B N 1
ATOM 3005 C CA . LEU B 1 146 ? -9.438 -29.062 -18.969 1 98.38 146 LEU B CA 1
ATOM 3006 C C . LEU B 1 146 ? -8.648 -30.266 -19.484 1 98.38 146 LEU B C 1
ATOM 3008 O O . LEU B 1 146 ? -7.555 -30.109 -20.016 1 98.38 146 LEU B O 1
ATOM 3012 N N . VAL B 1 147 ? -9.172 -31.422 -19.25 1 98.38 147 VAL B N 1
ATOM 3013 C CA . VAL B 1 147 ? -8.508 -32.625 -19.719 1 98.38 147 VAL B CA 1
ATOM 3014 C C . VAL B 1 147 ? -8.273 -32.562 -21.219 1 98.38 147 VAL B C 1
ATOM 3016 O O . VAL B 1 147 ? -7.18 -32.844 -21.703 1 98.38 147 VAL B O 1
ATOM 3019 N N . GLU B 1 148 ? -9.273 -32.094 -21.891 1 97.56 148 GLU B N 1
ATOM 3020 C CA . GLU B 1 148 ? -9.164 -32.062 -23.344 1 97.56 148 GLU B CA 1
ATOM 3021 C C . GLU B 1 148 ? -8.133 -31.031 -23.812 1 97.56 148 GLU B C 1
ATOM 3023 O O . GLU B 1 148 ? -7.312 -31.312 -24.688 1 97.56 148 GLU B O 1
ATOM 3028 N N . ILE B 1 149 ? -8.086 -29.891 -23.234 1 97.75 149 ILE B N 1
ATOM 3029 C CA . ILE B 1 149 ? -7.277 -28.812 -23.797 1 97.75 149 ILE B CA 1
ATOM 3030 C C . ILE B 1 149 ? -5.852 -28.906 -23.266 1 97.75 149 ILE B C 1
ATOM 3032 O O . ILE B 1 149 ? -4.926 -28.328 -23.844 1 97.75 149 ILE B O 1
ATOM 3036 N N . CYS B 1 150 ? -5.605 -29.672 -22.234 1 98.62 150 CYS B N 1
ATOM 3037 C CA . CYS B 1 150 ? -4.293 -29.703 -21.594 1 98.62 150 CYS B CA 1
ATOM 3038 C C . CYS B 1 150 ? -3.537 -30.984 -21.953 1 98.62 150 CYS B C 1
ATOM 3040 O O . CYS B 1 150 ? -2.324 -30.938 -22.172 1 98.62 150 CYS B O 1
ATOM 3042 N N . THR B 1 151 ? -4.16 -32.125 -22.109 1 98.62 151 THR B N 1
ATOM 3043 C CA . THR B 1 151 ? -3.539 -33.438 -22.141 1 98.62 151 THR B CA 1
ATOM 3044 C C . THR B 1 151 ? -2.666 -33.594 -23.391 1 98.62 151 THR B C 1
ATOM 3046 O O . THR B 1 151 ? -1.587 -34.156 -23.328 1 98.62 151 THR B O 1
ATOM 3049 N N . PRO B 1 152 ? -3.08 -33.062 -24.5 1 98.56 152 PRO B N 1
ATOM 3050 C CA . PRO B 1 152 ? -2.26 -33.25 -25.688 1 98.56 152 PRO B CA 1
ATOM 3051 C C . PRO B 1 152 ? -0.855 -32.688 -25.562 1 98.56 152 PRO B C 1
ATOM 3053 O O . PRO B 1 152 ? 0.092 -33.188 -26.156 1 98.56 152 PRO B O 1
ATOM 3056 N N . ALA B 1 153 ? -0.709 -31.656 -24.797 1 98.62 153 ALA B N 1
ATOM 3057 C CA . ALA B 1 153 ? 0.597 -31.031 -24.609 1 98.62 153 ALA B CA 1
ATOM 3058 C C . ALA B 1 153 ? 1.447 -31.844 -23.625 1 98.62 153 ALA B C 1
ATOM 3060 O O . ALA B 1 153 ? 2.662 -31.641 -23.547 1 98.62 153 ALA B O 1
ATOM 3061 N N . LEU B 1 154 ? 0.871 -32.719 -22.922 1 98.75 154 LEU B N 1
ATOM 3062 C CA . LEU B 1 154 ? 1.501 -33.5 -21.859 1 98.75 154 LEU B CA 1
ATOM 3063 C C . LEU B 1 154 ? 2.201 -34.719 -22.438 1 98.75 154 LEU B C 1
ATOM 3065 O O . LEU B 1 154 ? 1.637 -35.438 -23.281 1 98.75 154 LEU B O 1
ATOM 3069 N N . LYS B 1 155 ? 3.41 -34.969 -21.969 1 98.69 155 LYS B N 1
ATOM 3070 C CA . LYS B 1 155 ? 4.117 -36.188 -22.344 1 98.69 155 LYS B CA 1
ATOM 3071 C C . LYS B 1 155 ? 3.408 -37.438 -21.812 1 98.69 155 LYS B C 1
ATOM 3073 O O . LYS B 1 155 ? 2.77 -37.375 -20.75 1 98.69 155 LYS B O 1
ATOM 3078 N N . THR B 1 156 ? 3.588 -38.5 -22.594 1 98.44 156 THR B N 1
ATOM 3079 C CA . THR B 1 156 ? 3.18 -39.75 -22 1 98.44 156 THR B CA 1
ATOM 3080 C C . THR B 1 156 ? 3.971 -40.031 -20.719 1 98.44 156 THR B C 1
ATOM 3082 O O . THR B 1 156 ? 5.191 -39.875 -20.688 1 98.44 156 THR B O 1
ATOM 3085 N N . GLY B 1 157 ? 3.295 -40.375 -19.641 1 98.31 157 GLY B N 1
ATOM 3086 C CA . GLY B 1 157 ? 3.926 -40.531 -18.344 1 98.31 157 GLY B CA 1
ATOM 3087 C C . GLY B 1 157 ? 3.902 -39.25 -17.516 1 98.31 157 GLY B C 1
ATOM 3088 O O . GLY B 1 157 ? 4.199 -39.281 -16.312 1 98.31 157 GLY B O 1
ATOM 3089 N N . GLY B 1 158 ? 3.547 -38.156 -18.203 1 98.69 158 GLY B N 1
ATOM 3090 C CA . GLY B 1 158 ? 3.463 -36.906 -17.5 1 98.69 158 GLY B CA 1
ATOM 3091 C C . GLY B 1 158 ? 2.229 -36.781 -16.625 1 98.69 158 GLY B C 1
ATOM 3092 O O . GLY B 1 158 ? 1.391 -37.688 -16.594 1 98.69 158 GLY B O 1
ATOM 3093 N N . LYS B 1 159 ? 2.121 -35.594 -15.945 1 98.69 159 LYS B N 1
ATOM 3094 C CA . LYS B 1 159 ? 1.026 -35.438 -14.992 1 98.69 159 LYS B CA 1
ATOM 3095 C C . LYS B 1 159 ? 0.289 -34.125 -15.203 1 98.69 159 LYS B C 1
ATOM 3097 O O . LYS B 1 159 ? 0.912 -33.094 -15.453 1 98.69 159 LYS B O 1
ATOM 3102 N N . LEU B 1 160 ? -1.02 -34.25 -15.102 1 98.81 160 LEU B N 1
ATOM 3103 C CA . LEU B 1 160 ? -1.862 -33.062 -14.953 1 98.81 160 LEU B CA 1
ATOM 3104 C C . LEU B 1 160 ? -2.037 -32.719 -13.477 1 98.81 160 LEU B C 1
ATOM 3106 O O . LEU B 1 160 ? -2.26 -33.594 -12.641 1 98.81 160 LEU B O 1
ATOM 3110 N N . LEU B 1 161 ? -1.857 -31.453 -13.164 1 98.75 161 LEU B N 1
ATOM 3111 C CA . LEU B 1 161 ? -2.051 -30.938 -11.812 1 98.75 161 LEU B CA 1
ATOM 3112 C C . LEU B 1 161 ? -3.145 -29.875 -11.789 1 98.75 161 LEU B C 1
ATOM 3114 O O . LEU B 1 161 ? -2.893 -28.719 -12.102 1 98.75 161 LEU B O 1
ATOM 3118 N N . PHE B 1 162 ? -4.363 -30.25 -11.32 1 98.69 162 PHE B N 1
ATOM 3119 C CA . PHE B 1 162 ? -5.477 -29.297 -11.359 1 98.69 162 PHE B CA 1
ATOM 3120 C C . PHE B 1 162 ? -5.941 -28.953 -9.953 1 98.69 162 PHE B C 1
ATOM 3122 O O . PHE B 1 162 ? -6.32 -29.828 -9.18 1 98.69 162 PHE B O 1
ATOM 3129 N N . TYR B 1 163 ? -5.863 -27.688 -9.656 1 97.75 163 TYR B N 1
ATOM 3130 C CA . TYR B 1 163 ? -6.387 -27.172 -8.398 1 97.75 163 TYR B CA 1
ATOM 3131 C C . TYR B 1 163 ? -7.891 -26.938 -8.492 1 97.75 163 TYR B C 1
ATOM 3133 O O . TYR B 1 163 ? -8.359 -26.188 -9.352 1 97.75 163 TYR B O 1
ATOM 3141 N N . LYS B 1 164 ? -8.656 -27.578 -7.59 1 97.44 164 LYS B N 1
ATOM 3142 C CA . LYS B 1 164 ? -10.117 -27.516 -7.68 1 97.44 164 LYS B CA 1
ATOM 3143 C C . LYS B 1 164 ? -10.734 -27.219 -6.316 1 97.44 164 LYS B C 1
ATOM 3145 O O . LYS B 1 164 ? -10.109 -27.438 -5.281 1 97.44 164 LYS B O 1
ATOM 3150 N N . GLY B 1 165 ? -11.922 -26.656 -6.367 1 95.56 165 GLY B N 1
ATOM 3151 C CA . GLY B 1 165 ? -12.734 -26.516 -5.168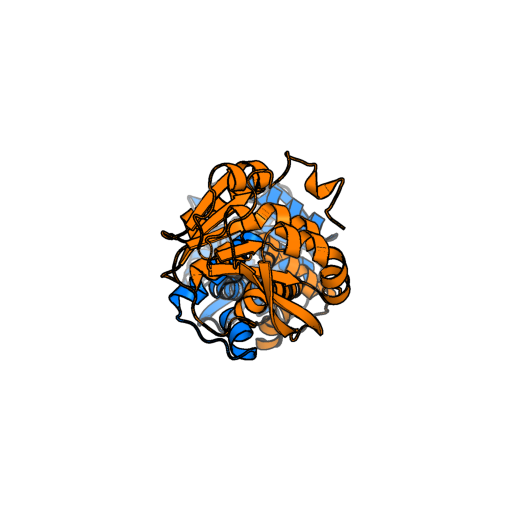 1 95.56 165 GLY B CA 1
ATOM 3152 C C . GLY B 1 165 ? -13.461 -27.797 -4.785 1 95.56 165 GLY B C 1
ATOM 3153 O O . GLY B 1 165 ? -13.18 -28.859 -5.336 1 95.56 165 GLY B O 1
ATOM 3154 N N . PRO B 1 166 ? -14.43 -27.641 -3.943 1 93.06 166 PRO B N 1
ATOM 3155 C CA . PRO B 1 166 ? -15.109 -28.797 -3.369 1 93.06 166 PRO B CA 1
ATOM 3156 C C . PRO B 1 166 ? -15.953 -29.547 -4.391 1 93.06 166 PRO B C 1
ATOM 3158 O O . PRO B 1 166 ? -16.281 -30.719 -4.184 1 93.06 166 PRO B O 1
ATOM 3161 N N . SER B 1 167 ? -16.312 -29 -5.418 1 94.94 167 SER B N 1
ATOM 3162 C CA . SER B 1 167 ? -17.172 -29.641 -6.41 1 94.94 167 SER B CA 1
ATOM 3163 C C . SER B 1 167 ? -16.375 -30.578 -7.301 1 94.94 167 SER B C 1
ATOM 3165 O O . SER B 1 167 ? -16.875 -31.047 -8.328 1 94.94 167 SER B O 1
ATOM 3167 N N . TYR B 1 168 ? -15.148 -30.844 -6.906 1 96.44 168 TYR B N 1
ATOM 3168 C CA . TYR B 1 168 ? -14.289 -31.641 -7.781 1 96.44 168 TYR B CA 1
ATOM 3169 C C . TYR B 1 168 ? -14.82 -33.062 -7.938 1 96.44 168 TYR B C 1
ATOM 3171 O O . TYR B 1 168 ? -14.609 -33.688 -8.977 1 96.44 168 TYR B O 1
ATOM 3179 N N . ILE B 1 169 ? -15.562 -33.531 -6.988 1 96.25 169 ILE B N 1
ATOM 3180 C CA . ILE B 1 169 ? -16.109 -34.875 -7.047 1 96.25 169 ILE B CA 1
ATOM 3181 C C . ILE B 1 169 ? -17.094 -35 -8.203 1 96.25 169 ILE B C 1
ATOM 3183 O O . ILE B 1 169 ? -17.031 -35.938 -8.984 1 96.25 169 ILE B O 1
ATOM 3187 N N . GLU B 1 170 ? -17.938 -34.031 -8.258 1 97.06 170 GLU B N 1
ATOM 3188 C CA . GLU B 1 170 ? -18.891 -33.969 -9.367 1 97.06 170 GLU B CA 1
ATOM 3189 C C . GLU B 1 170 ? -18.172 -33.812 -10.703 1 97.06 170 GLU B C 1
ATOM 3191 O O . GLU B 1 170 ? -18.547 -34.469 -11.688 1 97.06 170 GLU B O 1
ATOM 3196 N N . GLU B 1 171 ? -17.188 -33.094 -10.703 1 97.25 171 GLU B N 1
ATOM 3197 C CA . GLU B 1 171 ? -16.422 -32.844 -11.93 1 97.25 171 GLU B CA 1
ATOM 3198 C C . GLU B 1 171 ? -15.719 -34.125 -12.398 1 97.25 171 GLU B C 1
ATOM 3200 O O . GLU B 1 171 ? -15.617 -34.375 -13.602 1 97.25 171 GLU B O 1
ATOM 3205 N N . LEU B 1 172 ? -15.211 -34.875 -11.477 1 97.44 172 LEU B N 1
ATOM 3206 C CA . LEU B 1 172 ? -14.547 -36.125 -11.805 1 97.44 172 LEU B CA 1
ATOM 3207 C C . LEU B 1 172 ? -15.508 -37.094 -12.5 1 97.44 172 LEU B C 1
ATOM 3209 O O . LEU B 1 172 ? -15.133 -37.75 -13.461 1 97.44 172 LEU B O 1
ATOM 3213 N N . LYS B 1 173 ? -16.703 -37.094 -12.016 1 96.62 173 LYS B N 1
ATOM 3214 C CA . LYS B 1 173 ? -17.719 -37.938 -12.625 1 96.62 173 LYS B CA 1
ATOM 3215 C C . LYS B 1 173 ? -18.016 -37.5 -14.062 1 96.62 173 LYS B C 1
ATOM 3217 O O . LYS B 1 173 ? -18.109 -38.344 -14.961 1 96.62 173 LYS B O 1
ATOM 3222 N N . GLU B 1 174 ? -18.062 -36.25 -14.242 1 96.44 174 GLU B N 1
ATOM 3223 C CA . GLU B 1 174 ? -18.391 -35.656 -15.539 1 96.44 174 GLU B CA 1
ATOM 3224 C C . GLU B 1 174 ? -17.25 -35.844 -16.531 1 96.44 174 GLU B C 1
ATOM 3226 O O . GLU B 1 174 ? -17.469 -35.875 -17.75 1 96.44 174 GLU B O 1
ATOM 3231 N N . ALA B 1 175 ? -16.062 -36.094 -16 1 97.81 175 ALA B N 1
ATOM 3232 C CA . ALA B 1 175 ? -14.875 -36.031 -16.844 1 97.81 175 ALA B CA 1
ATOM 3233 C C . ALA B 1 175 ? -14.445 -37.438 -17.266 1 97.81 175 ALA B C 1
ATOM 3235 O O . ALA B 1 175 ? -13.43 -37.625 -17.953 1 97.81 175 ALA B O 1
ATOM 3236 N N . GLN B 1 176 ? -15.203 -38.469 -16.906 1 97.56 176 GLN B N 1
ATOM 3237 C CA . GLN B 1 176 ? -14.797 -39.844 -17.141 1 97.56 176 GLN B CA 1
ATOM 3238 C C . GLN B 1 176 ? -14.57 -40.094 -18.625 1 97.56 176 GLN B C 1
ATOM 3240 O O . GLN B 1 176 ? -13.57 -40.719 -19 1 97.56 176 GLN B O 1
ATOM 3245 N N . ARG B 1 177 ? -15.453 -39.688 -19.453 1 96.81 177 ARG B N 1
ATOM 3246 C CA . ARG B 1 177 ? -15.32 -39.906 -20.891 1 96.81 177 ARG B CA 1
ATOM 3247 C C . ARG B 1 177 ? -14.102 -39.188 -21.438 1 96.81 177 ARG B C 1
ATOM 3249 O O . ARG B 1 177 ? -13.344 -39.781 -22.234 1 96.81 177 ARG B O 1
ATOM 3256 N N . ALA B 1 178 ? -13.945 -38 -21.047 1 97.5 178 ALA B N 1
ATOM 3257 C CA . ALA B 1 178 ? -12.781 -37.219 -21.5 1 97.5 178 ALA B CA 1
ATOM 3258 C C . ALA B 1 178 ? -11.484 -37.906 -21.094 1 97.5 178 ALA B C 1
ATOM 3260 O O . ALA B 1 178 ? -10.547 -38 -21.891 1 97.5 178 ALA B O 1
ATOM 3261 N N . MET B 1 179 ? -11.43 -38.375 -19.891 1 98.38 179 MET B N 1
ATOM 3262 C CA . MET B 1 179 ? -10.234 -39.031 -19.359 1 98.38 179 MET B CA 1
ATOM 3263 C C . MET B 1 179 ? -9.93 -40.312 -20.141 1 98.38 179 MET B C 1
ATOM 3265 O O . MET B 1 179 ? -8.773 -40.562 -20.484 1 98.38 179 MET B O 1
ATOM 3269 N N . LYS B 1 180 ? -10.953 -41 -20.406 1 98.06 180 LYS B N 1
ATOM 3270 C CA . LYS B 1 180 ? -10.789 -42.219 -21.188 1 98.06 180 LYS B CA 1
ATOM 3271 C C . LYS B 1 180 ? -10.312 -41.906 -22.594 1 98.06 180 LYS B C 1
ATOM 3273 O O . LYS B 1 180 ? -9.367 -42.531 -23.094 1 98.06 180 LYS B O 1
ATOM 3278 N N . GLU B 1 181 ? -10.969 -40.969 -23.203 1 97.38 181 GLU B N 1
ATOM 3279 C CA . GLU B 1 181 ? -10.648 -40.625 -24.578 1 97.38 181 GLU B CA 1
ATOM 3280 C C . GLU B 1 181 ? -9.234 -40.094 -24.703 1 97.38 181 GLU B C 1
ATOM 3282 O O . GLU B 1 181 ? -8.539 -40.344 -25.688 1 97.38 181 GLU B O 1
ATOM 3287 N N . LEU B 1 182 ? -8.805 -39.375 -23.703 1 98 182 LEU B N 1
ATOM 3288 C CA . LEU B 1 182 ? -7.527 -38.688 -23.781 1 98 182 LEU B CA 1
ATOM 3289 C C . LEU B 1 182 ? -6.43 -39.469 -23.094 1 98 182 LEU B C 1
ATOM 3291 O O . LEU B 1 182 ? -5.285 -39.031 -23 1 98 182 LEU B O 1
ATOM 3295 N N . LYS B 1 183 ? -6.746 -40.594 -22.562 1 98.38 183 LYS B N 1
ATOM 3296 C CA . LYS B 1 183 ? -5.812 -41.594 -22.047 1 98.38 183 LYS B CA 1
ATOM 3297 C C . LYS B 1 183 ? -5.113 -41.062 -20.781 1 98.38 183 LYS B C 1
ATOM 3299 O O . LYS B 1 183 ? -3.893 -41.188 -20.656 1 98.38 183 LYS B O 1
ATOM 3304 N N . VAL B 1 184 ? -5.918 -40.531 -19.891 1 98.5 184 VAL B N 1
ATOM 3305 C CA . VAL B 1 184 ? -5.406 -40.156 -18.578 1 98.5 184 VAL B CA 1
ATOM 3306 C C . VAL B 1 184 ? -6.207 -40.844 -17.469 1 98.5 184 VAL B C 1
ATOM 3308 O O . VAL B 1 184 ? -7.359 -41.219 -17.688 1 98.5 184 VAL B O 1
ATOM 3311 N N . GLU B 1 185 ? -5.559 -41 -16.375 1 98.62 185 GLU B N 1
ATOM 3312 C CA . GLU B 1 185 ? -6.215 -41.594 -15.219 1 98.62 185 GLU B CA 1
ATOM 3313 C C . GLU B 1 185 ? -5.898 -40.844 -13.938 1 98.62 185 GLU B C 1
ATOM 3315 O O . GLU B 1 185 ? -4.828 -40.219 -13.82 1 98.62 185 GLU B O 1
ATOM 3320 N N . LEU B 1 186 ? -6.82 -40.875 -13.039 1 98.5 186 LEU B N 1
ATOM 3321 C CA . LEU B 1 186 ? -6.629 -40.219 -11.75 1 98.5 186 LEU B CA 1
ATOM 3322 C C . LEU B 1 186 ? -5.637 -41 -10.891 1 98.5 186 LEU B C 1
ATOM 3324 O O . LEU B 1 186 ? -5.875 -42.156 -10.562 1 98.5 186 LEU B O 1
ATOM 3328 N N . GLU B 1 187 ? -4.613 -40.344 -10.578 1 98.12 187 GLU B N 1
ATOM 3329 C CA . GLU B 1 187 ? -3.584 -41 -9.766 1 98.12 187 GLU B CA 1
ATOM 3330 C C . GLU B 1 187 ? -3.783 -40.688 -8.281 1 98.12 187 GLU B C 1
ATOM 3332 O O . GLU B 1 187 ? -3.641 -41.594 -7.438 1 98.12 187 GLU B O 1
ATOM 3337 N N . LYS B 1 188 ? -4.113 -39.469 -8.008 1 97.56 188 LYS B N 1
ATOM 3338 C CA . LYS B 1 188 ? -4.215 -39.062 -6.605 1 97.56 188 LYS B CA 1
ATOM 3339 C C . LYS B 1 188 ? -5.082 -37.812 -6.453 1 97.56 188 LYS B C 1
ATOM 3341 O O . LYS B 1 188 ? -5.098 -36.969 -7.328 1 97.56 188 LYS B O 1
ATOM 3346 N N . VAL B 1 189 ? -5.805 -37.812 -5.359 1 97.69 189 VAL B N 1
ATOM 3347 C CA . VAL B 1 189 ? -6.48 -36.594 -4.902 1 97.69 189 VAL B CA 1
ATOM 3348 C C . VAL B 1 189 ? -5.895 -36.156 -3.566 1 97.69 189 VAL B C 1
ATOM 3350 O O . VAL B 1 189 ? -5.867 -36.938 -2.604 1 97.69 189 VAL B O 1
ATOM 3353 N N . ARG B 1 190 ? -5.395 -34.969 -3.51 1 97.44 190 ARG B N 1
ATOM 3354 C CA . ARG B 1 190 ? -4.906 -34.375 -2.262 1 97.44 190 ARG B CA 1
ATOM 3355 C C . ARG B 1 190 ? -5.836 -33.281 -1.77 1 97.44 190 ARG B C 1
ATOM 3357 O O . ARG B 1 190 ? -5.797 -32.156 -2.275 1 97.44 190 ARG B O 1
ATOM 3364 N N . GLU B 1 191 ? -6.551 -33.656 -0.752 1 96.81 191 GLU B N 1
ATOM 3365 C CA . GLU B 1 191 ? -7.449 -32.656 -0.161 1 96.81 191 GLU B CA 1
ATOM 3366 C C . GLU B 1 191 ? -6.734 -31.828 0.9 1 96.81 191 GLU B C 1
ATOM 3368 O O . GLU B 1 191 ? -5.883 -32.344 1.63 1 96.81 191 GLU B O 1
ATOM 3373 N N . TYR B 1 192 ? -7.047 -30.594 0.982 1 94.75 192 TYR B N 1
ATOM 3374 C CA . TYR B 1 192 ? -6.465 -29.703 1.98 1 94.75 192 TYR B CA 1
ATOM 3375 C C . TYR B 1 192 ? -7.391 -28.531 2.275 1 94.75 192 TYR B C 1
ATOM 3377 O O . TYR B 1 192 ? -8.352 -28.297 1.544 1 94.75 192 TYR B O 1
ATOM 3385 N N . SER B 1 193 ? -7.117 -27.875 3.396 1 93.62 193 SER B N 1
ATOM 3386 C CA . SER B 1 193 ? -7.891 -26.719 3.814 1 93.62 193 SER B CA 1
ATOM 3387 C C . SER B 1 193 ? -6.977 -25.547 4.168 1 93.62 193 SER B C 1
ATOM 3389 O O . SER B 1 193 ? -5.891 -25.734 4.723 1 93.62 193 SER B O 1
ATOM 3391 N N . LEU B 1 194 ? -7.414 -24.422 3.85 1 91.56 194 LEU B N 1
ATOM 3392 C CA . LEU B 1 194 ? -6.707 -23.203 4.242 1 91.56 194 LEU B CA 1
ATOM 3393 C C . LEU B 1 194 ? -7.195 -22.703 5.598 1 91.56 194 LEU B C 1
ATOM 3395 O O . LEU B 1 194 ? -8.312 -23.016 6.016 1 91.56 194 LEU B O 1
ATOM 3399 N N . LYS B 1 195 ? -6.387 -21.953 6.211 1 86.19 195 LYS B N 1
ATOM 3400 C CA . LYS B 1 195 ? -6.762 -21.406 7.512 1 86.19 195 LYS B CA 1
ATOM 3401 C C . LYS B 1 195 ? -7.91 -20.406 7.379 1 86.19 195 LYS B C 1
ATOM 3403 O O . LYS B 1 195 ? -8.594 -20.109 8.359 1 86.19 195 LYS B O 1
ATOM 3408 N N . THR B 1 196 ? -8.125 -19.969 6.18 1 84.69 196 THR B N 1
ATOM 3409 C CA . THR B 1 196 ? -9.227 -19.062 5.91 1 84.69 196 THR B CA 1
ATOM 3410 C C . THR B 1 196 ? -10.547 -19.812 5.797 1 84.69 196 THR B C 1
ATOM 3412 O O . THR B 1 196 ? -11.609 -19.203 5.676 1 84.69 196 THR B O 1
ATOM 3415 N N . GLY B 1 197 ? -10.508 -21.125 5.75 1 88.19 197 GLY B N 1
ATOM 3416 C CA . GLY B 1 197 ? -11.719 -21.922 5.793 1 88.19 197 GLY B CA 1
ATOM 3417 C C . GLY B 1 197 ? -12.023 -22.609 4.477 1 88.19 197 GLY B C 1
ATOM 3418 O O . GLY B 1 197 ? -12.867 -23.516 4.422 1 88.19 197 GLY B O 1
ATOM 3419 N N . GLU B 1 198 ? -11.344 -22.25 3.48 1 90.44 198 GLU B N 1
ATOM 3420 C CA . GLU B 1 198 ? -11.625 -22.828 2.17 1 90.44 198 GLU B CA 1
ATOM 3421 C C . GLU B 1 198 ? -11.133 -24.266 2.09 1 90.44 198 GLU B C 1
ATOM 3423 O O . GLU B 1 198 ? -10.039 -24.594 2.568 1 90.44 198 GLU B O 1
ATOM 3428 N N . ARG B 1 199 ? -11.977 -25.109 1.494 1 94.75 199 ARG B N 1
ATOM 3429 C CA . ARG B 1 199 ? -11.594 -26.484 1.185 1 94.75 199 ARG B CA 1
ATOM 3430 C C . ARG B 1 199 ? -11.203 -26.625 -0.282 1 94.75 199 ARG B C 1
ATOM 3432 O O . ARG B 1 199 ? -11.906 -26.141 -1.169 1 94.75 199 ARG B O 1
ATOM 3439 N N . ARG B 1 200 ? -10.055 -27.266 -0.457 1 96.5 200 ARG B N 1
ATOM 3440 C CA . ARG B 1 200 ? -9.492 -27.391 -1.798 1 96.5 200 ARG B CA 1
ATOM 3441 C C . ARG B 1 200 ? -8.984 -28.797 -2.053 1 96.5 200 ARG B C 1
ATOM 3443 O O . ARG B 1 200 ? -8.883 -29.609 -1.125 1 96.5 200 ARG B O 1
ATOM 3450 N N . ALA B 1 201 ? -8.773 -29.109 -3.34 1 97.94 201 ALA B N 1
ATOM 3451 C CA . ALA B 1 201 ? -8.164 -30.391 -3.723 1 97.94 201 ALA B CA 1
ATOM 3452 C C . ALA B 1 201 ? -7.23 -30.219 -4.918 1 97.94 201 ALA B C 1
ATOM 3454 O O . ALA B 1 201 ? -7.531 -29.453 -5.844 1 97.94 201 ALA B O 1
ATOM 3455 N N . LEU B 1 202 ? -6.109 -30.859 -4.809 1 98.31 202 LEU B N 1
ATOM 3456 C CA . LEU B 1 202 ? -5.242 -31.031 -5.969 1 98.31 202 LEU B CA 1
ATOM 3457 C C . LEU B 1 202 ? -5.465 -32.375 -6.633 1 98.31 202 LEU B C 1
ATOM 3459 O O . LEU B 1 202 ? -5.219 -33.438 -6.023 1 98.31 202 LEU B O 1
ATOM 3463 N N . LEU B 1 203 ? -5.961 -32.375 -7.859 1 98.69 203 LEU B N 1
ATOM 3464 C CA . LEU B 1 203 ? -6.121 -33.594 -8.648 1 98.69 203 LEU B CA 1
ATOM 3465 C C . LEU B 1 203 ? -4.867 -33.875 -9.469 1 98.69 203 LEU B C 1
ATOM 3467 O O . LEU B 1 203 ? -4.41 -33 -10.227 1 98.69 203 LEU B O 1
ATOM 3471 N N . ILE B 1 204 ? -4.34 -35.031 -9.266 1 98.62 204 ILE B N 1
ATOM 3472 C CA . ILE B 1 204 ? -3.182 -35.469 -10.031 1 98.62 204 ILE B CA 1
ATOM 3473 C C . ILE B 1 204 ? -3.596 -36.594 -10.992 1 98.62 204 ILE B C 1
ATOM 3475 O O . ILE B 1 204 ? -3.996 -37.656 -10.555 1 98.62 204 ILE B O 1
ATOM 3479 N N . LEU B 1 205 ? -3.537 -36.312 -12.281 1 98.75 205 LEU B N 1
ATOM 3480 C CA . LEU B 1 205 ? -3.859 -37.281 -13.312 1 98.75 205 LEU B CA 1
ATOM 3481 C C . LEU B 1 205 ? -2.613 -37.656 -14.102 1 98.75 205 LEU B C 1
ATOM 3483 O O . LEU B 1 205 ? -1.789 -36.812 -14.43 1 98.75 205 LEU B O 1
ATOM 3487 N N . ARG B 1 206 ? -2.506 -38.875 -14.453 1 98.75 206 ARG B N 1
ATOM 3488 C CA . ARG B 1 206 ? -1.356 -39.375 -15.195 1 98.75 206 ARG B CA 1
ATOM 3489 C C . ARG B 1 206 ? -1.766 -39.812 -16.594 1 98.75 206 ARG B C 1
ATOM 3491 O O . ARG B 1 206 ? -2.768 -40.5 -16.766 1 98.75 206 ARG B O 1
ATOM 3498 N N . LYS B 1 207 ? -0.985 -39.406 -17.562 1 98.75 207 LYS B N 1
ATOM 3499 C CA . LYS B 1 207 ? -1.194 -39.844 -18.938 1 98.75 207 LYS B CA 1
ATOM 3500 C C . LYS B 1 207 ? -0.509 -41.188 -19.188 1 98.75 207 LYS B C 1
ATOM 3502 O O . LYS B 1 207 ? 0.701 -41.312 -18.984 1 98.75 207 LYS B O 1
ATOM 3507 N N . TYR B 1 208 ? -1.27 -42.125 -19.688 1 98.31 208 TYR B N 1
ATOM 3508 C CA . TYR B 1 208 ? -0.67 -43.438 -19.797 1 98.31 208 TYR B CA 1
ATOM 3509 C C . TYR B 1 208 ? -0.469 -43.844 -21.25 1 98.31 208 TYR B C 1
ATOM 3511 O O . TYR B 1 208 ? 0.228 -44.812 -21.547 1 98.31 208 TYR B O 1
ATOM 3519 N N . GLU B 1 209 ? -1.055 -43.125 -22.188 1 98.19 209 GLU B N 1
ATOM 3520 C CA . GLU B 1 209 ? -0.881 -43.312 -23.625 1 98.19 209 GLU B CA 1
ATOM 3521 C C . GLU B 1 209 ? -1.012 -41.969 -24.375 1 98.19 209 GLU B C 1
ATOM 3523 O O . GLU B 1 209 ? -1.572 -41.031 -23.844 1 98.19 209 GLU B O 1
ATOM 3528 N N . SER B 1 210 ? -0.507 -42 -25.578 1 97.56 210 SER B N 1
ATOM 3529 C CA . SER B 1 210 ? -0.604 -40.781 -26.375 1 97.56 210 SER B CA 1
ATOM 3530 C C . SER B 1 210 ? -2.059 -40.406 -26.656 1 97.56 210 SER B C 1
ATOM 3532 O O . SER B 1 210 ? -2.889 -41.281 -26.906 1 97.56 210 SER B O 1
ATOM 3534 N N . SER B 1 211 ? -2.305 -39.156 -26.641 1 96.25 211 SER B N 1
ATOM 3535 C CA . SER B 1 211 ? -3.654 -38.688 -26.938 1 96.25 211 SER B CA 1
ATOM 3536 C C . SER B 1 211 ? -3.963 -38.812 -28.438 1 96.25 211 SER B C 1
ATOM 3538 O O . SER B 1 211 ? -3.102 -38.531 -29.266 1 96.25 211 SER B O 1
ATOM 3540 N N . PRO B 1 212 ? -5.203 -39.125 -28.75 1 96.44 212 PRO B N 1
ATOM 3541 C CA . PRO B 1 212 ? -5.582 -39.125 -30.156 1 96.44 212 PRO B CA 1
ATOM 3542 C C . PRO B 1 212 ? -5.383 -37.781 -30.828 1 96.44 212 PRO B C 1
ATOM 3544 O O . PRO B 1 212 ? -5.605 -36.75 -30.219 1 96.44 212 PRO B O 1
ATOM 3547 N N . GLU B 1 213 ? -5.074 -37.781 -32.125 1 94.88 213 GLU B N 1
ATOM 3548 C CA . GLU B 1 213 ? -4.723 -36.562 -32.875 1 94.88 213 GLU B CA 1
ATOM 3549 C C . GLU B 1 213 ? -5.926 -35.656 -33.031 1 94.88 213 GLU B C 1
ATOM 3551 O O . GLU B 1 213 ? -5.766 -34.438 -33.219 1 94.88 213 GLU B O 1
ATOM 3556 N N . LYS B 1 214 ? -7.012 -36.219 -32.906 1 95 214 LYS B N 1
ATOM 3557 C CA . LYS B 1 214 ? -8.211 -35.406 -33.125 1 95 214 LYS B CA 1
ATOM 3558 C C . LYS B 1 214 ? -8.43 -34.438 -31.969 1 95 214 LYS B C 1
ATOM 3560 O O . LYS B 1 214 ? -9.227 -33.5 -32.062 1 95 214 LYS B O 1
ATOM 3565 N N . TYR B 1 215 ? -7.668 -34.688 -30.953 1 94.94 215 TYR B N 1
ATOM 3566 C CA . TYR B 1 215 ? -7.777 -33.812 -29.797 1 94.94 215 TYR B CA 1
ATOM 3567 C C . TYR B 1 215 ? -6.539 -32.906 -29.688 1 94.94 215 TYR B C 1
ATOM 3569 O O . TYR B 1 215 ? -5.438 -33.344 -30.047 1 94.94 215 TYR B O 1
ATOM 3577 N N . PRO B 1 216 ? -6.719 -31.641 -29.094 1 94.38 216 PRO B N 1
ATOM 3578 C CA . PRO B 1 216 ? -7.992 -31.016 -28.719 1 94.38 216 PRO B CA 1
ATOM 3579 C C . PRO B 1 216 ? -8.836 -30.656 -29.938 1 94.38 216 PRO B C 1
ATOM 3581 O O . PRO B 1 216 ? -8.305 -30.5 -31.047 1 94.38 216 PRO B O 1
ATOM 3584 N N . ARG B 1 217 ? -10.023 -30.562 -29.812 1 88.31 217 ARG B N 1
ATOM 3585 C CA . ARG B 1 217 ? -10.898 -30.047 -30.859 1 88.31 217 ARG B CA 1
ATOM 3586 C C . ARG B 1 217 ? -10.664 -28.562 -31.094 1 88.31 217 ARG B C 1
ATOM 3588 O O . ARG B 1 217 ? -9.867 -27.938 -30.391 1 88.31 217 ARG B O 1
ATOM 3595 N N . ARG B 1 218 ? -11.297 -28.078 -32.062 1 88.38 218 ARG B N 1
ATOM 3596 C CA . ARG B 1 218 ? -11.078 -26.703 -32.469 1 88.38 218 ARG B CA 1
ATOM 3597 C C . ARG B 1 218 ? -11.391 -25.719 -31.344 1 88.38 218 ARG B C 1
ATOM 3599 O O . ARG B 1 218 ? -12.133 -26.062 -30.422 1 88.38 218 ARG B O 1
ATOM 3606 N N . VAL B 1 219 ? -10.789 -24.547 -31.609 1 90.38 219 VAL B N 1
ATOM 3607 C CA . VAL B 1 219 ? -10.906 -23.5 -30.594 1 90.38 219 VAL B CA 1
ATOM 3608 C C . VAL B 1 219 ? -12.375 -23.266 -30.266 1 90.38 219 VAL B C 1
ATOM 3610 O O . VAL B 1 219 ? -13.203 -23.125 -31.172 1 90.38 219 VAL B O 1
ATOM 3613 N N . GLY B 1 220 ? -12.672 -23.234 -28.953 1 90.44 220 GLY B N 1
ATOM 3614 C CA . GLY B 1 220 ? -14.016 -22.938 -28.5 1 90.44 220 GLY B CA 1
ATOM 3615 C C . GLY B 1 220 ? -14.891 -24.156 -28.328 1 90.44 220 GLY B C 1
ATOM 3616 O O . GLY B 1 220 ? -15.797 -24.172 -27.5 1 90.44 220 GLY B O 1
ATOM 3617 N N . VAL B 1 221 ? -14.703 -25.25 -28.984 1 90.31 221 VAL B N 1
ATOM 3618 C CA . VAL B 1 221 ? -15.562 -26.422 -29.031 1 90.31 221 VAL B CA 1
ATOM 3619 C C . VAL B 1 221 ? -15.531 -27.125 -27.672 1 90.31 221 VAL B C 1
ATOM 3621 O O . VAL B 1 221 ? -16.578 -27.453 -27.109 1 90.31 221 VAL B O 1
ATOM 3624 N N . PRO B 1 222 ? -14.391 -27.375 -27.109 1 90.06 222 PRO B N 1
ATOM 3625 C CA . PRO B 1 222 ? -14.383 -28.062 -25.812 1 90.06 222 PRO B CA 1
ATOM 3626 C C . PRO B 1 222 ? -15.195 -27.312 -24.75 1 90.06 222 PRO B C 1
ATOM 3628 O O . PRO B 1 222 ? -15.773 -27.953 -23.859 1 90.06 222 PRO B O 1
ATOM 3631 N N . PHE B 1 223 ? -15.281 -26.062 -24.859 1 88.5 223 PHE B N 1
ATOM 3632 C CA . PHE B 1 223 ? -15.984 -25.234 -23.875 1 88.5 223 PHE B CA 1
ATOM 3633 C C . PHE B 1 223 ? -17.484 -25.25 -24.125 1 88.5 223 PHE B C 1
ATOM 3635 O O . PHE B 1 223 ? -18.281 -25.297 -23.188 1 88.5 223 PHE B O 1
ATOM 3642 N N . LYS B 1 224 ? -17.859 -25.203 -25.375 1 86.44 224 LYS B N 1
ATOM 3643 C CA . LYS B 1 224 ? -19.266 -25.172 -25.766 1 86.44 224 LYS B CA 1
ATOM 3644 C C . LYS B 1 224 ? -19.906 -26.547 -25.688 1 86.44 224 LYS B C 1
ATOM 3646 O O . LYS B 1 224 ? -21.062 -26.688 -25.312 1 86.44 224 LYS B O 1
ATOM 3651 N N . ARG B 1 225 ? -19.125 -27.625 -26.094 1 89 225 ARG B N 1
ATOM 3652 C CA . ARG B 1 225 ? -19.594 -29.016 -26.109 1 89 225 ARG B CA 1
ATOM 3653 C C . ARG B 1 225 ? -18.594 -29.938 -25.406 1 89 225 ARG B C 1
ATOM 3655 O O . ARG B 1 225 ? -17.953 -30.766 -26.047 1 89 225 ARG B O 1
ATOM 3662 N N . PRO B 1 226 ? -18.609 -29.859 -24.188 1 91.38 226 PRO B N 1
ATOM 3663 C CA . PRO B 1 226 ? -17.656 -30.688 -23.438 1 91.38 226 PRO B CA 1
ATOM 3664 C C . PRO B 1 226 ? -17.922 -32.188 -23.609 1 91.38 226 PRO B C 1
ATOM 3666 O O . PRO B 1 226 ? -19.047 -32.594 -23.891 1 91.38 226 PRO B O 1
ATOM 3669 N N . LEU B 1 227 ? -16.828 -32.938 -23.438 1 89.12 227 LEU B N 1
ATOM 3670 C CA . LEU B 1 227 ? -16.953 -34.375 -23.469 1 89.12 227 LEU B CA 1
ATOM 3671 C C . LEU B 1 227 ? -17.594 -34.875 -22.188 1 89.12 227 LEU B C 1
ATOM 3673 O O . LEU B 1 227 ? -17.062 -34.688 -21.094 1 89.12 227 LEU B O 1
ATOM 3677 N N . LEU B 1 228 ? -18.781 -35.375 -22.25 1 87 228 LEU B N 1
ATOM 3678 C CA . LEU B 1 228 ? -19.531 -35.812 -21.078 1 87 228 LEU B CA 1
ATOM 3679 C C . LEU B 1 228 ? -19.641 -37.344 -21.062 1 87 228 LEU B C 1
ATOM 3681 O O . LEU B 1 228 ? -19.719 -37.969 -22.109 1 87 228 LEU B O 1
#

Secondary structure (DSSP, 8-state):
---HHHHHHHTT----HHHHHHHHHHHHHHHTS--SHHHHHHHHHHHIIIIIHHHTT--S---EEEEEET-TTTTTHHHHHHH-TTEEEEEEES-HHHHHHHHHHHHHHT-SSEEEEES-HHHHHHHSTT-EEEEEESSSS-HHHHHHHHGGGEEEEEEEEEEE-TTHHHHHHHTHHHHHHHTEEEEEEEEEE-TTS-EEEEEEEEE-SPPPTT-S-STTHHHHS---/---HHHHHHHTT----HHHHHHHHHHHHHHHTS--SHHHHHHHHHHHIIIIIHHHTT--S---EEEEEET-TTTTTHHHHHHH-TTEEEEEEES-HHHHHHHHHHHHHHT-SSEEEEES-HHHHHHHSTT-EEEEEESSSS-HHHHHHHHGGGEEEEEEEEEEE-TTHHHHHHHTHHHHHHHTEEEEEEEEEE-TTS-EEEEEEEEE-SPPPTT-SPSTTHHHHS---